Protein AF-A0A8J2SGW7-F1 (afdb_monomer_lite)

Sequence (665 aa):
MRGSCGLLLVAGLTIELFAAVHAIELHPLSPSFGLEVRGITRDDLRTEKAHKTLRDAFAASRGLLLLRGLRGLSCDELITLSSVFGDVEAAPADGSYETLVDDAGRVHEFATVPSSGVFQGRADDTNWQYDAETGKPSWHTDQSFRSPRPLASAMYCLETPGGGVGQTVFCSTVAACEDLPARIRSRLAKLRAAHSYEQLSASFRRFAGGTTKTLSATRKEALVEPALYHLVDDGALYLAPHAISYVVDETGKEIAGSELVDALAAWCTRPEYVHAHAWEPGDYVVWNNLRTMHAATGVPESASKRRMWRTTALPRGGGAEADVTVSVTASAARAVATAALERSGSSRPQASAAADAFVAAEVDGRAAHGLRRIAEVCDALGRGDIAATPDVRVLMDQKSVVVRVDGGGGLAFGPLRDAVDAAAAAAETHGAAVGIISNTRSVSGRLAPWVERLAERGLVAVLACNTPAYLAVEGSAEPCLGTNPIAWACPRRDAPPVVVDLALAASSRAAIEVAAAAGAKLPRGVAIDADGKPTRDAAAALDGGAQLPAGGIKGALLALLVEVLAGGLAGGDLAIDSDDYHTMDRSLFLLVVDPAMTTRGFDVERLLERFGVRAGAAARESREASRRADDDHDVRVSAALWFELQRRARGVGDVSDVEGVLPRD

Structure (mmCIF, N/CA/C/O backbone):
data_AF-A0A8J2SGW7-F1
#
_entry.id   AF-A0A8J2SGW7-F1
#
loop_
_atom_site.group_PDB
_atom_site.id
_atom_site.type_symbol
_atom_site.label_atom_id
_atom_site.label_alt_id
_atom_site.label_comp_id
_atom_site.label_asym_id
_atom_site.label_entity_id
_atom_site.label_seq_id
_atom_site.pdbx_PDB_ins_code
_atom_site.Cartn_x
_atom_site.Cartn_y
_atom_site.Cartn_z
_atom_site.occupancy
_atom_site.B_iso_or_equiv
_atom_site.auth_seq_id
_atom_site.auth_comp_id
_atom_site.auth_asym_id
_atom_site.auth_atom_id
_atom_site.pdbx_PDB_model_num
ATOM 1 N N . MET A 1 1 ? -31.511 -59.264 21.148 1.00 32.72 1 MET A N 1
ATOM 2 C CA . MET A 1 1 ? -31.907 -59.420 19.727 1.00 32.72 1 MET A CA 1
ATOM 3 C C . MET A 1 1 ? -32.301 -58.029 19.235 1.00 32.72 1 MET A C 1
ATOM 5 O O . MET A 1 1 ? -33.113 -57.420 19.910 1.00 32.72 1 MET A O 1
ATOM 9 N N . ARG A 1 2 ? -31.471 -57.364 18.406 1.00 29.11 2 ARG A N 1
ATOM 10 C CA . ARG A 1 2 ? -31.680 -57.101 16.949 1.00 29.11 2 ARG A CA 1
ATOM 11 C C . ARG A 1 2 ? -33.064 -56.494 16.658 1.00 29.11 2 ARG A C 1
ATOM 13 O O . ARG A 1 2 ? -34.036 -57.107 17.061 1.00 29.11 2 ARG A O 1
ATOM 20 N N . GLY A 1 3 ? -33.275 -55.381 15.958 1.00 28.22 3 GLY A N 1
ATOM 21 C CA . GLY A 1 3 ? -32.504 -54.415 15.152 1.00 28.22 3 GLY A CA 1
ATOM 22 C C . GLY A 1 3 ? -33.391 -53.144 15.061 1.00 28.22 3 GLY A C 1
ATOM 23 O O . GLY A 1 3 ? -34.506 -53.165 15.569 1.00 28.22 3 GLY A O 1
ATOM 24 N N . SER A 1 4 ? -33.038 -51.972 14.538 1.00 27.33 4 SER A N 1
ATOM 25 C CA . SER A 1 4 ? -32.281 -51.570 13.344 1.00 27.33 4 SER A CA 1
ATOM 26 C C . SER A 1 4 ? -33.057 -50.369 12.776 1.00 27.33 4 SER A C 1
ATOM 28 O O . SER A 1 4 ? -34.207 -50.555 12.393 1.00 27.33 4 SER A O 1
ATOM 30 N N . CYS A 1 5 ? -32.459 -49.173 12.722 1.00 25.73 5 CYS A N 1
ATOM 31 C CA . CYS A 1 5 ? -32.730 -48.183 11.669 1.00 25.73 5 CYS A CA 1
ATOM 32 C C . CYS A 1 5 ? -31.726 -47.014 11.724 1.00 25.73 5 CYS A C 1
ATOM 34 O O . CYS A 1 5 ? -31.789 -46.175 12.615 1.00 25.73 5 CYS A O 1
ATOM 36 N N . GLY A 1 6 ? -30.824 -46.968 10.735 1.00 24.44 6 GLY A N 1
ATOM 37 C CA . GLY A 1 6 ? -30.457 -45.717 10.064 1.00 24.44 6 GLY A CA 1
ATOM 38 C C . GLY A 1 6 ? -29.296 -44.869 10.594 1.00 24.44 6 GLY A C 1
ATOM 39 O O . GLY A 1 6 ? -29.462 -43.660 10.687 1.00 24.44 6 GLY A O 1
ATOM 40 N N . LEU A 1 7 ? -28.111 -45.440 10.849 1.00 25.30 7 LEU A N 1
ATOM 41 C CA . LEU A 1 7 ? -26.861 -44.667 10.753 1.00 25.30 7 LEU A CA 1
ATOM 42 C C . LEU A 1 7 ? -26.394 -44.699 9.288 1.00 25.30 7 LEU A C 1
ATOM 44 O O . LEU A 1 7 ? -25.897 -45.726 8.823 1.00 25.30 7 LEU A O 1
ATOM 48 N N . LEU A 1 8 ? -26.565 -43.598 8.554 1.00 23.27 8 LEU A N 1
ATOM 49 C CA . LEU A 1 8 ? -25.892 -43.410 7.268 1.00 23.27 8 LEU A CA 1
ATOM 50 C C . LEU A 1 8 ? -24.454 -42.951 7.553 1.00 23.27 8 LEU A C 1
ATOM 52 O O . LEU A 1 8 ? -24.173 -41.768 7.727 1.00 23.27 8 LEU A O 1
ATOM 56 N N . LEU A 1 9 ? -23.548 -43.921 7.642 1.00 25.08 9 LEU A N 1
ATOM 57 C CA . LEU A 1 9 ? -22.118 -43.706 7.466 1.00 25.08 9 LEU A CA 1
ATOM 58 C C . LEU A 1 9 ? -21.876 -43.467 5.971 1.00 25.08 9 LEU A C 1
ATOM 60 O O . LEU A 1 9 ? -21.922 -44.404 5.179 1.00 25.08 9 LEU A O 1
ATOM 64 N N . VAL A 1 10 ? -21.595 -42.222 5.591 1.00 24.95 10 VAL A N 1
ATOM 65 C CA . VAL A 1 10 ? -20.801 -41.942 4.390 1.00 24.95 10 VAL A CA 1
ATOM 66 C C . VAL A 1 10 ? -19.423 -41.526 4.883 1.00 24.95 10 VAL A C 1
ATOM 68 O O . VAL A 1 10 ? -19.134 -40.354 5.098 1.00 24.95 10 VAL A O 1
ATOM 71 N N . ALA A 1 11 ? -18.588 -42.534 5.131 1.00 29.08 11 ALA A N 1
ATOM 72 C CA . ALA A 1 11 ? -17.147 -42.373 5.097 1.00 29.08 11 ALA A CA 1
ATOM 73 C C . ALA A 1 11 ? -16.764 -42.223 3.618 1.00 29.08 11 ALA A C 1
ATOM 75 O O . ALA A 1 11 ? -16.798 -43.191 2.861 1.00 29.08 11 ALA A O 1
ATOM 76 N N . GLY A 1 12 ? -16.478 -40.993 3.203 1.00 23.80 12 GLY A N 1
ATOM 77 C CA . GLY A 1 12 ? -15.974 -40.661 1.877 1.00 23.80 12 GLY A CA 1
ATOM 78 C C . GLY A 1 12 ? -14.687 -39.871 2.035 1.00 23.80 12 GLY A C 1
ATOM 79 O O . GLY A 1 12 ? -14.707 -38.759 2.551 1.00 23.80 12 GLY A O 1
ATOM 80 N N . LEU A 1 13 ? -13.581 -40.496 1.643 1.00 25.33 13 LEU A N 1
ATOM 81 C CA . LEU A 1 13 ? -12.251 -39.912 1.548 1.00 25.33 13 LEU A CA 1
ATOM 82 C C . LEU A 1 13 ? -12.256 -38.534 0.865 1.00 25.33 13 LEU A C 1
ATOM 84 O O . LEU A 1 13 ? -12.595 -38.438 -0.308 1.00 25.33 13 LEU A O 1
ATOM 88 N N . THR A 1 14 ? -11.693 -37.538 1.538 1.00 24.75 14 THR A N 1
ATOM 89 C CA . THR A 1 14 ? -10.782 -36.575 0.908 1.00 24.75 14 THR A CA 1
ATOM 90 C C . THR A 1 14 ? -9.593 -36.395 1.842 1.00 24.75 14 THR A C 1
ATOM 92 O O . THR A 1 14 ? -9.517 -35.479 2.653 1.00 24.75 14 THR A O 1
ATOM 95 N N . ILE A 1 15 ? -8.639 -37.323 1.736 1.00 23.94 15 ILE A N 1
ATOM 96 C CA . ILE A 1 15 ? -7.240 -36.942 1.908 1.00 23.94 15 ILE A CA 1
ATOM 97 C C . ILE A 1 15 ? -6.985 -36.006 0.728 1.00 23.94 15 ILE A C 1
ATOM 99 O O . ILE A 1 15 ? -6.737 -36.465 -0.386 1.00 23.94 15 ILE A O 1
ATOM 103 N N . GLU A 1 16 ? -7.155 -34.702 0.937 1.00 26.75 16 GLU A N 1
ATOM 104 C CA . GLU A 1 16 ? -6.510 -33.731 0.069 1.00 26.75 16 GLU A CA 1
ATOM 105 C C . GLU A 1 16 ? -5.013 -33.974 0.251 1.00 26.75 16 GLU A C 1
ATOM 107 O O . GLU A 1 16 ? -4.408 -33.582 1.250 1.00 26.75 16 GLU A O 1
ATOM 112 N N . LEU A 1 17 ? -4.412 -34.702 -0.695 1.00 25.95 17 LEU A N 1
ATOM 113 C CA . LEU A 1 17 ? -3.012 -34.473 -0.996 1.00 25.95 17 LEU A CA 1
ATOM 114 C C . LEU A 1 17 ? -2.922 -32.973 -1.272 1.00 25.95 17 LEU A C 1
ATOM 116 O O . LEU A 1 17 ? -3.320 -32.518 -2.344 1.00 25.95 17 LEU A O 1
ATOM 120 N N . PHE A 1 18 ? -2.417 -32.212 -0.304 1.00 30.23 18 PHE A N 1
ATOM 121 C CA . PHE A 1 18 ? -1.792 -30.931 -0.573 1.00 30.23 18 PHE A CA 1
ATOM 122 C C . PHE A 1 18 ? -0.609 -31.228 -1.502 1.00 30.23 18 PHE A C 1
ATOM 124 O O . PHE A 1 18 ? 0.534 -31.360 -1.073 1.00 30.23 18 PHE A O 1
ATOM 131 N N . ALA A 1 19 ? -0.878 -31.376 -2.801 1.00 29.91 19 ALA A N 1
ATOM 132 C CA . ALA A 1 19 ? 0.079 -30.920 -3.782 1.00 29.91 19 ALA A CA 1
ATOM 133 C C . ALA A 1 19 ? 0.270 -29.449 -3.424 1.00 29.91 19 ALA A C 1
ATOM 135 O O . ALA A 1 19 ? -0.686 -28.677 -3.520 1.00 29.91 19 ALA A O 1
ATOM 136 N N . ALA A 1 20 ? 1.438 -29.100 -2.878 1.00 34.91 20 ALA A N 1
ATOM 137 C CA . ALA A 1 20 ? 1.795 -27.713 -2.637 1.00 34.91 20 ALA A CA 1
ATOM 138 C C . ALA A 1 20 ? 1.424 -26.954 -3.910 1.00 34.91 20 ALA A C 1
ATOM 140 O O . ALA A 1 20 ? 1.923 -27.282 -4.989 1.00 34.91 20 ALA A O 1
ATOM 141 N N . VAL A 1 21 ? 0.445 -26.052 -3.809 1.00 46.91 21 VAL A N 1
ATOM 142 C CA . VAL A 1 21 ? 0.004 -25.273 -4.958 1.00 46.91 21 VAL A CA 1
ATOM 143 C C . VAL A 1 21 ? 1.250 -24.547 -5.425 1.00 46.91 21 VAL A C 1
ATOM 145 O O . VAL A 1 21 ? 1.789 -23.728 -4.687 1.00 46.91 21 VAL A O 1
ATOM 148 N N . HIS A 1 22 ? 1.748 -24.910 -6.605 1.00 65.19 22 HIS A N 1
ATOM 149 C CA . HIS A 1 22 ? 2.835 -24.191 -7.237 1.00 65.19 22 HIS A CA 1
ATOM 150 C C . HIS A 1 22 ? 2.339 -22.758 -7.458 1.00 65.19 22 HIS A C 1
ATOM 152 O O . HIS A 1 22 ? 1.477 -22.508 -8.306 1.00 65.19 22 HIS A O 1
ATOM 158 N N . ALA A 1 23 ? 2.754 -21.855 -6.573 1.00 74.56 23 ALA A N 1
ATOM 159 C CA . ALA A 1 23 ? 2.271 -20.490 -6.511 1.00 74.56 23 ALA A CA 1
ATOM 160 C C . ALA A 1 23 ? 3.384 -19.569 -6.999 1.00 74.56 23 ALA A C 1
ATOM 162 O O . ALA A 1 23 ? 4.473 -19.541 -6.433 1.00 74.56 23 ALA A O 1
ATOM 163 N N . ILE A 1 24 ? 3.083 -18.826 -8.061 1.00 86.56 24 ILE A N 1
ATOM 164 C CA . ILE A 1 24 ? 3.925 -17.729 -8.522 1.00 86.56 24 ILE A CA 1
ATOM 165 C C . ILE A 1 24 ? 3.718 -16.573 -7.545 1.00 86.56 24 ILE A C 1
ATOM 167 O O . ILE A 1 24 ? 2.591 -16.101 -7.375 1.00 86.56 24 ILE A O 1
ATOM 171 N N . GLU A 1 25 ? 4.797 -16.130 -6.913 1.00 90.31 25 GLU A N 1
ATOM 172 C CA . GLU A 1 25 ? 4.793 -15.031 -5.952 1.00 90.31 25 GLU A CA 1
ATOM 173 C C . GLU A 1 25 ? 5.524 -13.818 -6.513 1.00 90.31 25 GLU A C 1
ATOM 175 O O . GLU A 1 25 ? 6.507 -13.948 -7.244 1.00 90.31 25 GLU A O 1
ATOM 180 N N . LEU A 1 26 ? 5.055 -12.630 -6.142 1.00 93.12 26 LEU A N 1
ATOM 181 C CA . LEU A 1 26 ? 5.627 -11.364 -6.574 1.00 93.12 26 LEU A CA 1
ATOM 182 C C . LEU A 1 26 ? 6.188 -10.631 -5.366 1.00 93.12 26 LEU A C 1
ATOM 184 O O . LEU A 1 26 ? 5.487 -10.420 -4.378 1.00 93.12 26 LEU A O 1
ATOM 188 N N . HIS A 1 27 ? 7.450 -10.236 -5.464 1.00 94.06 27 HIS A N 1
ATOM 189 C CA . HIS A 1 27 ? 8.190 -9.553 -4.409 1.00 94.06 27 HIS A CA 1
ATOM 190 C C . HIS A 1 27 ? 8.734 -8.228 -4.959 1.00 94.06 27 HIS A C 1
ATOM 192 O O . HIS A 1 27 ? 9.153 -8.191 -6.118 1.00 94.06 27 HIS A O 1
ATOM 198 N N . PRO A 1 28 ? 8.747 -7.122 -4.197 1.00 93.81 28 PRO A N 1
ATOM 199 C CA . PRO A 1 28 ? 9.375 -5.884 -4.653 1.00 93.81 28 PRO A CA 1
ATOM 200 C C . PRO A 1 28 ? 10.876 -6.089 -4.892 1.00 93.81 28 PRO A C 1
ATOM 202 O O . PRO A 1 28 ? 11.588 -6.565 -4.010 1.00 93.81 28 PRO A O 1
ATOM 205 N N . LEU A 1 29 ? 11.368 -5.716 -6.075 1.00 93.12 29 LEU A N 1
ATOM 206 C CA . LEU A 1 29 ? 12.783 -5.869 -6.437 1.00 93.12 29 LEU A CA 1
ATOM 207 C C . LEU A 1 29 ? 13.651 -4.734 -5.877 1.00 93.12 29 LEU A C 1
ATOM 209 O O . LEU A 1 29 ? 14.821 -4.932 -5.545 1.00 93.12 29 LEU A O 1
ATOM 213 N N . SER A 1 30 ? 13.088 -3.530 -5.786 1.00 90.06 30 SER A N 1
ATOM 214 C CA . SER A 1 30 ? 13.735 -2.367 -5.187 1.00 90.06 30 SER A CA 1
ATOM 215 C C . SER A 1 30 ? 12.718 -1.492 -4.442 1.00 90.06 30 SER A C 1
ATOM 217 O O . SER A 1 30 ? 11.510 -1.679 -4.606 1.00 90.06 30 SER A O 1
ATOM 219 N N . PRO A 1 31 ? 13.176 -0.508 -3.645 1.00 83.25 31 PRO A N 1
ATOM 220 C CA . PRO A 1 31 ? 12.277 0.392 -2.930 1.00 83.25 31 PRO A CA 1
ATOM 221 C C . PRO A 1 31 ? 11.455 1.352 -3.799 1.00 83.25 31 PRO A C 1
ATOM 223 O O . PRO A 1 31 ? 10.581 2.035 -3.276 1.00 83.25 31 PRO A O 1
ATOM 226 N N . SER A 1 32 ? 11.770 1.525 -5.079 1.00 86.06 32 SER A N 1
ATOM 227 C CA . SER A 1 32 ? 11.104 2.525 -5.931 1.00 86.06 32 SER A CA 1
ATOM 228 C C . SER A 1 32 ? 10.411 1.922 -7.145 1.00 86.06 32 SER A C 1
ATOM 230 O O . SER A 1 32 ? 9.484 2.533 -7.674 1.00 86.06 32 SER A O 1
ATOM 232 N N . PHE A 1 33 ? 10.832 0.734 -7.577 1.00 94.00 33 PHE A N 1
ATOM 233 C CA . PHE A 1 33 ? 10.271 0.050 -8.734 1.00 94.00 33 PHE A CA 1
ATOM 234 C C . PHE A 1 33 ? 10.732 -1.403 -8.834 1.00 94.00 33 PHE A C 1
ATOM 236 O O . PHE A 1 33 ? 11.678 -1.849 -8.182 1.00 94.00 33 PHE A O 1
ATOM 243 N N . GLY A 1 34 ? 10.104 -2.110 -9.755 1.00 95.31 34 GLY A N 1
ATOM 244 C CA . GLY A 1 34 ? 10.485 -3.433 -10.184 1.00 95.31 34 GLY A CA 1
ATOM 245 C C . GLY A 1 34 ? 9.900 -4.533 -9.314 1.00 95.31 34 GLY A C 1
ATOM 246 O O . GLY A 1 34 ? 9.748 -4.382 -8.101 1.00 95.31 34 GLY A O 1
ATOM 247 N N . LEU A 1 35 ? 9.588 -5.660 -9.945 1.00 96.75 35 LEU A N 1
ATOM 248 C CA . LEU A 1 35 ? 9.079 -6.853 -9.277 1.00 96.75 35 LEU A CA 1
ATOM 249 C C . LEU A 1 35 ? 9.966 -8.057 -9.593 1.00 96.75 35 LEU A C 1
ATOM 251 O O . LEU A 1 35 ? 10.429 -8.238 -10.717 1.00 96.75 35 LEU A O 1
ATOM 255 N N . GLU A 1 36 ? 10.187 -8.890 -8.589 1.00 96.00 36 GLU A N 1
ATOM 256 C CA . GLU A 1 36 ? 10.785 -10.210 -8.706 1.00 96.00 36 GLU A CA 1
ATOM 257 C C . GLU A 1 36 ? 9.674 -11.262 -8.693 1.00 96.00 36 GLU A C 1
ATOM 259 O O . GLU A 1 36 ? 8.850 -11.311 -7.778 1.00 96.00 36 GLU A O 1
ATOM 264 N N . VAL A 1 37 ? 9.671 -12.120 -9.708 1.00 94.75 37 VAL A N 1
ATOM 265 C CA . VAL A 1 37 ? 8.784 -13.273 -9.827 1.00 94.75 37 VAL A CA 1
ATOM 266 C C . VAL A 1 37 ? 9.500 -14.489 -9.254 1.00 94.75 37 VAL A C 1
ATOM 268 O O . VAL A 1 37 ? 10.518 -14.937 -9.790 1.00 94.75 37 VAL A O 1
ATOM 271 N N . ARG A 1 38 ? 8.957 -15.045 -8.172 1.00 91.44 38 ARG A N 1
ATOM 272 C CA . ARG A 1 38 ? 9.466 -16.254 -7.517 1.00 91.44 38 ARG A CA 1
ATOM 273 C C . ARG A 1 38 ? 8.533 -17.430 -7.753 1.00 91.44 38 ARG A C 1
ATOM 275 O O . ARG A 1 38 ? 7.330 -17.264 -7.940 1.00 91.44 38 ARG A O 1
ATOM 282 N N . GLY A 1 39 ? 9.110 -18.630 -7.735 1.00 86.69 39 GLY A N 1
ATOM 283 C CA . GLY A 1 39 ? 8.347 -19.865 -7.884 1.00 86.69 39 GLY A CA 1
ATOM 284 C C . GLY A 1 39 ? 7.795 -20.087 -9.291 1.00 86.69 39 GLY A C 1
ATOM 285 O O . GLY A 1 39 ? 6.818 -20.801 -9.412 1.00 86.69 39 GLY A O 1
ATOM 286 N N . ILE A 1 40 ? 8.385 -19.489 -10.332 1.00 88.50 40 ILE A N 1
ATOM 287 C CA . ILE A 1 40 ? 8.068 -19.801 -11.732 1.00 88.50 40 ILE A CA 1
ATOM 288 C C . ILE A 1 40 ? 9.018 -20.880 -12.266 1.00 88.50 40 ILE A C 1
ATOM 290 O O . ILE A 1 40 ? 10.225 -20.833 -12.022 1.00 88.50 40 ILE A O 1
ATOM 294 N N . THR A 1 41 ? 8.491 -21.851 -13.007 1.00 88.00 41 THR A N 1
ATOM 295 C CA . THR A 1 41 ? 9.262 -22.931 -13.637 1.00 88.00 41 THR A CA 1
ATOM 296 C C . THR A 1 41 ? 9.183 -22.872 -15.159 1.00 88.00 41 THR A C 1
ATOM 298 O O . THR A 1 41 ? 8.398 -22.130 -15.748 1.00 88.00 41 THR A O 1
ATOM 301 N N . ARG A 1 42 ? 10.004 -23.691 -15.829 1.00 87.69 42 ARG A N 1
ATOM 302 C CA . ARG A 1 42 ? 9.977 -23.827 -17.294 1.00 87.69 42 ARG A CA 1
ATOM 303 C C . ARG A 1 42 ? 8.648 -24.371 -17.820 1.00 87.69 42 ARG A C 1
ATOM 305 O O . ARG A 1 42 ? 8.262 -24.017 -18.931 1.00 87.69 42 ARG A O 1
ATOM 312 N N . ASP A 1 43 ? 7.950 -25.192 -17.038 1.00 86.44 43 ASP A N 1
ATOM 313 C CA . ASP A 1 43 ? 6.653 -25.744 -17.438 1.00 86.44 43 ASP A CA 1
ATOM 314 C C . ASP A 1 43 ? 5.559 -24.668 -17.421 1.00 86.44 43 ASP A C 1
ATOM 316 O O . ASP A 1 43 ? 4.701 -24.640 -18.308 1.00 86.44 43 ASP A O 1
ATOM 320 N N . ASP A 1 44 ? 5.644 -23.709 -16.493 1.00 86.81 44 ASP A N 1
ATOM 321 C CA . ASP A 1 44 ? 4.703 -22.589 -16.416 1.00 86.81 44 ASP A CA 1
ATOM 322 C C . ASP A 1 44 ? 4.775 -21.674 -17.637 1.00 86.81 44 ASP A C 1
ATOM 324 O O . ASP A 1 44 ? 3.755 -21.099 -18.018 1.00 86.81 44 ASP A O 1
ATOM 328 N N . LEU A 1 45 ? 5.940 -21.584 -18.296 1.00 86.44 45 LEU A N 1
ATOM 329 C CA . LEU A 1 45 ? 6.169 -20.740 -19.479 1.00 86.44 45 LEU A CA 1
ATOM 330 C C . LEU A 1 45 ? 5.263 -21.083 -20.667 1.00 86.44 45 LEU A C 1
ATOM 332 O O . LEU A 1 45 ? 5.225 -20.324 -21.631 1.00 86.44 45 LEU A O 1
ATOM 336 N N . ARG A 1 46 ? 4.544 -22.210 -20.632 1.00 85.06 46 ARG A N 1
ATOM 337 C CA . ARG A 1 46 ? 3.579 -22.612 -21.668 1.00 85.06 46 ARG A CA 1
ATOM 338 C C . ARG A 1 46 ? 2.120 -22.421 -21.246 1.00 85.06 46 ARG A C 1
ATOM 340 O O . ARG A 1 46 ? 1.219 -22.762 -22.007 1.00 85.06 46 ARG A O 1
ATOM 347 N N . THR A 1 47 ? 1.871 -21.917 -20.039 1.00 89.62 47 THR A N 1
ATOM 348 C CA . THR A 1 47 ? 0.522 -21.810 -19.476 1.00 89.62 47 THR A CA 1
ATOM 349 C C . THR A 1 47 ? -0.031 -20.394 -19.607 1.00 89.62 47 THR A C 1
ATOM 351 O O . THR A 1 47 ? 0.620 -19.416 -19.240 1.00 89.62 47 THR A O 1
ATOM 354 N N . GLU A 1 48 ? -1.290 -20.277 -20.041 1.00 89.12 48 GLU A N 1
ATOM 355 C CA . GLU A 1 48 ? -1.965 -18.972 -20.136 1.00 89.12 48 GLU A CA 1
ATOM 356 C C . GLU A 1 48 ? -2.091 -18.291 -18.764 1.00 89.12 48 GLU A C 1
ATOM 358 O O . GLU A 1 48 ? -2.024 -17.068 -18.653 1.00 89.12 48 GLU A O 1
ATOM 363 N N . LYS A 1 49 ? -2.219 -19.083 -17.689 1.00 87.44 49 LYS A N 1
ATOM 364 C CA . LYS A 1 49 ? -2.259 -18.569 -16.316 1.00 87.44 49 LYS A CA 1
ATOM 365 C C . LYS A 1 49 ? -0.967 -17.827 -15.967 1.00 87.44 49 LYS A C 1
ATOM 367 O O . LYS A 1 49 ? -1.043 -16.700 -15.487 1.00 87.44 49 LYS A O 1
ATOM 372 N N . ALA A 1 50 ? 0.198 -18.430 -16.215 1.00 89.81 50 ALA A N 1
ATOM 373 C CA . ALA A 1 50 ? 1.475 -17.776 -15.950 1.00 89.81 50 ALA A CA 1
ATOM 374 C C . ALA A 1 50 ? 1.689 -16.573 -16.872 1.00 89.81 50 ALA A C 1
ATOM 376 O O . ALA A 1 50 ? 2.117 -15.524 -16.404 1.00 89.81 50 ALA A O 1
ATOM 377 N N . HIS A 1 51 ? 1.328 -16.680 -18.156 1.00 91.94 51 HIS A N 1
ATOM 378 C CA . HIS A 1 51 ? 1.423 -15.561 -19.098 1.00 91.94 51 HIS A CA 1
ATOM 379 C C . HIS A 1 51 ? 0.606 -14.356 -18.645 1.00 91.94 51 HIS A C 1
ATOM 381 O O . HIS A 1 51 ? 1.115 -13.237 -18.657 1.00 91.94 51 HIS A O 1
ATOM 387 N N . LYS A 1 52 ? -0.635 -14.571 -18.194 1.00 89.06 52 LYS A N 1
ATOM 388 C CA . LYS A 1 52 ? -1.458 -13.503 -17.625 1.00 89.06 52 LYS A CA 1
ATOM 389 C C . LYS A 1 52 ? -0.789 -12.887 -16.394 1.00 89.06 52 LYS A C 1
ATOM 391 O O . LYS A 1 52 ? -0.638 -11.672 -16.358 1.00 89.06 52 LYS A O 1
ATOM 396 N N . THR A 1 53 ? -0.337 -13.703 -15.438 1.00 89.69 53 THR A N 1
ATOM 397 C CA . THR A 1 53 ? 0.359 -13.211 -14.236 1.00 89.69 53 THR A CA 1
ATOM 398 C C . THR A 1 53 ? 1.596 -12.382 -14.586 1.00 89.69 53 THR A C 1
ATOM 400 O O . THR A 1 53 ? 1.806 -11.329 -13.996 1.00 89.69 53 THR A O 1
ATOM 403 N N . LEU A 1 54 ? 2.399 -12.818 -15.560 1.00 92.94 54 LEU A N 1
ATOM 404 C CA . LEU A 1 54 ? 3.593 -12.101 -16.006 1.00 92.94 54 LEU A CA 1
ATOM 405 C C . LEU A 1 54 ? 3.253 -10.774 -16.698 1.00 92.94 54 LEU A C 1
ATOM 407 O O . LEU A 1 54 ? 3.922 -9.780 -16.430 1.00 92.94 54 LEU A O 1
ATOM 411 N N . ARG A 1 55 ? 2.213 -10.724 -17.546 1.00 91.75 55 ARG A N 1
ATOM 412 C CA . ARG A 1 55 ? 1.741 -9.464 -18.156 1.00 91.75 55 ARG A CA 1
ATOM 413 C C . ARG A 1 55 ? 1.272 -8.471 -17.102 1.00 91.75 55 ARG A C 1
ATOM 415 O O . ARG A 1 55 ? 1.696 -7.318 -17.127 1.00 91.75 55 ARG A O 1
ATOM 422 N N . ASP A 1 56 ? 0.444 -8.938 -16.173 1.00 90.38 56 ASP A N 1
ATOM 423 C CA . ASP A 1 56 ? -0.082 -8.119 -15.085 1.00 90.38 56 ASP A CA 1
ATOM 424 C C . ASP A 1 56 ? 1.078 -7.596 -14.216 1.00 90.38 56 ASP A C 1
ATOM 426 O O . ASP A 1 56 ? 1.170 -6.397 -13.949 1.00 90.38 56 ASP A O 1
ATOM 430 N N . ALA A 1 57 ? 2.024 -8.469 -13.844 1.00 92.38 57 ALA A N 1
ATOM 431 C CA . ALA A 1 57 ? 3.206 -8.094 -13.070 1.00 92.38 57 ALA A CA 1
ATOM 432 C C . ALA A 1 57 ? 4.103 -7.101 -13.819 1.00 92.38 57 ALA A C 1
ATOM 434 O O . ALA A 1 57 ? 4.588 -6.149 -13.217 1.00 92.38 57 ALA A O 1
ATOM 435 N N . PHE A 1 58 ? 4.306 -7.267 -15.127 1.00 92.75 58 PHE A N 1
ATOM 436 C CA . PHE A 1 58 ? 5.088 -6.324 -15.926 1.00 92.75 58 PHE A CA 1
ATOM 437 C C . PHE A 1 58 ? 4.451 -4.931 -15.952 1.00 92.75 58 PHE A C 1
ATOM 439 O O . PHE A 1 58 ? 5.167 -3.945 -15.769 1.00 92.75 58 PHE A O 1
ATOM 446 N N . ALA A 1 59 ? 3.123 -4.848 -16.087 1.00 89.00 59 ALA A N 1
ATOM 447 C CA . ALA A 1 59 ? 2.387 -3.586 -16.021 1.00 89.00 59 ALA A CA 1
ATOM 448 C C . ALA A 1 59 ? 2.508 -2.930 -14.635 1.00 89.00 59 ALA A C 1
ATOM 450 O O . ALA A 1 59 ? 2.828 -1.747 -14.537 1.00 89.00 59 ALA A O 1
ATOM 451 N N . ALA A 1 60 ? 2.357 -3.714 -13.564 1.00 89.50 60 ALA A N 1
ATOM 452 C CA . ALA A 1 60 ? 2.469 -3.237 -12.186 1.00 89.50 60 ALA A CA 1
ATOM 453 C C . ALA A 1 60 ? 3.915 -2.948 -11.737 1.00 89.50 60 ALA A C 1
ATOM 455 O O . ALA A 1 60 ? 4.134 -2.297 -10.716 1.00 89.50 60 ALA A O 1
ATOM 456 N N . SER A 1 61 ? 4.920 -3.421 -12.480 1.00 91.38 61 SER A N 1
ATOM 457 C CA . SER A 1 61 ? 6.321 -3.356 -12.055 1.00 91.38 61 SER A CA 1
ATOM 458 C C . SER A 1 61 ? 6.937 -1.960 -12.051 1.00 91.38 61 SER A C 1
ATOM 460 O O . SER A 1 61 ? 8.063 -1.796 -11.587 1.00 91.38 61 SER A O 1
ATOM 462 N N . ARG A 1 62 ? 6.258 -0.953 -12.615 1.00 90.69 62 ARG A N 1
ATOM 463 C CA . ARG A 1 62 ? 6.814 0.396 -12.835 1.00 90.69 62 ARG A CA 1
ATOM 464 C C . ARG A 1 62 ? 8.110 0.401 -13.666 1.00 90.69 62 ARG A C 1
ATOM 466 O O . ARG A 1 62 ? 8.862 1.375 -13.624 1.00 90.69 62 ARG A O 1
ATOM 473 N N . GLY A 1 63 ? 8.357 -0.667 -14.431 1.00 92.00 63 GLY A N 1
ATOM 474 C CA . GLY A 1 63 ? 9.359 -0.698 -15.494 1.00 92.00 63 GLY A CA 1
ATOM 475 C C . GLY A 1 63 ? 10.278 -1.920 -15.548 1.00 92.00 63 GLY A C 1
ATOM 476 O O . GLY A 1 63 ? 10.910 -2.104 -16.580 1.00 92.00 63 GLY A O 1
ATOM 477 N N . LEU A 1 64 ? 10.358 -2.766 -14.515 1.00 96.56 64 LEU A N 1
ATOM 478 C CA . LEU A 1 64 ? 11.363 -3.841 -14.444 1.00 96.56 64 LEU A CA 1
ATOM 479 C C . LEU A 1 64 ? 10.800 -5.135 -13.842 1.00 96.56 64 LEU A C 1
ATOM 481 O O . LEU A 1 64 ? 10.311 -5.138 -12.720 1.00 96.56 64 LEU A O 1
ATOM 485 N N . LEU A 1 65 ? 10.923 -6.260 -14.538 1.00 97.12 65 LEU A N 1
ATOM 486 C CA . LEU A 1 65 ? 10.502 -7.567 -14.037 1.00 97.12 65 LEU A CA 1
ATOM 487 C C . LEU A 1 65 ? 11.678 -8.549 -14.090 1.00 97.12 65 LEU A C 1
ATOM 489 O O . LEU A 1 65 ? 12.290 -8.735 -15.143 1.00 97.12 65 LEU A O 1
ATOM 493 N N . LEU A 1 66 ? 11.985 -9.176 -12.954 1.00 97.19 66 LEU A N 1
ATOM 494 C CA . LEU A 1 66 ? 13.030 -10.190 -12.804 1.00 97.19 66 LEU A CA 1
ATOM 495 C C . LEU A 1 66 ? 12.401 -11.568 -12.592 1.00 97.19 66 LEU A C 1
ATOM 497 O O . LEU A 1 66 ? 11.597 -11.747 -11.684 1.00 97.19 66 LEU A O 1
ATOM 501 N N . LEU A 1 67 ? 12.812 -12.553 -13.385 1.00 96.00 67 LEU A N 1
ATOM 502 C CA . LEU A 1 67 ? 12.536 -13.972 -13.175 1.00 96.00 67 LEU A CA 1
ATOM 503 C C . LEU A 1 67 ? 13.873 -14.663 -12.889 1.00 96.00 67 LEU A C 1
ATOM 505 O O . LEU A 1 67 ? 14.791 -14.582 -13.705 1.00 96.00 67 LEU A O 1
ATOM 509 N N . ARG A 1 68 ? 13.993 -15.349 -11.749 1.00 90.31 68 ARG A N 1
ATOM 510 C CA . ARG A 1 68 ? 15.226 -16.059 -11.369 1.00 90.31 68 ARG A CA 1
ATOM 511 C C . ARG A 1 68 ? 15.163 -17.551 -11.669 1.00 90.31 68 ARG A C 1
ATOM 513 O O . ARG A 1 68 ? 14.102 -18.168 -11.633 1.00 90.31 68 ARG A O 1
ATOM 520 N N . GLY A 1 69 ? 16.336 -18.152 -11.862 1.00 84.31 69 GLY A N 1
ATOM 521 C CA . GLY A 1 69 ? 16.506 -19.608 -11.800 1.00 84.31 69 GLY A CA 1
ATOM 522 C C . GLY A 1 69 ? 16.015 -20.391 -13.023 1.00 84.31 69 GLY A C 1
ATOM 523 O O . GLY A 1 69 ? 15.979 -21.622 -12.974 1.00 84.31 69 GLY A O 1
ATOM 524 N N . LEU A 1 70 ? 15.708 -19.727 -14.140 1.00 91.00 70 LEU A N 1
ATOM 525 C CA . LEU A 1 70 ? 15.275 -20.361 -15.390 1.00 91.00 70 LEU A CA 1
ATOM 526 C C . LEU A 1 70 ? 16.462 -20.946 -16.169 1.00 91.00 70 LEU A C 1
ATOM 528 O O . LEU A 1 70 ? 16.740 -20.565 -17.299 1.00 91.00 70 LEU A O 1
ATOM 532 N N . ARG A 1 71 ? 17.215 -21.874 -15.575 1.00 90.69 71 ARG A N 1
ATOM 533 C CA . ARG A 1 71 ? 18.428 -22.410 -16.211 1.00 90.69 71 ARG A CA 1
ATOM 534 C C . ARG A 1 71 ? 18.112 -23.272 -17.438 1.00 90.69 71 ARG A C 1
ATOM 536 O O . ARG A 1 71 ? 17.238 -24.141 -17.422 1.00 90.69 71 ARG A O 1
ATOM 543 N N . GLY A 1 72 ? 18.915 -23.078 -18.483 1.00 89.31 72 GLY A N 1
ATOM 544 C CA . GLY A 1 72 ? 18.916 -23.914 -19.684 1.00 89.31 72 GLY A CA 1
ATOM 545 C C . GLY A 1 72 ? 17.720 -23.707 -20.613 1.00 89.31 72 GLY A C 1
ATOM 546 O O . GLY A 1 72 ? 17.309 -24.674 -21.257 1.00 89.31 72 GLY A O 1
ATOM 547 N N . LEU A 1 73 ? 17.148 -22.496 -20.665 1.00 91.62 73 LEU A N 1
ATOM 548 C CA . LEU A 1 73 ? 16.155 -22.147 -21.686 1.00 91.62 73 LEU A CA 1
ATOM 549 C C . LEU A 1 73 ? 16.723 -22.348 -23.096 1.00 91.62 73 LEU A C 1
ATOM 551 O O . LEU A 1 73 ? 17.866 -21.988 -23.377 1.00 91.62 73 LEU A O 1
ATOM 555 N N . SER A 1 74 ? 15.899 -22.905 -23.976 1.00 91.81 74 SER A N 1
ATOM 556 C CA . SER A 1 74 ? 16.111 -22.879 -25.426 1.00 91.81 74 SER A CA 1
ATOM 557 C C . SER A 1 74 ? 15.736 -21.513 -26.015 1.00 91.81 74 SER A C 1
ATOM 559 O O . SER A 1 74 ? 14.998 -20.747 -25.391 1.00 91.81 74 SER A O 1
ATOM 561 N N . CYS A 1 75 ? 16.196 -21.214 -27.238 1.00 90.69 75 CYS A N 1
ATOM 562 C CA . CYS A 1 75 ? 15.791 -20.000 -27.956 1.00 90.69 75 CYS A CA 1
ATOM 563 C C . CYS A 1 75 ? 14.262 -19.909 -28.100 1.00 90.69 75 CYS A C 1
ATOM 565 O O . CYS A 1 75 ? 13.694 -18.851 -27.856 1.00 90.69 75 CYS A O 1
ATOM 567 N N . ASP A 1 76 ? 13.582 -21.019 -28.405 1.00 90.19 76 ASP A N 1
ATOM 568 C CA . ASP A 1 76 ? 12.119 -21.049 -28.544 1.00 90.19 76 ASP A CA 1
ATOM 569 C C . ASP A 1 76 ? 11.390 -20.752 -27.229 1.00 90.19 76 ASP A C 1
ATOM 571 O O . ASP A 1 76 ? 10.385 -20.037 -27.218 1.00 90.19 76 ASP A O 1
ATOM 575 N N . GLU A 1 77 ? 11.890 -21.265 -26.102 1.00 91.75 77 GLU A N 1
ATOM 576 C CA . GLU A 1 77 ? 11.329 -20.954 -24.783 1.00 91.75 77 GLU A CA 1
ATOM 577 C C . GLU A 1 77 ? 11.579 -19.493 -24.396 1.00 91.75 77 GLU A C 1
ATOM 579 O O . GLU A 1 77 ? 10.674 -18.855 -23.859 1.00 91.75 77 GLU A O 1
ATOM 584 N N . LEU A 1 78 ? 12.760 -18.943 -24.712 1.00 92.25 78 LEU A N 1
ATOM 585 C CA . LEU A 1 78 ? 13.058 -17.524 -24.511 1.00 92.25 78 LEU A CA 1
ATOM 586 C C . LEU A 1 78 ? 12.118 -16.646 -25.344 1.00 92.25 78 LEU A C 1
ATOM 588 O O . LEU A 1 78 ? 11.515 -15.722 -24.811 1.00 92.25 78 LEU A O 1
ATOM 592 N N . ILE A 1 79 ? 11.936 -16.963 -26.627 1.00 91.69 79 ILE A N 1
ATOM 593 C CA . ILE A 1 79 ? 11.011 -16.248 -27.514 1.00 91.69 79 ILE A CA 1
ATOM 594 C C . ILE A 1 79 ? 9.578 -16.351 -26.987 1.00 91.69 79 ILE A C 1
ATOM 596 O O . ILE A 1 79 ? 8.866 -15.351 -26.964 1.00 91.69 79 ILE A O 1
ATOM 600 N N . THR A 1 80 ? 9.152 -17.535 -26.539 1.00 91.19 80 THR A N 1
ATOM 601 C CA . THR A 1 80 ? 7.815 -17.746 -25.963 1.00 91.19 80 THR A CA 1
ATOM 602 C C . THR A 1 80 ? 7.608 -16.856 -24.740 1.00 91.19 80 THR A C 1
ATOM 604 O O . THR A 1 80 ? 6.605 -16.147 -24.669 1.00 91.19 80 THR A O 1
ATOM 607 N N . LEU A 1 81 ? 8.572 -16.827 -23.817 1.00 93.38 81 LEU A N 1
ATOM 608 C CA . LEU A 1 81 ? 8.538 -15.963 -22.640 1.00 93.38 81 LEU A CA 1
ATOM 609 C C . LEU A 1 81 ? 8.520 -14.476 -23.025 1.00 93.38 81 LEU A C 1
ATOM 611 O O . LEU A 1 81 ? 7.652 -13.740 -22.566 1.00 93.38 81 LEU A O 1
ATOM 615 N N . SER A 1 82 ? 9.408 -14.029 -23.910 1.00 93.19 82 SER A N 1
ATOM 616 C CA . SER A 1 82 ? 9.442 -12.634 -24.365 1.00 93.19 82 SER A CA 1
ATOM 617 C C . SER A 1 82 ? 8.162 -12.227 -25.099 1.00 93.19 82 SER A C 1
ATOM 619 O O . SER A 1 82 ? 7.723 -11.081 -24.989 1.00 93.19 82 SER A O 1
ATOM 621 N N . SER A 1 83 ? 7.508 -13.174 -25.782 1.00 91.56 83 SER A N 1
ATOM 622 C CA . SER A 1 83 ? 6.243 -12.938 -26.481 1.00 91.56 83 SER A CA 1
ATOM 623 C C . SER A 1 83 ? 5.066 -12.663 -25.546 1.00 91.56 83 SER A C 1
ATOM 625 O O . SER A 1 83 ? 4.031 -12.173 -25.991 1.00 91.56 83 SER A O 1
ATOM 627 N N . VAL A 1 84 ? 5.208 -12.933 -24.246 1.00 91.75 84 VAL A N 1
ATOM 628 C CA . VAL A 1 84 ? 4.210 -12.563 -23.239 1.00 91.75 84 VAL A CA 1
ATOM 629 C C . VAL A 1 84 ? 4.050 -11.042 -23.171 1.00 91.75 84 VAL A C 1
ATOM 631 O O . VAL A 1 84 ? 2.936 -10.557 -22.982 1.00 91.75 84 VAL A O 1
ATOM 634 N N . PHE A 1 85 ? 5.136 -10.291 -23.376 1.00 91.19 85 PHE A N 1
ATOM 635 C CA . PHE A 1 85 ? 5.187 -8.837 -23.189 1.00 91.19 85 PHE A CA 1
ATOM 636 C C . PHE A 1 85 ? 4.968 -8.037 -24.481 1.00 91.19 85 PHE A C 1
ATOM 638 O O . PHE A 1 85 ? 4.827 -6.819 -24.426 1.00 91.19 85 PHE A O 1
ATOM 645 N N . GLY A 1 86 ? 4.925 -8.695 -25.641 1.00 89.06 86 GLY A N 1
ATOM 646 C CA . GLY A 1 86 ? 4.728 -8.047 -26.936 1.00 89.06 86 GLY A CA 1
ATOM 647 C C . GLY A 1 86 ? 5.075 -8.959 -28.110 1.00 89.06 86 GLY A C 1
ATOM 648 O O . GLY A 1 86 ? 5.336 -10.147 -27.935 1.00 89.06 86 GLY A O 1
ATOM 649 N N . ASP A 1 87 ? 5.079 -8.412 -29.321 1.00 88.75 87 ASP A N 1
ATOM 650 C CA . ASP A 1 87 ? 5.535 -9.139 -30.507 1.00 88.75 87 ASP A CA 1
ATOM 651 C C . ASP A 1 87 ? 7.063 -9.129 -30.574 1.00 88.75 87 ASP A C 1
ATOM 653 O O . ASP A 1 87 ? 7.663 -8.071 -30.755 1.00 88.75 87 ASP A O 1
ATOM 657 N N . VAL A 1 88 ? 7.699 -10.295 -30.409 1.00 88.50 88 VAL A N 1
ATOM 658 C CA . VAL A 1 88 ? 9.165 -10.414 -30.456 1.00 88.50 88 VAL A CA 1
ATOM 659 C C . VAL A 1 88 ? 9.655 -10.116 -31.867 1.00 88.50 88 VAL A C 1
ATOM 661 O O . VAL A 1 88 ? 9.310 -10.818 -32.820 1.00 88.50 88 VAL A O 1
ATOM 664 N N . GLU A 1 89 ? 10.462 -9.070 -31.978 1.00 83.69 89 GLU A N 1
ATOM 665 C CA . GLU A 1 89 ? 11.029 -8.601 -33.232 1.00 83.69 89 GLU A CA 1
ATOM 666 C C . GLU A 1 89 ? 12.095 -9.571 -33.754 1.00 83.69 89 GLU A C 1
ATOM 668 O O . GLU A 1 89 ? 12.910 -10.091 -32.991 1.00 83.69 89 GLU A O 1
ATOM 673 N N . ALA A 1 90 ? 12.094 -9.789 -35.070 1.00 78.38 90 ALA A N 1
ATOM 674 C CA . ALA A 1 90 ? 13.210 -10.398 -35.781 1.00 78.38 90 ALA A CA 1
ATOM 675 C C . ALA A 1 90 ? 14.180 -9.304 -36.240 1.00 78.38 90 ALA A C 1
ATOM 677 O O . ALA A 1 90 ? 13.760 -8.239 -36.695 1.00 78.38 90 ALA A O 1
ATOM 678 N N . ALA A 1 91 ? 15.475 -9.582 -36.147 1.00 65.06 91 ALA A N 1
ATOM 679 C CA . ALA A 1 91 ? 16.526 -8.717 -36.645 1.00 65.06 91 ALA A CA 1
ATOM 680 C C . ALA A 1 91 ? 16.292 -8.356 -38.124 1.00 65.06 91 ALA A C 1
ATOM 682 O O . ALA A 1 91 ? 15.865 -9.212 -38.908 1.00 65.06 91 ALA A O 1
ATOM 683 N N . PRO A 1 92 ? 16.595 -7.116 -38.541 1.00 55.25 92 PRO A N 1
ATOM 684 C CA . PRO A 1 92 ? 16.509 -6.744 -39.944 1.00 55.25 92 PRO A CA 1
ATOM 685 C C . PRO A 1 92 ? 17.441 -7.621 -40.798 1.00 55.25 92 PRO A C 1
ATOM 687 O O . PRO A 1 92 ? 18.539 -8.001 -40.383 1.00 55.25 92 PRO A O 1
ATOM 690 N N . ALA A 1 93 ? 16.989 -7.945 -42.013 1.00 42.72 93 ALA A N 1
ATOM 691 C CA . ALA A 1 93 ? 17.651 -8.881 -42.930 1.00 42.72 93 ALA A CA 1
ATOM 692 C C . ALA A 1 93 ? 19.049 -8.428 -43.413 1.00 42.72 93 ALA A C 1
ATOM 694 O O . ALA A 1 93 ? 19.737 -9.185 -44.094 1.00 42.72 93 ALA A O 1
ATOM 695 N N . ASP A 1 94 ? 19.477 -7.208 -43.076 1.00 44.72 94 ASP A N 1
ATOM 696 C CA . ASP A 1 94 ? 20.754 -6.608 -43.468 1.00 44.72 94 ASP A CA 1
ATOM 697 C C . ASP A 1 94 ? 21.910 -6.881 -42.480 1.00 44.72 94 ASP A C 1
ATOM 699 O O . ASP A 1 94 ? 23.008 -6.348 -42.652 1.00 44.72 94 ASP A O 1
ATOM 703 N N . GLY A 1 95 ? 21.704 -7.757 -41.486 1.00 42.97 95 GLY A N 1
ATOM 704 C CA . GLY A 1 95 ? 22.791 -8.382 -40.721 1.00 42.97 95 GLY A CA 1
ATOM 705 C C . GLY A 1 95 ? 23.434 -7.495 -39.651 1.00 42.97 95 GLY A C 1
ATOM 706 O O . GLY A 1 95 ? 24.617 -7.642 -39.357 1.00 42.97 95 GLY A O 1
ATOM 707 N N . SER A 1 96 ? 22.686 -6.569 -39.043 1.00 44.47 96 SER A N 1
ATOM 708 C CA . SER A 1 96 ? 23.233 -5.604 -38.075 1.00 44.47 96 SER A CA 1
ATOM 709 C C . SER A 1 96 ? 23.668 -6.175 -36.719 1.00 44.47 96 SER A C 1
ATOM 711 O O . SER A 1 96 ? 24.230 -5.429 -35.917 1.00 44.47 96 SER A O 1
ATOM 713 N N . TYR A 1 97 ? 23.402 -7.452 -36.443 1.00 48.03 97 TYR A N 1
ATOM 714 C CA . TYR A 1 97 ? 23.774 -8.113 -35.195 1.00 48.03 97 TYR A CA 1
ATOM 715 C C . TYR A 1 97 ? 24.672 -9.303 -35.526 1.00 48.03 97 TYR A C 1
ATOM 717 O O . TYR A 1 97 ? 24.203 -10.296 -36.072 1.00 48.03 97 TYR A O 1
ATOM 725 N N . GLU A 1 98 ? 25.965 -9.200 -35.220 1.00 46.94 98 GLU A N 1
ATOM 726 C CA . GLU A 1 98 ? 26.996 -10.170 -35.633 1.00 46.94 98 GLU A CA 1
ATOM 727 C C . GLU A 1 98 ? 26.873 -11.563 -34.949 1.00 46.94 98 GLU A C 1
ATOM 729 O O . GLU A 1 98 ? 27.729 -12.420 -35.150 1.00 46.94 98 GLU A O 1
ATOM 734 N N . THR A 1 99 ? 25.805 -11.836 -34.185 1.00 62.62 99 THR A N 1
ATOM 735 C CA . THR A 1 99 ? 25.628 -13.047 -33.351 1.00 62.62 99 THR A CA 1
ATOM 736 C C . THR A 1 99 ? 24.146 -13.426 -33.135 1.00 62.62 99 THR A C 1
ATOM 738 O O . THR A 1 99 ? 23.657 -13.504 -32.005 1.00 62.62 99 THR A O 1
ATOM 741 N N . LEU A 1 100 ? 23.390 -13.641 -34.217 1.00 71.62 100 LEU A N 1
ATOM 742 C CA . LEU A 1 100 ? 22.062 -14.274 -34.130 1.00 71.62 100 LEU A CA 1
ATOM 743 C C . LEU A 1 100 ? 22.215 -15.770 -33.827 1.00 71.62 100 LEU A C 1
ATOM 745 O O . LEU A 1 100 ? 23.061 -16.433 -34.425 1.00 71.62 100 LEU A O 1
ATOM 749 N N . VAL A 1 101 ? 21.413 -16.291 -32.897 1.00 76.75 101 VAL A N 1
ATOM 750 C CA . VAL A 1 101 ? 21.531 -17.683 -32.404 1.00 76.75 101 VAL A CA 1
ATOM 751 C C . VAL A 1 101 ? 20.283 -18.536 -32.642 1.00 76.75 101 VAL A C 1
ATOM 753 O O . VAL A 1 101 ? 20.227 -19.686 -32.209 1.00 76.75 101 VAL A O 1
ATOM 756 N N . ASP A 1 102 ? 19.286 -17.993 -33.336 1.00 78.44 102 ASP A N 1
ATOM 757 C CA . ASP A 1 102 ? 18.093 -18.707 -33.781 1.00 78.44 102 ASP A CA 1
ATOM 758 C C . ASP A 1 102 ? 17.830 -18.484 -35.276 1.00 78.44 102 ASP A C 1
ATOM 760 O O . ASP A 1 102 ? 18.152 -17.435 -35.835 1.00 78.44 102 ASP A O 1
ATOM 764 N N . ASP A 1 103 ? 17.176 -19.459 -35.909 1.00 71.38 103 ASP A N 1
ATOM 765 C CA . ASP A 1 103 ? 16.873 -19.430 -37.347 1.00 71.38 103 ASP A CA 1
ATOM 766 C C . ASP A 1 103 ? 15.895 -18.308 -37.734 1.00 71.38 103 ASP A C 1
ATOM 768 O O . ASP A 1 103 ? 15.876 -17.861 -38.880 1.00 71.38 103 ASP A O 1
ATOM 772 N N . ALA A 1 104 ? 15.073 -17.842 -36.787 1.00 71.12 104 ALA A N 1
ATOM 773 C CA . ALA A 1 104 ? 14.118 -16.760 -37.005 1.00 71.12 104 ALA A CA 1
ATOM 774 C C . ALA A 1 104 ? 14.719 -15.365 -36.744 1.00 71.12 104 ALA A C 1
ATOM 776 O O . ALA A 1 104 ? 14.021 -14.367 -36.929 1.00 71.12 104 ALA A O 1
ATOM 777 N N . GLY A 1 105 ? 15.990 -15.285 -36.328 1.00 78.75 105 GLY A N 1
ATOM 778 C CA . GLY A 1 105 ? 16.714 -14.040 -36.081 1.00 78.75 105 GLY A CA 1
ATOM 779 C C . GLY A 1 105 ? 16.144 -13.187 -34.946 1.00 78.75 105 GLY A C 1
ATOM 780 O O . GLY A 1 105 ? 16.283 -11.970 -34.987 1.00 78.75 105 GLY A O 1
ATOM 781 N N . ARG A 1 106 ? 15.468 -13.783 -33.961 1.00 83.69 106 ARG A N 1
ATOM 782 C CA . ARG A 1 106 ? 14.800 -13.082 -32.848 1.00 83.69 106 ARG A CA 1
ATOM 783 C C . ARG A 1 106 ? 15.641 -12.994 -31.572 1.00 83.69 106 ARG A C 1
ATOM 785 O O . ARG A 1 106 ? 15.271 -12.270 -30.647 1.00 83.69 106 ARG A O 1
ATOM 792 N N . VAL A 1 107 ? 16.743 -13.736 -31.497 1.00 84.19 107 VAL A N 1
ATOM 793 C CA . VAL A 1 107 ? 17.612 -13.839 -30.323 1.00 84.19 107 VAL A CA 1
ATOM 794 C C . VAL A 1 107 ? 19.026 -13.394 -30.673 1.00 84.19 107 VAL A C 1
ATOM 796 O O . VAL A 1 107 ? 19.698 -13.966 -31.533 1.00 84.19 107 VAL A O 1
ATOM 799 N N . HIS A 1 108 ? 19.498 -12.387 -29.941 1.00 81.88 108 HIS A N 1
ATOM 800 C CA . HIS A 1 108 ? 20.842 -11.834 -30.081 1.00 81.88 108 HIS A CA 1
ATOM 801 C C . HIS A 1 108 ? 21.743 -12.315 -28.950 1.00 81.88 108 HIS A C 1
ATOM 803 O O . HIS A 1 108 ? 21.405 -12.121 -27.781 1.00 81.88 108 HIS A O 1
ATOM 809 N N . GLU A 1 109 ? 22.909 -12.876 -29.268 1.00 80.00 109 GLU A N 1
ATOM 810 C CA . GLU A 1 109 ? 23.899 -13.245 -28.258 1.00 80.00 109 GLU A CA 1
ATOM 811 C C . GLU A 1 109 ? 24.926 -12.131 -28.032 1.00 80.00 109 GLU A C 1
ATOM 813 O O . GLU A 1 109 ? 25.629 -11.701 -28.940 1.00 80.00 109 GLU A O 1
ATOM 818 N N . PHE A 1 110 ? 25.065 -11.697 -26.785 1.00 74.94 110 PHE A N 1
ATOM 819 C CA . PHE A 1 110 ? 26.141 -10.821 -26.340 1.00 74.94 110 PHE A CA 1
ATOM 820 C C . PHE A 1 110 ? 27.163 -11.666 -25.582 1.00 74.94 110 PHE A C 1
ATOM 822 O O . PHE A 1 110 ? 26.916 -12.061 -24.440 1.00 74.94 110 PHE A O 1
ATOM 829 N N . ALA A 1 111 ? 28.304 -11.942 -26.217 1.00 65.38 111 ALA A N 1
ATOM 830 C CA . ALA A 1 111 ? 29.400 -12.700 -25.626 1.00 65.38 111 ALA A CA 1
ATOM 831 C C . ALA A 1 111 ? 30.667 -11.839 -25.512 1.00 65.38 111 ALA A C 1
ATOM 833 O O . ALA A 1 111 ? 31.196 -11.367 -26.516 1.00 65.38 111 ALA A O 1
ATOM 834 N N . THR A 1 112 ? 31.196 -11.674 -24.298 1.00 61.12 112 THR A N 1
ATOM 835 C CA . THR A 1 112 ? 32.574 -11.202 -24.100 1.00 61.12 112 THR A CA 1
ATOM 836 C C . THR A 1 112 ? 33.464 -12.438 -24.029 1.00 61.12 112 THR A C 1
ATOM 838 O O . THR A 1 112 ? 33.548 -13.099 -22.992 1.00 61.12 112 THR A O 1
ATOM 841 N N . VAL A 1 113 ? 34.076 -12.803 -25.157 1.00 42.28 113 VAL A N 1
ATOM 842 C CA . VAL A 1 113 ? 35.052 -13.898 -25.229 1.00 42.28 113 VAL A CA 1
ATOM 843 C C . VAL A 1 113 ? 36.449 -13.276 -25.245 1.00 42.28 113 VAL A C 1
ATOM 845 O O . VAL A 1 113 ? 36.732 -12.512 -26.166 1.00 42.28 113 VAL A O 1
ATOM 848 N N . PRO A 1 114 ? 37.343 -13.574 -24.284 1.00 37.69 114 PRO A N 1
ATOM 849 C CA . PRO A 1 114 ? 38.715 -13.096 -24.371 1.00 37.69 114 PRO A CA 1
ATOM 850 C C . PRO A 1 114 ? 39.408 -13.807 -25.536 1.00 37.69 114 PRO A C 1
ATOM 852 O O . PRO A 1 114 ? 39.658 -15.013 -25.480 1.00 37.69 114 PRO A O 1
ATOM 855 N N . SER A 1 115 ? 39.722 -13.075 -26.599 1.00 33.56 115 SER A N 1
ATOM 856 C CA . SER A 1 115 ? 40.605 -13.536 -27.668 1.00 33.56 115 SER A CA 1
ATOM 857 C C . SER A 1 115 ? 41.942 -12.811 -27.531 1.00 33.56 115 SER A C 1
ATOM 859 O O . SER A 1 115 ? 42.088 -11.690 -28.001 1.00 33.56 115 SER A O 1
ATOM 861 N N . SER A 1 116 ? 42.902 -13.461 -26.867 1.00 33.06 116 SER A N 1
ATOM 862 C CA . SER A 1 116 ? 44.336 -13.122 -26.842 1.00 33.06 116 SER A CA 1
ATOM 863 C C . SER A 1 116 ? 44.750 -11.704 -26.393 1.00 33.06 116 SER A C 1
ATOM 865 O O . SER A 1 116 ? 44.820 -10.792 -27.203 1.00 33.06 116 SER A O 1
ATOM 867 N N . GLY A 1 117 ? 45.221 -11.605 -25.143 1.00 34.31 117 GLY A N 1
ATOM 868 C CA . GLY A 1 117 ? 46.420 -10.837 -24.777 1.00 34.31 117 GLY A CA 1
ATOM 869 C C . GLY A 1 117 ? 46.314 -9.312 -24.627 1.00 34.31 117 GLY A C 1
ATOM 870 O O . GLY A 1 117 ? 46.603 -8.588 -25.571 1.00 34.31 117 GLY A O 1
ATOM 871 N N . VAL A 1 118 ? 46.162 -8.890 -23.365 1.00 28.06 118 VAL A N 1
ATOM 872 C CA . VAL A 1 118 ? 46.449 -7.572 -22.756 1.00 28.06 118 VAL A CA 1
ATOM 873 C C . VAL A 1 118 ? 45.320 -6.539 -22.830 1.00 28.06 118 VAL A C 1
ATOM 875 O O . VAL A 1 118 ? 45.155 -5.836 -23.821 1.00 28.06 118 VAL A O 1
ATOM 878 N N . PHE A 1 119 ? 44.684 -6.325 -21.680 1.00 35.31 119 PHE A N 1
ATOM 879 C CA . PHE A 1 119 ? 43.869 -5.169 -21.334 1.00 35.31 119 PHE A CA 1
ATOM 880 C C . PHE A 1 119 ? 44.275 -4.697 -19.927 1.00 35.31 119 PHE A C 1
ATOM 882 O O . PHE A 1 119 ? 43.840 -5.180 -18.880 1.00 35.31 119 PHE A O 1
ATOM 889 N N . GLN A 1 120 ? 45.168 -3.712 -19.879 1.00 30.89 120 GLN A N 1
ATOM 890 C CA . GLN A 1 120 ? 45.415 -2.984 -18.640 1.00 30.89 120 GLN A CA 1
ATOM 891 C C . GLN A 1 120 ? 44.332 -1.923 -18.486 1.00 30.89 120 GLN A C 1
ATOM 893 O O . GLN A 1 120 ? 44.346 -0.908 -19.170 1.00 30.89 120 GLN A O 1
ATOM 898 N N . GLY A 1 121 ? 43.389 -2.149 -17.576 1.00 34.94 121 GLY A N 1
ATOM 899 C CA . GLY A 1 121 ? 42.421 -1.122 -17.218 1.00 34.94 121 GLY A CA 1
ATOM 900 C C . GLY A 1 121 ? 43.098 0.078 -16.548 1.00 34.94 121 GLY A C 1
ATOM 901 O O . GLY A 1 121 ? 43.578 -0.051 -15.420 1.00 34.94 121 GLY A O 1
ATOM 902 N N . ARG A 1 122 ? 43.076 1.244 -17.212 1.00 37.69 122 ARG A N 1
ATOM 903 C CA . ARG A 1 122 ? 42.783 2.562 -16.610 1.00 37.69 122 ARG A CA 1
ATOM 904 C C . ARG A 1 122 ? 42.601 3.672 -17.664 1.00 37.69 122 ARG A C 1
ATOM 906 O O . ARG A 1 122 ? 43.555 4.027 -18.326 1.00 37.69 122 ARG A O 1
ATOM 913 N N . ALA A 1 123 ? 41.432 4.324 -17.614 1.00 35.94 123 ALA A N 1
ATOM 914 C CA . ALA A 1 123 ? 41.068 5.640 -18.176 1.00 35.94 123 ALA A CA 1
ATOM 915 C C . ALA A 1 123 ? 40.829 5.794 -19.695 1.00 35.94 123 ALA A C 1
ATOM 917 O O . ALA A 1 123 ? 40.270 6.812 -20.085 1.00 35.94 123 ALA A O 1
ATOM 918 N N . ASP A 1 124 ? 41.140 4.813 -20.533 1.00 41.66 124 ASP A N 1
ATOM 919 C CA . ASP A 1 124 ? 41.040 4.932 -21.999 1.00 41.66 124 ASP A CA 1
ATOM 920 C C . ASP A 1 124 ? 40.339 3.736 -22.679 1.00 41.66 124 ASP A C 1
ATOM 922 O O . ASP A 1 124 ? 40.653 3.342 -23.802 1.00 41.66 124 ASP A O 1
ATOM 926 N N . ASP A 1 125 ? 39.330 3.174 -22.007 1.00 40.47 125 ASP A N 1
ATOM 927 C CA . ASP A 1 125 ? 38.537 2.053 -22.518 1.00 40.47 125 ASP A CA 1
ATOM 928 C C . ASP A 1 125 ? 37.485 2.516 -23.553 1.00 40.47 125 ASP A C 1
ATOM 930 O O . ASP A 1 125 ? 36.608 3.326 -23.256 1.00 40.47 125 ASP A O 1
ATOM 934 N N . THR A 1 126 ? 37.547 1.974 -24.774 1.00 40.59 126 THR A N 1
ATOM 935 C CA . THR A 1 126 ? 36.642 2.257 -25.914 1.00 40.59 126 THR A CA 1
ATOM 936 C C . THR A 1 126 ? 35.319 1.481 -25.837 1.00 40.59 126 THR A C 1
ATOM 938 O O . THR A 1 126 ? 34.681 1.172 -26.848 1.00 40.59 126 THR A O 1
ATOM 941 N N . ASN A 1 127 ? 34.867 1.169 -24.624 1.00 43.28 127 ASN A N 1
ATOM 942 C CA . ASN A 1 127 ? 33.564 0.576 -24.385 1.00 43.28 127 ASN A CA 1
ATOM 943 C C . ASN A 1 127 ? 32.498 1.686 -24.353 1.00 43.28 127 ASN A C 1
ATOM 945 O O . ASN A 1 127 ? 32.365 2.417 -23.374 1.00 43.28 127 ASN A O 1
ATOM 949 N N . TRP A 1 128 ? 31.694 1.781 -25.416 1.00 46.66 128 TRP A N 1
ATOM 950 C CA . TRP A 1 128 ? 30.578 2.732 -25.616 1.00 46.66 128 TRP A CA 1
ATOM 951 C C . TRP A 1 128 ? 29.525 2.765 -24.487 1.00 46.66 128 TRP A C 1
ATOM 953 O O . TRP A 1 128 ? 28.603 3.580 -24.512 1.00 46.66 128 TRP A O 1
ATOM 963 N N . GLN A 1 129 ? 29.641 1.864 -23.511 1.00 53.59 129 GLN A N 1
ATOM 964 C CA . GLN A 1 129 ? 28.826 1.779 -22.300 1.00 53.59 129 GLN A CA 1
ATOM 965 C C . GLN A 1 129 ? 29.161 2.869 -21.273 1.00 53.59 129 GLN A C 1
ATOM 967 O O . GLN A 1 129 ? 28.378 3.076 -20.346 1.00 53.59 129 GLN A O 1
ATOM 972 N N . TYR A 1 130 ? 30.275 3.583 -21.451 1.00 58.41 130 TYR A N 1
ATOM 973 C CA . TYR A 1 130 ? 30.668 4.725 -20.635 1.00 58.41 130 TYR A CA 1
ATOM 974 C C . TYR A 1 130 ? 30.977 5.936 -21.507 1.00 58.41 130 TYR A C 1
ATOM 976 O O . TYR A 1 130 ? 31.505 5.829 -22.613 1.00 58.41 130 TYR A O 1
ATOM 984 N N . ASP A 1 131 ? 30.640 7.109 -20.995 1.00 57.06 131 ASP A N 1
ATOM 985 C CA . ASP A 1 131 ? 31.074 8.366 -21.573 1.00 57.06 131 ASP A CA 1
ATOM 986 C C . ASP A 1 131 ? 32.560 8.581 -21.236 1.00 57.06 131 ASP A C 1
ATOM 988 O O . ASP A 1 131 ? 32.924 8.685 -20.064 1.00 57.06 131 ASP A O 1
ATOM 992 N N . ALA A 1 132 ? 33.416 8.627 -22.259 1.00 54.81 132 ALA A N 1
ATOM 993 C CA . ALA A 1 132 ? 34.866 8.749 -22.101 1.00 54.81 132 ALA A CA 1
ATOM 994 C C . ALA A 1 132 ? 35.321 10.091 -21.487 1.00 54.81 132 ALA A C 1
ATOM 996 O O . ALA A 1 132 ? 36.400 10.160 -20.906 1.00 54.81 132 ALA A O 1
ATOM 997 N N . GLU A 1 133 ? 34.513 11.152 -21.588 1.00 56.03 133 GLU A N 1
ATOM 998 C CA . GLU A 1 133 ? 34.823 12.473 -21.026 1.00 56.03 133 GLU A CA 1
ATOM 999 C C . GLU A 1 133 ? 34.415 12.561 -19.550 1.00 56.03 133 GLU A C 1
ATOM 1001 O O . GLU A 1 133 ? 35.120 13.159 -18.737 1.00 56.03 133 GLU A O 1
ATOM 1006 N N . THR A 1 134 ? 33.278 11.961 -19.188 1.00 60.03 134 THR A N 1
ATOM 1007 C CA . THR A 1 134 ? 32.706 12.074 -17.834 1.00 60.03 134 THR A CA 1
ATOM 1008 C C . THR A 1 134 ? 32.940 10.846 -16.953 1.00 60.03 134 THR A C 1
ATOM 1010 O O . THR A 1 134 ? 32.734 10.917 -15.740 1.00 60.03 134 THR A O 1
ATOM 1013 N N . GLY A 1 135 ? 33.343 9.712 -17.535 1.00 59.50 135 GLY A N 1
ATOM 1014 C CA . GLY A 1 135 ? 33.519 8.431 -16.847 1.00 59.50 135 GLY A CA 1
ATOM 1015 C C . GLY A 1 135 ? 32.217 7.811 -16.326 1.00 59.50 135 GLY A C 1
ATOM 1016 O O . GLY A 1 135 ? 32.260 6.889 -15.509 1.00 59.50 135 GLY A O 1
ATOM 1017 N N . LYS A 1 136 ? 31.052 8.321 -16.747 1.00 63.34 136 LYS A N 1
ATOM 1018 C CA . LYS A 1 136 ? 29.730 7.874 -16.281 1.00 63.34 136 LYS A CA 1
ATOM 1019 C C . LYS A 1 136 ? 29.125 6.820 -17.218 1.00 63.34 136 LYS A C 1
ATOM 1021 O O . LYS A 1 136 ? 29.398 6.864 -18.417 1.00 63.34 136 LYS A O 1
ATOM 1026 N N . PRO A 1 137 ? 28.280 5.900 -16.710 1.00 70.25 137 PRO A N 1
ATOM 1027 C CA . PRO A 1 137 ? 27.533 4.978 -17.561 1.00 70.25 137 PRO A CA 1
ATOM 1028 C C . PRO A 1 137 ? 26.656 5.726 -18.575 1.00 70.25 137 PRO A C 1
ATOM 1030 O O . PRO A 1 137 ? 26.032 6.735 -18.238 1.00 70.25 137 PRO A O 1
ATOM 1033 N N . SER A 1 138 ? 26.573 5.212 -19.801 1.00 77.75 138 SER A N 1
ATOM 1034 C CA . SER A 1 138 ? 25.712 5.754 -20.858 1.00 77.75 138 SER A CA 1
ATOM 1035 C C . SER A 1 138 ? 24.260 5.319 -20.631 1.00 77.75 138 SER A C 1
ATOM 1037 O O . SER A 1 138 ? 23.803 4.294 -21.141 1.00 77.75 138 SER A O 1
ATOM 1039 N N . TRP A 1 139 ? 23.543 6.077 -19.802 1.00 86.81 139 TRP A N 1
ATOM 1040 C CA . TRP A 1 139 ? 22.138 5.833 -19.473 1.00 86.81 139 TRP A CA 1
ATOM 1041 C C . TRP A 1 139 ? 21.223 6.060 -20.663 1.00 86.81 139 TRP A C 1
ATOM 1043 O O . TRP A 1 139 ? 21.318 7.088 -21.335 1.00 86.81 139 TRP A O 1
ATOM 1053 N N . HIS A 1 140 ? 20.322 5.111 -20.915 1.00 89.12 140 HIS A N 1
ATOM 1054 C CA . HIS A 1 140 ? 19.430 5.213 -22.058 1.00 89.12 140 HIS A CA 1
ATOM 1055 C C . HIS A 1 140 ? 18.198 4.324 -22.033 1.00 89.12 140 HIS A C 1
ATOM 1057 O O . HIS A 1 140 ? 18.132 3.306 -21.345 1.00 89.12 140 HIS A O 1
ATOM 1063 N N . THR A 1 141 ? 17.266 4.703 -22.900 1.00 91.31 141 THR A N 1
ATOM 1064 C CA . THR A 1 141 ? 16.166 3.872 -23.373 1.00 91.31 141 THR A CA 1
ATOM 1065 C C . THR A 1 141 ? 16.523 3.255 -24.723 1.00 91.31 141 THR A C 1
ATOM 1067 O O . THR A 1 141 ? 17.028 3.943 -25.616 1.00 91.31 141 THR A O 1
ATOM 1070 N N . ASP A 1 142 ? 16.226 1.969 -24.897 1.00 87.31 142 ASP A N 1
ATOM 1071 C CA . ASP A 1 142 ? 16.503 1.256 -26.140 1.00 87.31 142 ASP A CA 1
ATOM 1072 C C . ASP A 1 142 ? 15.723 1.806 -27.333 1.00 87.31 142 ASP A C 1
ATOM 1074 O O . ASP A 1 142 ? 14.509 1.990 -27.273 1.00 87.31 142 ASP A O 1
ATOM 1078 N N . GLN A 1 143 ? 16.424 1.975 -28.459 1.00 82.38 143 GLN A N 1
ATOM 1079 C CA . GLN A 1 143 ? 15.830 2.232 -29.778 1.00 82.38 143 GLN A CA 1
ATOM 1080 C C . GLN A 1 143 ? 14.801 3.378 -29.802 1.00 82.38 143 GLN A C 1
ATOM 1082 O O . GLN A 1 143 ? 13.834 3.357 -30.567 1.00 82.38 143 GLN A O 1
ATOM 1087 N N . SER A 1 144 ? 15.027 4.401 -28.975 1.00 85.00 144 SER A N 1
ATOM 1088 C CA . SER A 1 144 ? 14.065 5.481 -28.739 1.00 85.00 144 SER A CA 1
ATOM 1089 C C . SER A 1 144 ? 13.715 6.322 -29.975 1.00 85.00 144 SER A C 1
ATOM 1091 O O . SER A 1 144 ? 12.705 7.012 -29.964 1.00 85.00 144 SER A O 1
ATOM 1093 N N . PHE A 1 145 ? 14.513 6.234 -31.042 1.00 78.31 145 PHE A N 1
ATOM 1094 C CA . PHE A 1 145 ? 14.345 6.918 -32.330 1.00 78.31 145 PHE A CA 1
ATOM 1095 C C . PHE A 1 145 ? 13.354 6.231 -33.294 1.00 78.31 145 PHE A C 1
ATOM 1097 O O . PHE A 1 145 ? 13.146 6.719 -34.401 1.00 78.31 145 PHE A O 1
ATOM 1104 N N . ARG A 1 146 ? 12.762 5.085 -32.928 1.00 77.81 146 ARG A N 1
ATOM 1105 C CA . ARG A 1 146 ? 11.823 4.336 -33.788 1.00 77.81 146 ARG A CA 1
ATOM 1106 C C . ARG A 1 146 ? 10.368 4.714 -33.541 1.00 77.81 146 ARG A C 1
ATOM 1108 O O . ARG A 1 146 ? 10.015 5.071 -32.423 1.00 77.81 146 ARG A O 1
ATOM 1115 N N . SER A 1 147 ? 9.524 4.536 -34.562 1.00 69.31 147 SER A N 1
ATOM 1116 C CA . SER A 1 147 ? 8.058 4.587 -34.483 1.00 69.31 147 SER A CA 1
ATOM 1117 C C . SER A 1 147 ? 7.451 3.390 -35.247 1.00 69.31 147 SER A C 1
ATOM 1119 O O . SER A 1 147 ? 7.728 3.261 -36.441 1.00 69.31 147 SER A O 1
ATOM 1121 N N . PRO A 1 148 ? 6.666 2.496 -34.607 1.00 73.94 148 PRO A N 1
ATOM 1122 C CA . PRO A 1 148 ? 6.334 2.484 -33.182 1.00 73.94 148 PRO A CA 1
ATOM 1123 C C . PRO A 1 148 ? 7.560 2.209 -32.296 1.00 73.94 148 PRO A C 1
ATOM 1125 O O . PRO A 1 148 ? 8.517 1.552 -32.708 1.00 73.94 148 PRO A O 1
ATOM 1128 N N . ARG A 1 149 ? 7.519 2.724 -31.063 1.00 85.50 149 ARG A N 1
ATOM 1129 C CA . ARG A 1 149 ? 8.557 2.499 -30.048 1.00 85.50 149 ARG A CA 1
ATOM 1130 C C . ARG A 1 149 ? 8.539 1.033 -29.604 1.00 85.50 149 ARG A C 1
ATOM 1132 O O . ARG A 1 149 ? 7.449 0.528 -29.321 1.00 85.50 149 ARG A O 1
ATOM 1139 N N . PRO A 1 150 ? 9.691 0.352 -29.488 1.00 86.81 150 PRO A N 1
ATOM 1140 C CA . PRO A 1 150 ? 9.739 -0.950 -28.834 1.00 86.81 150 PRO A CA 1
ATOM 1141 C C . PRO A 1 150 ? 9.260 -0.846 -27.388 1.00 86.81 150 PRO A C 1
ATOM 1143 O O . PRO A 1 150 ? 9.701 0.034 -26.653 1.00 86.81 150 PRO A O 1
ATOM 1146 N N . LEU A 1 151 ? 8.358 -1.737 -26.979 1.00 89.38 151 LEU A N 1
ATOM 1147 C CA . LEU A 1 151 ? 7.749 -1.693 -25.651 1.00 89.38 151 LEU A CA 1
ATOM 1148 C C . LEU A 1 151 ? 8.693 -2.265 -24.597 1.00 89.38 151 LEU A C 1
ATOM 1150 O O . LEU A 1 151 ? 8.875 -1.666 -23.540 1.00 89.38 151 LEU A O 1
ATOM 1154 N N . ALA A 1 152 ? 9.293 -3.418 -24.888 1.00 93.00 152 ALA A N 1
ATOM 1155 C CA . ALA A 1 152 ? 10.106 -4.136 -23.921 1.00 93.00 152 ALA A CA 1
ATOM 1156 C C . ALA A 1 152 ? 11.408 -4.647 -24.529 1.00 93.00 152 ALA A C 1
ATOM 1158 O O . ALA A 1 152 ? 11.462 -5.067 -25.686 1.00 93.00 152 ALA A O 1
ATOM 1159 N N . SER A 1 153 ? 12.449 -4.657 -23.712 1.00 94.19 153 SER A N 1
ATOM 1160 C CA . SER A 1 153 ? 13.691 -5.369 -23.979 1.00 94.19 153 SER A CA 1
ATOM 1161 C C . SER A 1 153 ? 13.906 -6.372 -22.857 1.00 94.19 153 SER A C 1
ATOM 1163 O O . SER A 1 153 ? 13.568 -6.099 -21.707 1.00 94.19 153 SER A O 1
ATOM 1165 N N . ALA A 1 154 ? 14.452 -7.536 -23.189 1.00 95.19 154 ALA A N 1
ATOM 1166 C CA . ALA A 1 154 ? 14.772 -8.553 -22.203 1.00 95.19 154 ALA A CA 1
ATOM 1167 C C . ALA A 1 154 ? 16.171 -9.108 -22.407 1.00 95.19 154 ALA A C 1
ATOM 1169 O O . ALA A 1 154 ? 16.639 -9.212 -23.543 1.00 95.19 154 ALA A O 1
ATOM 1170 N N . MET A 1 155 ? 16.811 -9.490 -21.305 1.00 93.75 155 MET A N 1
ATOM 1171 C CA . MET A 1 155 ? 18.117 -10.127 -21.290 1.00 93.75 155 MET A CA 1
ATOM 1172 C C . MET A 1 155 ? 18.100 -11.357 -20.377 1.00 93.75 155 MET A C 1
ATOM 1174 O O . MET A 1 155 ? 17.649 -11.294 -19.236 1.00 93.75 155 MET A O 1
ATOM 1178 N N . TYR A 1 156 ? 18.587 -12.474 -20.910 1.00 94.94 156 TYR A N 1
ATOM 1179 C CA . TYR A 1 156 ? 18.696 -13.768 -20.251 1.00 94.94 156 TYR A CA 1
ATOM 1180 C C . TYR A 1 156 ? 20.166 -14.137 -20.052 1.00 94.94 156 TYR A C 1
ATOM 1182 O O . TYR A 1 156 ? 20.947 -14.121 -21.007 1.00 94.94 156 TYR A O 1
ATOM 1190 N N . CYS A 1 157 ? 20.548 -14.479 -18.823 1.00 92.56 157 CYS A N 1
ATOM 1191 C CA . CYS A 1 157 ? 21.927 -14.786 -18.465 1.00 92.56 157 CYS A CA 1
ATOM 1192 C C . CYS A 1 157 ? 22.249 -16.274 -18.623 1.00 92.56 157 CYS A C 1
ATOM 1194 O O . CYS A 1 157 ? 21.729 -17.119 -17.893 1.00 92.56 157 CYS A O 1
ATOM 1196 N N . LEU A 1 158 ? 23.182 -16.590 -19.526 1.00 89.75 158 LEU A N 1
ATOM 1197 C CA . LEU A 1 158 ? 23.714 -17.942 -19.708 1.00 89.75 158 LEU A CA 1
ATOM 1198 C C . LEU A 1 158 ? 24.952 -18.160 -18.845 1.00 89.75 158 LEU A C 1
ATOM 1200 O O . LEU A 1 158 ? 25.044 -19.141 -18.112 1.00 89.75 158 LEU A O 1
ATOM 1204 N N . GLU A 1 159 ? 25.903 -17.235 -18.943 1.00 86.69 159 GLU A N 1
ATOM 1205 C CA . GLU A 1 159 ? 27.178 -17.277 -18.234 1.00 86.69 159 GLU A CA 1
ATOM 1206 C C . GLU A 1 159 ? 27.536 -15.868 -17.764 1.00 86.69 159 GLU A C 1
ATOM 1208 O O . GLU A 1 159 ? 27.346 -14.883 -18.482 1.00 86.69 159 GLU A O 1
ATOM 1213 N N . THR A 1 160 ? 28.073 -15.774 -16.554 1.00 83.69 160 THR A N 1
ATOM 1214 C CA . THR A 1 160 ? 28.518 -14.520 -15.951 1.00 83.69 160 THR A CA 1
ATOM 1215 C C . THR A 1 160 ? 29.810 -14.766 -15.176 1.00 83.69 160 THR A C 1
ATOM 1217 O O . THR A 1 160 ? 29.960 -15.844 -14.587 1.00 83.69 160 THR A O 1
ATOM 1220 N N . PRO A 1 161 ? 30.729 -13.788 -15.130 1.00 69.81 161 PRO A N 1
ATOM 1221 C CA . PRO A 1 161 ? 31.961 -13.911 -14.365 1.00 69.81 161 PRO A CA 1
ATOM 1222 C C . PRO A 1 161 ? 31.783 -14.162 -12.858 1.00 69.81 161 PRO A C 1
ATOM 1224 O O . PRO A 1 161 ? 32.712 -14.624 -12.198 1.00 69.81 161 PRO A O 1
ATOM 1227 N N . GLY A 1 162 ? 30.599 -13.870 -12.307 1.00 68.50 162 GLY A N 1
ATOM 1228 C CA . GLY A 1 162 ? 30.343 -13.888 -10.866 1.00 68.50 162 GLY A CA 1
ATOM 1229 C C . GLY A 1 162 ? 30.950 -12.675 -10.145 1.00 68.50 162 GLY A C 1
ATOM 1230 O O . GLY A 1 162 ? 31.562 -11.803 -10.756 1.00 68.50 162 GLY A O 1
ATOM 1231 N N . GLY A 1 163 ? 30.745 -12.579 -8.827 1.00 66.19 163 GLY A N 1
ATOM 1232 C CA . GLY A 1 163 ? 31.406 -11.562 -7.992 1.00 66.19 163 GLY A CA 1
ATOM 1233 C C . GLY A 1 163 ? 30.923 -10.112 -8.165 1.00 66.19 163 GLY A C 1
ATOM 1234 O O . GLY A 1 163 ? 31.648 -9.198 -7.788 1.00 66.19 163 GLY A O 1
ATOM 1235 N N . GLY A 1 164 ? 29.724 -9.881 -8.717 1.00 65.12 164 GLY A N 1
ATOM 1236 C CA . GLY A 1 164 ? 29.130 -8.535 -8.827 1.00 65.12 164 GLY A CA 1
ATOM 1237 C C . GLY A 1 164 ? 29.711 -7.660 -9.945 1.00 65.12 164 GLY A C 1
ATOM 1238 O O . GLY A 1 164 ? 29.525 -6.448 -9.947 1.00 65.12 164 GLY A O 1
ATOM 1239 N N . VAL A 1 165 ? 30.410 -8.270 -10.897 1.00 69.19 165 VAL A N 1
ATOM 1240 C CA . VAL A 1 165 ? 31.026 -7.622 -12.058 1.00 69.19 165 VAL A CA 1
ATOM 1241 C C . VAL A 1 165 ? 30.076 -7.644 -13.264 1.00 69.19 165 VAL A C 1
ATOM 1243 O O . VAL A 1 165 ? 29.363 -8.627 -13.459 1.00 69.19 165 VAL A O 1
ATOM 1246 N N . GLY A 1 166 ? 30.082 -6.606 -14.114 1.00 72.06 166 GLY A N 1
ATOM 1247 C CA . GLY A 1 166 ? 29.279 -6.601 -15.349 1.00 72.06 166 GLY A CA 1
ATOM 1248 C C . GLY A 1 166 ? 27.772 -6.538 -15.124 1.00 72.06 166 GLY A C 1
ATOM 1249 O O . GLY A 1 166 ? 27.003 -7.181 -15.849 1.00 72.06 166 GLY A O 1
ATOM 1250 N N . GLN A 1 167 ? 27.370 -5.818 -14.080 1.00 80.56 167 GLN A N 1
ATOM 1251 C CA . GLN A 1 167 ? 25.981 -5.585 -13.710 1.00 80.56 167 GLN A CA 1
ATOM 1252 C C . GLN A 1 167 ? 25.254 -4.800 -14.801 1.00 80.56 167 GLN A C 1
ATOM 1254 O O . GLN A 1 167 ? 25.854 -4.129 -15.642 1.00 80.56 167 GLN A O 1
ATOM 1259 N N . THR A 1 168 ? 23.930 -4.842 -14.757 1.00 86.88 168 THR A N 1
ATOM 1260 C CA . THR A 1 168 ? 23.111 -3.868 -15.479 1.00 86.88 168 THR A CA 1
ATOM 1261 C C . THR A 1 168 ? 22.417 -3.000 -14.452 1.00 86.88 168 THR A C 1
ATOM 1263 O O . THR A 1 168 ? 21.784 -3.509 -13.529 1.00 86.88 168 THR A O 1
ATOM 1266 N N . VAL A 1 169 ? 22.590 -1.690 -14.577 1.00 89.06 169 VAL A N 1
ATOM 1267 C CA . VAL A 1 169 ? 21.892 -0.712 -13.752 1.00 89.06 169 VAL A CA 1
ATOM 1268 C C . VAL A 1 169 ? 20.657 -0.242 -14.501 1.00 89.06 169 VAL A C 1
ATOM 1270 O O . VAL A 1 169 ? 20.721 0.074 -15.685 1.00 89.06 169 VAL A O 1
ATOM 1273 N N . PHE A 1 170 ? 19.531 -0.219 -13.805 1.00 94.44 170 PHE A N 1
ATOM 1274 C CA . PHE A 1 170 ? 18.241 0.241 -14.301 1.00 94.44 170 PHE A CA 1
ATOM 1275 C C . PHE A 1 170 ? 17.791 1.401 -13.432 1.00 94.44 170 PHE A C 1
ATOM 1277 O O . PHE A 1 170 ? 18.023 1.361 -12.226 1.00 94.44 170 PHE A O 1
ATOM 1284 N N . CYS A 1 171 ? 17.123 2.397 -14.000 1.00 94.50 171 CYS A N 1
ATOM 1285 C CA . CYS A 1 171 ? 16.433 3.404 -13.213 1.00 94.50 171 CYS A CA 1
ATOM 1286 C C . CYS A 1 171 ? 14.980 3.593 -13.641 1.00 94.50 171 CYS A C 1
ATOM 1288 O O . CYS A 1 171 ? 14.657 3.561 -14.832 1.00 94.50 171 CYS A O 1
ATOM 1290 N N . SER A 1 172 ? 14.096 3.785 -12.658 1.00 95.44 172 SER A N 1
ATOM 1291 C CA . SER A 1 172 ? 12.681 4.050 -12.917 1.00 95.44 172 SER A CA 1
ATOM 1292 C C . SER A 1 172 ? 12.457 5.510 -13.238 1.00 95.44 172 SER A C 1
ATOM 1294 O O . SER A 1 172 ? 12.539 6.380 -12.368 1.00 95.44 172 SER A O 1
ATOM 1296 N N . THR A 1 173 ? 12.076 5.771 -14.481 1.00 96.12 173 THR A N 1
ATOM 1297 C CA . THR A 1 173 ? 11.674 7.115 -14.885 1.00 96.12 173 THR A CA 1
ATOM 1298 C C . THR A 1 173 ? 10.249 7.452 -14.444 1.00 96.12 173 THR A C 1
ATOM 1300 O O . THR A 1 173 ? 9.872 8.621 -14.466 1.00 96.12 173 THR A O 1
ATOM 1303 N N . VAL A 1 174 ? 9.474 6.457 -13.988 1.00 94.88 174 VAL A N 1
ATOM 1304 C CA . VAL A 1 174 ? 8.163 6.642 -13.341 1.00 94.88 174 VAL A CA 1
ATOM 1305 C C . VAL A 1 174 ? 8.348 7.168 -11.921 1.00 94.88 174 VAL A C 1
ATOM 1307 O O . VAL A 1 174 ? 7.804 8.216 -11.584 1.00 94.88 174 VAL A O 1
ATOM 1310 N N . ALA A 1 175 ? 9.156 6.486 -11.100 1.00 93.06 175 ALA A N 1
ATOM 1311 C CA . ALA A 1 175 ? 9.409 6.916 -9.724 1.00 93.06 175 ALA A CA 1
ATOM 1312 C C . ALA A 1 175 ? 10.071 8.300 -9.686 1.00 93.06 175 ALA A C 1
ATOM 1314 O O . ALA A 1 175 ? 9.626 9.177 -8.950 1.00 93.06 175 ALA A O 1
ATOM 1315 N N . ALA A 1 176 ? 11.060 8.525 -10.558 1.00 93.81 176 ALA A N 1
ATOM 1316 C CA . ALA A 1 176 ? 11.690 9.830 -10.706 1.00 93.81 176 ALA A CA 1
ATOM 1317 C C . ALA A 1 176 ? 10.690 10.917 -11.141 1.00 93.81 176 ALA A C 1
ATOM 1319 O O . ALA A 1 176 ? 10.773 12.048 -10.667 1.00 93.81 176 ALA A O 1
ATOM 1320 N N . CYS A 1 177 ? 9.739 10.600 -12.025 1.00 94.44 177 CYS A N 1
ATOM 1321 C CA . CYS A 1 177 ? 8.713 11.551 -12.445 1.00 94.44 177 CYS A CA 1
ATOM 1322 C C . CYS A 1 177 ? 7.741 11.883 -11.306 1.00 94.44 177 CYS A C 1
ATOM 1324 O O . CYS A 1 177 ? 7.457 13.054 -11.085 1.00 94.44 177 CYS A O 1
ATOM 1326 N N . GLU A 1 178 ? 7.248 10.895 -10.556 1.00 91.38 178 GLU A N 1
ATOM 1327 C CA . GLU A 1 178 ? 6.302 11.115 -9.450 1.00 91.38 178 GLU A CA 1
ATOM 1328 C C . GLU A 1 178 ? 6.858 12.018 -8.346 1.00 91.38 178 GLU A C 1
ATOM 1330 O O . GLU A 1 178 ? 6.113 12.838 -7.800 1.00 91.38 178 GLU A O 1
ATOM 1335 N N . ASP A 1 179 ? 8.157 11.902 -8.063 1.00 91.81 179 ASP A N 1
ATOM 1336 C CA . ASP A 1 179 ? 8.848 12.701 -7.049 1.00 91.81 179 ASP A CA 1
ATOM 1337 C C . ASP A 1 179 ? 9.164 14.135 -7.506 1.00 91.81 179 ASP A C 1
ATOM 1339 O O . ASP A 1 179 ? 9.538 14.978 -6.687 1.00 91.81 179 ASP A O 1
ATOM 1343 N N . LEU A 1 180 ? 8.937 14.475 -8.782 1.00 91.75 180 LEU A N 1
ATOM 1344 C CA . LEU A 1 180 ? 8.945 15.870 -9.219 1.00 91.75 180 LEU A CA 1
ATOM 1345 C C . LEU A 1 180 ? 7.695 16.617 -8.708 1.00 91.75 180 LEU A C 1
ATOM 1347 O O . LEU A 1 180 ? 6.570 16.108 -8.812 1.00 91.75 180 LEU A O 1
ATOM 1351 N N . PRO A 1 181 ? 7.840 17.880 -8.258 1.00 90.38 181 PRO A N 1
ATOM 1352 C CA . PRO A 1 181 ? 6.714 18.746 -7.936 1.00 90.38 181 PRO A CA 1
ATOM 1353 C C . PRO A 1 181 ? 5.714 18.844 -9.088 1.00 90.38 181 PRO A C 1
ATOM 1355 O O . PRO A 1 181 ? 6.106 19.003 -10.246 1.00 90.38 181 PRO A O 1
ATOM 1358 N N . ALA A 1 182 ? 4.417 18.857 -8.764 1.00 89.50 182 ALA A N 1
ATOM 1359 C CA . ALA A 1 182 ? 3.341 18.907 -9.758 1.00 89.50 182 ALA A CA 1
ATOM 1360 C C . ALA A 1 182 ? 3.527 20.043 -10.782 1.00 89.50 182 ALA A C 1
ATOM 1362 O O . ALA A 1 182 ? 3.353 19.827 -11.977 1.00 89.50 182 ALA A O 1
ATOM 1363 N N . ARG A 1 183 ? 3.983 21.225 -10.338 1.00 91.06 183 ARG A N 1
ATOM 1364 C CA . ARG A 1 183 ? 4.287 22.364 -11.224 1.00 91.06 183 ARG A CA 1
ATOM 1365 C C . ARG A 1 183 ? 5.379 22.066 -12.262 1.00 91.06 183 ARG A C 1
ATOM 1367 O O . ARG A 1 183 ? 5.274 22.525 -13.393 1.00 91.06 183 ARG A O 1
ATOM 1374 N N . ILE A 1 184 ? 6.418 21.311 -11.889 1.00 91.94 184 ILE A N 1
ATOM 1375 C CA . ILE A 1 184 ? 7.525 20.946 -12.784 1.00 91.94 184 ILE A CA 1
ATOM 1376 C C . ILE A 1 184 ? 7.043 19.888 -13.774 1.00 91.94 184 ILE A C 1
ATOM 1378 O O . ILE A 1 184 ? 7.227 20.060 -14.977 1.00 91.94 184 ILE A O 1
ATOM 1382 N N . ARG A 1 185 ? 6.345 18.851 -13.294 1.00 92.62 185 ARG A N 1
ATOM 1383 C CA . ARG A 1 185 ? 5.770 17.808 -14.160 1.00 92.62 185 ARG A CA 1
ATOM 1384 C C . ARG A 1 185 ? 4.837 18.389 -15.217 1.00 92.62 185 ARG A C 1
ATOM 1386 O O . ARG A 1 185 ? 4.963 18.044 -16.386 1.00 92.62 185 ARG A O 1
ATOM 1393 N N . SER A 1 186 ? 3.953 19.311 -14.831 1.00 91.44 186 SER A N 1
ATOM 1394 C CA . SER A 1 186 ? 3.019 19.958 -15.762 1.00 91.44 186 SER A CA 1
ATOM 1395 C C . SER A 1 186 ? 3.721 20.785 -16.840 1.00 91.44 186 SER A C 1
ATOM 1397 O O . SER A 1 186 ? 3.222 20.860 -17.959 1.00 91.44 186 SER A O 1
ATOM 1399 N N . ARG A 1 187 ? 4.873 21.398 -16.534 1.00 91.69 187 ARG A N 1
ATOM 1400 C CA . ARG A 1 187 ? 5.687 22.114 -17.531 1.00 91.69 187 ARG A CA 1
ATOM 1401 C C . ARG A 1 187 ? 6.388 21.134 -18.469 1.00 91.69 187 ARG A C 1
ATOM 1403 O O . ARG A 1 187 ? 6.289 21.287 -19.680 1.00 91.69 187 ARG A O 1
ATOM 1410 N N . LEU A 1 188 ? 7.015 20.092 -17.923 1.00 93.50 188 LEU A N 1
ATOM 1411 C CA . LEU A 1 188 ? 7.686 19.051 -18.709 1.00 93.50 188 LEU A CA 1
ATOM 1412 C C . LEU A 1 188 ? 6.728 18.298 -19.646 1.00 93.50 188 LEU A C 1
ATOM 1414 O O . LEU A 1 188 ? 7.111 17.974 -20.765 1.00 93.50 188 LEU A O 1
ATOM 1418 N N . ALA A 1 189 ? 5.476 18.073 -19.239 1.00 93.19 189 ALA A N 1
ATOM 1419 C CA . ALA A 1 189 ? 4.464 17.404 -20.062 1.00 93.19 189 ALA A CA 1
ATOM 1420 C C . ALA A 1 189 ? 4.139 18.141 -21.374 1.00 93.19 189 ALA A C 1
ATOM 1422 O O . ALA A 1 189 ? 3.726 17.517 -22.354 1.00 93.19 189 ALA A O 1
ATOM 1423 N N . LYS A 1 190 ? 4.363 19.460 -21.419 1.00 92.44 190 LYS A N 1
ATOM 1424 C CA . LYS A 1 190 ? 4.173 20.279 -22.625 1.00 92.44 190 LYS A CA 1
ATOM 1425 C C . LYS A 1 190 ? 5.347 20.207 -23.602 1.00 92.44 190 LYS A C 1
ATOM 1427 O O . LYS A 1 190 ? 5.215 20.657 -24.735 1.00 92.44 190 LYS A O 1
ATOM 1432 N N . LEU A 1 191 ? 6.490 19.676 -23.172 1.00 93.75 191 LEU A N 1
ATOM 1433 C CA . LEU A 1 191 ? 7.714 19.628 -23.965 1.00 93.75 191 LEU A CA 1
ATOM 1434 C C . LEU A 1 191 ? 7.843 18.292 -24.696 1.00 93.75 191 LEU A C 1
ATOM 1436 O O . LEU A 1 191 ? 7.441 17.243 -24.184 1.00 93.75 191 LEU A O 1
ATOM 1440 N N . ARG A 1 192 ? 8.453 18.326 -25.884 1.00 93.25 192 ARG A N 1
ATOM 1441 C CA . ARG A 1 192 ? 8.719 17.133 -26.696 1.00 93.25 192 ARG A CA 1
ATOM 1442 C C . ARG A 1 192 ? 10.192 17.043 -27.089 1.00 93.25 192 ARG A C 1
ATOM 1444 O O . ARG A 1 192 ? 10.768 18.033 -27.518 1.00 93.25 192 ARG A O 1
ATOM 1451 N N . ALA A 1 193 ? 10.794 15.865 -26.972 1.00 91.81 193 ALA A N 1
ATOM 1452 C CA . ALA A 1 193 ? 12.174 15.586 -27.358 1.00 91.81 193 ALA A CA 1
ATOM 1453 C C . ALA A 1 193 ? 12.241 14.871 -28.711 1.00 91.81 193 ALA A C 1
ATOM 1455 O O . ALA A 1 193 ? 11.474 13.942 -28.974 1.00 91.81 193 ALA A O 1
ATOM 1456 N N . ALA A 1 194 ? 13.152 15.318 -29.575 1.00 89.44 194 ALA A N 1
ATOM 1457 C CA . ALA A 1 194 ? 13.415 14.723 -30.879 1.00 89.44 194 ALA A CA 1
ATOM 1458 C C . ALA A 1 194 ? 14.490 13.637 -30.750 1.00 89.44 194 ALA A C 1
ATOM 1460 O O . ALA A 1 194 ? 15.638 13.940 -30.435 1.00 89.44 194 ALA A O 1
ATOM 1461 N N . HIS A 1 195 ? 14.130 12.377 -30.993 1.00 88.38 195 HIS A N 1
ATOM 1462 C CA . HIS A 1 195 ? 15.030 11.227 -30.929 1.00 88.38 195 HIS A CA 1
ATOM 1463 C C . HIS A 1 195 ? 15.486 10.836 -32.336 1.00 88.38 195 HIS A C 1
ATOM 1465 O O . HIS A 1 195 ? 14.656 10.483 -33.175 1.00 88.38 195 HIS A O 1
ATOM 1471 N N . SER A 1 196 ? 16.793 10.853 -32.607 1.00 81.56 196 SER A N 1
ATOM 1472 C CA . SER A 1 196 ? 17.328 10.548 -33.937 1.00 81.56 196 SER A CA 1
ATOM 1473 C C . SER A 1 196 ? 18.470 9.532 -33.906 1.00 81.56 196 SER A C 1
ATOM 1475 O O . SER A 1 196 ? 19.315 9.503 -33.008 1.00 81.56 196 SER A O 1
ATOM 1477 N N . TYR A 1 197 ? 18.512 8.682 -34.935 1.00 73.69 197 TYR A N 1
ATOM 1478 C CA . TYR A 1 197 ? 19.617 7.742 -35.132 1.00 73.69 197 TYR A CA 1
ATOM 1479 C C . TYR A 1 197 ? 20.930 8.465 -35.473 1.00 73.69 197 TYR A C 1
ATOM 1481 O O . TYR A 1 197 ? 22.014 7.996 -35.129 1.00 73.69 197 TYR A O 1
ATOM 1489 N N . GLU A 1 198 ? 20.844 9.621 -36.133 1.00 73.56 198 GLU A N 1
ATOM 1490 C CA . GLU A 1 198 ? 22.007 10.457 -36.429 1.00 73.56 198 GLU A CA 1
ATOM 1491 C C . GLU A 1 198 ? 22.700 10.920 -35.145 1.00 73.56 198 GLU A C 1
ATOM 1493 O O . GLU A 1 198 ? 23.916 10.743 -35.016 1.00 73.56 198 GLU A O 1
ATOM 1498 N N . GLN A 1 199 ? 21.925 11.421 -34.176 1.00 81.12 199 GLN A N 1
ATOM 1499 C CA . GLN A 1 199 ? 22.441 11.829 -32.873 1.00 81.12 199 GLN A CA 1
ATOM 1500 C C . GLN A 1 199 ? 23.029 10.640 -32.112 1.00 81.12 199 GLN A C 1
ATOM 1502 O O . GLN A 1 199 ? 24.165 10.721 -31.654 1.00 81.12 199 GLN A O 1
ATOM 1507 N N . LEU A 1 200 ? 22.325 9.503 -32.080 1.00 76.50 200 LEU A N 1
ATOM 1508 C CA . LEU A 1 200 ? 22.844 8.256 -31.506 1.00 76.50 200 LEU A CA 1
ATOM 1509 C C . LEU A 1 200 ? 24.214 7.885 -32.088 1.00 76.50 200 LEU A C 1
ATOM 1511 O O . LEU A 1 200 ? 25.164 7.589 -31.364 1.00 76.50 200 LEU A O 1
ATOM 1515 N N . SER A 1 201 ? 24.327 7.912 -33.416 1.00 70.25 201 SER A N 1
ATOM 1516 C CA . SER A 1 201 ? 25.563 7.598 -34.125 1.00 70.25 201 SER A CA 1
ATOM 1517 C C . SER A 1 201 ? 26.675 8.605 -33.805 1.00 70.25 201 SER A C 1
ATOM 1519 O O . SER A 1 201 ? 27.836 8.214 -33.673 1.00 70.25 201 SER A O 1
ATOM 1521 N N . ALA A 1 202 ? 26.339 9.890 -33.659 1.00 72.31 202 ALA A N 1
ATOM 1522 C CA . ALA A 1 202 ? 27.276 10.933 -33.251 1.00 72.31 202 ALA A CA 1
ATOM 1523 C C . ALA A 1 202 ? 27.778 10.729 -31.814 1.00 72.31 202 ALA A C 1
ATOM 1525 O O . ALA A 1 202 ? 28.990 10.741 -31.592 1.00 72.31 202 ALA A O 1
ATOM 1526 N N . SER A 1 203 ? 26.882 10.450 -30.867 1.00 71.00 203 SER A N 1
ATOM 1527 C CA . SER A 1 203 ? 27.237 10.130 -29.483 1.00 71.00 203 SER A CA 1
ATOM 1528 C C . SER A 1 203 ? 28.099 8.869 -29.393 1.00 71.00 203 SER A C 1
ATOM 1530 O O . SER A 1 203 ? 29.111 8.878 -28.700 1.00 71.00 203 SER A O 1
ATOM 1532 N N . PHE A 1 204 ? 27.801 7.817 -30.164 1.00 65.81 204 PHE A N 1
ATOM 1533 C CA . PHE A 1 204 ? 28.655 6.625 -30.214 1.00 65.81 204 PHE A CA 1
ATOM 1534 C C . PHE A 1 204 ? 30.049 6.898 -30.780 1.00 65.81 204 PHE A C 1
ATOM 1536 O O . PHE A 1 204 ? 31.024 6.362 -30.259 1.00 65.81 204 PHE A O 1
ATOM 1543 N N . ARG A 1 205 ? 30.181 7.760 -31.799 1.00 65.75 205 ARG A N 1
ATOM 1544 C CA . ARG A 1 205 ? 31.504 8.202 -32.274 1.00 65.75 205 ARG A CA 1
ATOM 1545 C C . ARG A 1 205 ? 32.285 8.927 -31.179 1.00 65.75 205 ARG A C 1
ATOM 1547 O O . ARG A 1 205 ? 33.492 8.713 -31.086 1.00 65.75 205 ARG A O 1
ATOM 1554 N N . ARG A 1 206 ? 31.610 9.743 -30.359 1.00 64.00 206 ARG A N 1
ATOM 1555 C CA . ARG A 1 206 ? 32.219 10.413 -29.200 1.00 64.00 206 ARG A CA 1
ATOM 1556 C C . ARG A 1 206 ? 32.690 9.397 -28.160 1.00 64.00 206 ARG A C 1
ATOM 1558 O O . ARG A 1 206 ? 33.848 9.437 -27.766 1.00 64.00 206 ARG A O 1
ATOM 1565 N N . PHE A 1 207 ? 31.826 8.463 -27.763 1.00 60.97 207 PHE A N 1
ATOM 1566 C CA . PHE A 1 207 ? 32.148 7.469 -26.732 1.00 60.97 207 PHE A CA 1
ATOM 1567 C C . PHE A 1 207 ? 33.254 6.494 -27.163 1.00 60.97 207 PHE A C 1
ATOM 1569 O O . PHE A 1 207 ? 34.065 6.093 -26.340 1.00 60.97 207 PHE A O 1
ATOM 1576 N N . ALA A 1 208 ? 33.334 6.151 -28.452 1.00 54.62 208 ALA A N 1
ATOM 1577 C CA . ALA A 1 208 ? 34.356 5.255 -28.999 1.00 54.62 208 ALA A CA 1
ATOM 1578 C C . ALA A 1 208 ? 35.685 5.955 -29.366 1.00 54.62 208 ALA A C 1
ATOM 1580 O O . ALA A 1 208 ? 36.509 5.362 -30.059 1.00 54.62 208 ALA A O 1
ATOM 1581 N N . GLY A 1 209 ? 35.899 7.222 -28.988 1.00 52.44 209 GLY A N 1
ATOM 1582 C CA . GLY A 1 209 ? 37.142 7.941 -29.306 1.00 52.44 209 GLY A CA 1
ATOM 1583 C C . GLY A 1 209 ? 37.389 8.152 -30.810 1.00 52.44 209 GLY A C 1
ATOM 1584 O O . GLY A 1 209 ? 38.533 8.286 -31.239 1.00 52.44 209 GLY A O 1
ATOM 1585 N N . GLY A 1 210 ? 36.331 8.172 -31.631 1.00 46.84 210 GLY A N 1
ATOM 1586 C CA . GLY A 1 210 ? 36.406 8.465 -33.067 1.00 46.84 210 GLY A CA 1
ATOM 1587 C C . GLY A 1 210 ? 36.592 7.266 -34.009 1.00 46.84 210 GLY A C 1
ATOM 1588 O O . GLY A 1 210 ? 36.562 7.460 -35.225 1.00 46.84 210 GLY A O 1
ATOM 1589 N N . THR A 1 211 ? 36.719 6.030 -33.519 1.00 42.28 211 THR A N 1
ATOM 1590 C CA . THR A 1 211 ? 36.889 4.829 -34.360 1.00 42.28 211 THR A CA 1
ATOM 1591 C C . THR A 1 211 ? 35.610 3.989 -34.420 1.00 42.28 211 THR A C 1
ATOM 1593 O O . THR A 1 211 ? 35.355 3.122 -33.595 1.00 42.28 211 THR A O 1
ATOM 1596 N N . THR A 1 212 ? 34.787 4.189 -35.452 1.00 41.25 212 THR A N 1
ATOM 1597 C CA . THR A 1 212 ? 33.726 3.226 -35.811 1.00 41.25 212 THR A CA 1
ATOM 1598 C C . THR A 1 212 ? 33.836 2.832 -37.282 1.00 41.25 212 THR A C 1
ATOM 1600 O O . THR A 1 212 ? 34.167 3.659 -38.134 1.00 41.25 212 THR A O 1
ATOM 1603 N N . LYS A 1 213 ? 33.581 1.547 -37.583 1.00 42.28 213 LYS A N 1
ATOM 1604 C CA . LYS A 1 213 ? 33.467 1.031 -38.958 1.00 42.28 213 LYS A CA 1
ATOM 1605 C C . LYS A 1 213 ? 32.450 1.877 -39.733 1.00 42.28 213 LYS A C 1
ATOM 1607 O O . LYS A 1 213 ? 31.354 2.146 -39.245 1.00 42.28 213 LYS A O 1
ATOM 1612 N N . THR A 1 214 ? 32.819 2.278 -40.947 1.00 37.09 214 THR A N 1
ATOM 1613 C CA . THR A 1 214 ? 31.978 3.042 -41.874 1.00 37.09 214 THR A CA 1
ATOM 1614 C C . THR A 1 214 ? 30.622 2.354 -42.069 1.00 37.09 214 THR A C 1
ATOM 1616 O O . THR A 1 214 ? 30.571 1.168 -42.390 1.00 37.09 214 THR A O 1
ATOM 1619 N N . LEU A 1 215 ? 29.528 3.097 -41.871 1.00 43.06 215 LEU A N 1
ATOM 1620 C CA . LEU A 1 215 ? 28.161 2.631 -42.133 1.00 43.06 215 LEU A CA 1
ATOM 1621 C C . LEU A 1 215 ? 28.035 2.149 -43.590 1.00 43.06 215 LEU A C 1
ATOM 1623 O O . LEU A 1 215 ? 28.546 2.806 -44.500 1.00 43.06 215 LEU A O 1
ATOM 1627 N N . SER A 1 216 ? 27.345 1.027 -43.819 1.00 43.03 216 SER A N 1
ATOM 1628 C CA . SER A 1 216 ? 27.034 0.552 -45.173 1.00 43.03 216 SER A CA 1
ATOM 1629 C C . SER A 1 216 ? 26.172 1.576 -45.928 1.00 43.03 216 SER A C 1
ATOM 1631 O O . SER A 1 216 ? 25.421 2.345 -45.325 1.00 43.03 216 SER A O 1
ATOM 1633 N N . ALA A 1 217 ? 26.276 1.602 -47.261 1.00 37.34 217 ALA A N 1
ATOM 1634 C CA . ALA A 1 217 ? 25.581 2.575 -48.111 1.00 37.34 217 ALA A CA 1
ATOM 1635 C C . ALA A 1 217 ? 24.046 2.555 -47.943 1.00 37.34 217 ALA A C 1
ATOM 1637 O O . ALA A 1 217 ? 23.424 3.611 -47.966 1.00 37.34 217 ALA A O 1
ATOM 1638 N N . THR A 1 218 ? 23.457 1.392 -47.654 1.00 41.84 218 THR A N 1
ATOM 1639 C CA . THR A 1 218 ? 22.026 1.212 -47.352 1.00 41.84 218 THR A CA 1
ATOM 1640 C C . THR A 1 218 ? 21.578 1.870 -46.039 1.00 41.84 218 THR A C 1
ATOM 1642 O O . THR A 1 218 ? 20.435 2.304 -45.942 1.00 41.84 218 THR A O 1
ATOM 1645 N N . ARG A 1 219 ? 22.462 2.037 -45.039 1.00 44.94 219 ARG A N 1
ATOM 1646 C CA . ARG A 1 219 ? 22.134 2.744 -43.779 1.00 44.94 219 ARG A CA 1
ATOM 1647 C C . ARG A 1 219 ? 22.028 4.261 -43.931 1.00 44.94 219 ARG A C 1
ATOM 1649 O O . ARG A 1 219 ? 21.395 4.899 -43.098 1.00 44.94 219 ARG A O 1
ATOM 1656 N N . LYS A 1 220 ? 22.642 4.848 -44.965 1.00 42.44 220 LYS A N 1
ATOM 1657 C CA . LYS A 1 220 ? 22.522 6.290 -45.247 1.00 42.44 220 LYS A CA 1
ATOM 1658 C C . LYS A 1 220 ? 21.156 6.663 -45.823 1.00 42.44 220 LYS A C 1
ATOM 1660 O O . LYS A 1 220 ? 20.722 7.791 -45.636 1.00 42.44 220 LYS A O 1
ATOM 1665 N N . GLU A 1 221 ? 20.489 5.731 -46.499 1.00 38.03 221 GLU A N 1
ATOM 1666 C CA . GLU A 1 221 ? 19.186 5.967 -47.136 1.00 38.03 221 GLU A CA 1
ATOM 1667 C C . GLU A 1 221 ? 18.012 5.903 -46.141 1.00 38.03 221 GLU A C 1
ATOM 1669 O O . GLU A 1 221 ? 16.936 6.410 -46.435 1.00 38.03 221 GLU A O 1
ATOM 1674 N N . ALA A 1 222 ? 18.230 5.368 -44.933 1.00 43.81 222 ALA A N 1
ATOM 1675 C CA . ALA A 1 222 ? 17.244 5.292 -43.851 1.00 43.81 222 ALA A CA 1
ATOM 1676 C C . ALA A 1 222 ? 17.448 6.374 -42.767 1.00 43.81 222 ALA A C 1
ATOM 1678 O O . ALA A 1 222 ? 17.263 6.108 -41.579 1.00 43.81 222 ALA A O 1
ATOM 1679 N N . LEU A 1 223 ? 17.847 7.593 -43.154 1.00 49.41 223 LEU A N 1
ATOM 1680 C CA . LEU A 1 223 ? 17.746 8.783 -42.295 1.00 49.41 223 LEU A CA 1
ATOM 1681 C C . LEU A 1 223 ? 16.257 9.087 -42.064 1.00 49.41 223 LEU A C 1
ATOM 1683 O O . LEU A 1 223 ? 15.645 9.879 -42.775 1.00 49.41 223 LEU A O 1
ATOM 1687 N N . VAL A 1 224 ? 15.656 8.377 -41.110 1.00 55.31 224 VAL A N 1
ATOM 1688 C CA . VAL A 1 224 ? 14.287 8.620 -40.651 1.00 55.31 224 VAL A CA 1
ATOM 1689 C C . VAL A 1 224 ? 14.264 9.982 -39.958 1.00 55.31 224 VAL A C 1
ATOM 1691 O O . VAL A 1 224 ? 15.166 10.285 -39.172 1.00 55.31 224 VAL A O 1
ATOM 1694 N N . GLU A 1 225 ? 13.252 10.802 -40.254 1.00 63.38 225 GLU A N 1
ATOM 1695 C CA . GLU A 1 225 ? 13.006 12.043 -39.515 1.00 63.38 225 GLU A CA 1
ATOM 1696 C C . GLU A 1 225 ? 13.019 11.771 -37.996 1.00 63.38 225 GLU A C 1
ATOM 1698 O O . GLU A 1 225 ? 12.545 10.712 -37.567 1.00 63.38 225 GLU A O 1
ATOM 1703 N N . PRO A 1 226 ? 13.560 12.685 -37.166 1.00 78.12 226 PRO A N 1
ATOM 1704 C CA . PRO A 1 226 ? 13.596 12.492 -35.722 1.00 78.12 226 PRO A CA 1
ATOM 1705 C C . PRO A 1 226 ? 12.209 12.165 -35.163 1.00 78.12 226 PRO A C 1
ATOM 1707 O O . PRO A 1 226 ? 11.234 12.877 -35.409 1.00 78.12 226 PRO A O 1
ATOM 1710 N N . ALA A 1 227 ? 12.119 11.100 -34.372 1.00 83.44 227 ALA A N 1
ATOM 1711 C CA . ALA A 1 227 ? 10.878 10.728 -33.718 1.00 83.44 227 ALA A CA 1
ATOM 1712 C C . ALA A 1 227 ? 10.634 11.661 -32.524 1.00 83.44 227 ALA A C 1
ATOM 1714 O O . ALA A 1 227 ? 11.457 11.745 -31.612 1.00 83.44 227 ALA A O 1
ATOM 1715 N N . LEU A 1 228 ? 9.516 12.388 -32.539 1.00 87.75 228 LEU A N 1
ATOM 1716 C CA . LEU A 1 228 ? 9.249 13.463 -31.585 1.00 87.75 228 LEU A CA 1
ATOM 1717 C C . LEU A 1 228 ? 8.241 13.025 -30.508 1.00 87.75 228 LEU A C 1
ATOM 1719 O O . LEU A 1 228 ? 7.036 12.974 -30.775 1.00 87.75 228 LEU A O 1
ATOM 1723 N N . TYR A 1 229 ? 8.726 12.779 -29.288 1.00 91.56 229 TYR A N 1
ATOM 1724 C CA . TYR A 1 229 ? 7.959 12.244 -28.151 1.00 91.56 229 TYR A CA 1
ATOM 1725 C C . TYR A 1 229 ? 7.834 13.243 -27.004 1.00 91.56 229 TYR A C 1
ATOM 1727 O O . TYR A 1 229 ? 8.717 14.069 -26.822 1.00 91.56 229 TYR A O 1
ATOM 1735 N N . HIS A 1 230 ? 6.757 13.176 -26.217 1.00 93.25 230 HIS A N 1
ATOM 1736 C CA . HIS A 1 230 ? 6.632 13.993 -25.003 1.00 93.25 230 HIS A CA 1
ATOM 1737 C C . HIS A 1 230 ? 7.694 13.603 -23.968 1.00 93.25 230 HIS A C 1
ATOM 1739 O O . HIS A 1 230 ? 7.979 12.420 -23.797 1.00 93.25 230 HIS A O 1
ATOM 1745 N N . LEU A 1 231 ? 8.262 14.595 -23.268 1.00 93.38 231 LEU A N 1
ATOM 1746 C CA . LEU A 1 231 ? 9.220 14.343 -22.184 1.00 93.38 231 LEU A CA 1
ATOM 1747 C C . LEU A 1 231 ? 8.566 13.632 -20.998 1.00 93.38 231 LEU A C 1
ATOM 1749 O O . LEU A 1 231 ? 9.221 12.822 -20.349 1.00 93.38 231 LEU A O 1
ATOM 1753 N N . VAL A 1 232 ? 7.290 13.923 -20.729 1.00 94.50 232 VAL A N 1
ATOM 1754 C CA . VAL A 1 232 ? 6.455 13.156 -19.798 1.00 94.50 232 VAL A CA 1
ATOM 1755 C C . VAL A 1 232 ? 5.394 12.431 -20.611 1.00 94.50 232 VAL A C 1
ATOM 1757 O O . VAL A 1 232 ? 4.523 13.074 -21.194 1.00 94.50 232 VAL A O 1
ATOM 1760 N N . ASP A 1 233 ? 5.468 11.106 -20.640 1.00 87.62 233 ASP A N 1
ATOM 1761 C CA . ASP A 1 233 ? 4.517 10.237 -21.330 1.00 87.62 233 ASP A CA 1
ATOM 1762 C C . ASP A 1 233 ? 3.998 9.189 -20.344 1.00 87.62 233 ASP A C 1
ATOM 1764 O O . ASP A 1 233 ? 4.785 8.513 -19.681 1.00 87.62 233 ASP A O 1
ATOM 1768 N N . ASP A 1 234 ? 2.675 9.104 -20.195 1.00 87.75 234 ASP A N 1
ATOM 1769 C CA . ASP A 1 234 ? 1.996 8.149 -19.305 1.00 87.75 234 ASP A CA 1
ATOM 1770 C C . ASP A 1 234 ? 2.601 8.066 -17.878 1.00 87.75 234 ASP A C 1
ATOM 1772 O O . ASP A 1 234 ? 2.864 6.996 -17.314 1.00 87.75 234 ASP A O 1
ATOM 1776 N N . GLY A 1 235 ? 2.900 9.243 -17.312 1.00 89.44 235 GLY A N 1
ATOM 1777 C CA . GLY A 1 235 ? 3.461 9.393 -15.965 1.00 89.44 235 GLY A CA 1
ATOM 1778 C C . GLY A 1 235 ? 4.957 9.080 -15.830 1.00 89.44 235 GLY A C 1
ATOM 1779 O O . GLY A 1 235 ? 5.466 9.110 -14.712 1.00 89.44 235 GLY A O 1
ATOM 1780 N N . ALA A 1 236 ? 5.673 8.814 -16.925 1.00 94.88 236 ALA A N 1
ATOM 1781 C CA . ALA A 1 236 ? 7.108 8.532 -16.935 1.00 94.88 236 ALA A CA 1
ATOM 1782 C C . ALA A 1 236 ? 7.905 9.618 -17.669 1.00 94.88 236 ALA A C 1
ATOM 1784 O O . ALA A 1 236 ? 7.430 10.188 -18.650 1.00 94.88 236 ALA A O 1
ATOM 1785 N N . LEU A 1 237 ? 9.148 9.860 -17.239 1.00 95.38 237 LEU A N 1
ATOM 1786 C CA . LEU A 1 237 ? 10.101 10.629 -18.042 1.00 95.38 237 LEU A CA 1
ATOM 1787 C C . LEU A 1 237 ? 10.642 9.751 -19.183 1.00 95.38 237 LEU A C 1
ATOM 1789 O O . LEU A 1 237 ? 11.304 8.742 -18.932 1.00 95.38 237 LEU A O 1
ATOM 1793 N N . TYR A 1 238 ? 10.379 10.114 -20.437 1.00 94.38 238 TYR A N 1
ATOM 1794 C CA . TYR A 1 238 ? 10.867 9.356 -21.592 1.00 94.38 238 TYR A CA 1
ATOM 1795 C C . TYR A 1 238 ? 12.185 9.946 -22.096 1.00 94.38 238 TYR A C 1
ATOM 1797 O O . TYR A 1 238 ? 12.211 10.966 -22.783 1.00 94.38 238 TYR A O 1
ATOM 1805 N N . LEU A 1 239 ? 13.299 9.317 -21.710 1.00 92.44 239 LEU A N 1
ATOM 1806 C CA . LEU A 1 239 ? 14.640 9.861 -21.911 1.00 92.44 239 LEU A CA 1
ATOM 1807 C C . LEU A 1 239 ? 15.576 8.846 -22.571 1.00 92.44 239 LEU A C 1
ATOM 1809 O O . LEU A 1 239 ? 15.668 7.682 -22.180 1.00 92.44 239 LEU A O 1
ATOM 1813 N N . ALA A 1 240 ? 16.324 9.325 -23.560 1.00 90.44 240 ALA A N 1
ATOM 1814 C CA . ALA A 1 240 ? 17.494 8.653 -24.112 1.00 90.44 240 ALA A CA 1
ATOM 1815 C C . ALA A 1 240 ? 18.540 9.725 -24.445 1.00 90.44 240 ALA A C 1
ATOM 1817 O O . ALA A 1 240 ? 18.612 10.153 -25.597 1.00 90.44 240 ALA A O 1
ATOM 1818 N N . PRO A 1 241 ? 19.315 10.199 -23.452 1.00 89.44 241 PRO A N 1
ATOM 1819 C CA . PRO A 1 241 ? 20.211 11.347 -23.609 1.00 89.44 241 PRO A CA 1
ATOM 1820 C C . PRO A 1 241 ? 21.116 11.274 -24.842 1.00 89.44 241 PRO A C 1
ATOM 1822 O O . PRO A 1 241 ? 21.265 12.253 -25.562 1.00 89.44 241 PRO A O 1
ATOM 1825 N N . HIS A 1 242 ? 21.638 10.087 -25.163 1.00 81.19 242 HIS A N 1
ATOM 1826 C CA . HIS A 1 242 ? 22.499 9.893 -26.332 1.00 81.19 242 HIS A CA 1
ATOM 1827 C C . HIS A 1 242 ? 21.776 9.954 -27.691 1.00 81.19 242 HIS A C 1
ATOM 1829 O O . HIS A 1 242 ? 22.432 9.955 -28.723 1.00 81.19 242 HIS A O 1
ATOM 1835 N N . ALA A 1 243 ? 20.442 9.918 -27.723 1.00 85.06 243 ALA A N 1
ATOM 1836 C CA . ALA A 1 243 ? 19.642 9.910 -28.950 1.00 85.06 243 ALA A CA 1
ATOM 1837 C C . ALA A 1 243 ? 18.813 11.189 -29.118 1.00 85.06 243 ALA A C 1
ATOM 1839 O O . ALA A 1 243 ? 18.277 11.410 -30.202 1.00 85.06 243 ALA A O 1
ATOM 1840 N N . ILE A 1 244 ? 18.687 12.017 -28.076 1.00 88.88 244 ILE A N 1
ATOM 1841 C CA . ILE A 1 244 ? 17.918 13.262 -28.135 1.00 88.88 244 ILE A CA 1
ATOM 1842 C C . ILE A 1 244 ? 18.763 14.349 -28.800 1.00 88.88 244 ILE A C 1
ATOM 1844 O O . ILE A 1 244 ? 19.830 14.701 -28.302 1.00 88.88 244 ILE A O 1
ATOM 1848 N N . SER A 1 245 ? 18.288 14.880 -29.928 1.00 84.88 245 SER A N 1
ATOM 1849 C CA . SER A 1 245 ? 18.963 15.950 -30.671 1.00 84.88 245 SER A CA 1
ATOM 1850 C C . SER A 1 245 ? 18.596 17.343 -30.163 1.00 84.88 245 SER A C 1
ATOM 1852 O O . SER A 1 245 ? 19.467 18.192 -30.018 1.00 84.88 245 SER A O 1
ATOM 1854 N N . TYR A 1 246 ? 17.311 17.580 -29.896 1.00 87.25 246 TYR A N 1
ATOM 1855 C CA . TYR A 1 246 ? 16.785 18.852 -29.400 1.00 87.25 246 TYR A CA 1
ATOM 1856 C C . TYR A 1 246 ? 15.425 18.648 -28.721 1.00 87.25 246 TYR A C 1
ATOM 1858 O O . TYR A 1 246 ? 14.813 17.580 -28.829 1.00 87.25 246 TYR A O 1
ATOM 1866 N N . VAL A 1 247 ? 14.947 19.677 -28.020 1.00 90.75 247 VAL A N 1
ATOM 1867 C CA . VAL A 1 247 ? 13.629 19.701 -27.372 1.00 90.75 247 VAL A CA 1
ATOM 1868 C C . VAL A 1 247 ? 12.821 20.852 -27.964 1.00 90.75 247 VAL A C 1
ATOM 1870 O O . VAL A 1 247 ? 13.377 21.903 -28.268 1.00 90.75 247 VAL A O 1
ATOM 1873 N N . VAL A 1 248 ? 11.518 20.658 -28.139 1.00 89.75 248 VAL A N 1
ATOM 1874 C CA . VAL A 1 248 ? 10.586 21.682 -28.622 1.00 89.75 248 VAL A CA 1
ATOM 1875 C C . VAL A 1 248 ? 9.470 21.933 -27.616 1.00 89.75 248 VAL A C 1
ATOM 1877 O O . VAL A 1 248 ? 9.091 21.041 -26.848 1.00 89.75 248 VAL A O 1
ATOM 1880 N N . ASP A 1 249 ? 8.938 23.150 -27.638 1.00 89.75 249 ASP A N 1
ATOM 1881 C CA . ASP A 1 249 ? 7.729 23.520 -26.904 1.00 89.75 249 ASP A CA 1
ATOM 1882 C C . ASP A 1 249 ? 6.435 23.134 -27.653 1.00 89.75 249 ASP A C 1
ATOM 1884 O O . ASP A 1 249 ? 6.454 22.508 -28.718 1.00 89.75 249 ASP A O 1
ATOM 1888 N N . GLU A 1 250 ? 5.285 23.524 -27.097 1.00 86.94 250 GLU A N 1
ATOM 1889 C CA . GLU A 1 250 ? 3.957 23.260 -27.667 1.00 86.94 250 GLU A CA 1
ATOM 1890 C C . GLU A 1 250 ? 3.713 23.939 -29.027 1.00 86.94 250 GLU A C 1
ATOM 1892 O O . GLU A 1 250 ? 2.844 23.509 -29.786 1.00 86.94 250 GLU A O 1
ATOM 1897 N N . THR A 1 251 ? 4.500 24.966 -29.364 1.00 86.44 251 THR A N 1
ATOM 1898 C CA . THR A 1 251 ? 4.451 25.665 -30.656 1.00 86.44 251 THR A CA 1
ATOM 1899 C C . THR A 1 251 ? 5.367 25.031 -31.705 1.00 86.44 251 THR A C 1
ATOM 1901 O O . THR A 1 251 ? 5.330 25.421 -32.872 1.00 86.44 251 THR A O 1
ATOM 1904 N N . GLY A 1 252 ? 6.177 24.041 -31.311 1.00 80.75 252 GLY A N 1
ATOM 1905 C CA . GLY A 1 252 ? 7.196 23.419 -32.156 1.00 80.75 252 GLY A CA 1
ATOM 1906 C C . GLY A 1 252 ? 8.494 24.223 -32.239 1.00 80.75 252 GLY A C 1
ATOM 1907 O O . GLY A 1 252 ? 9.355 23.904 -33.058 1.00 80.75 252 GLY A O 1
ATOM 1908 N N . LYS A 1 253 ? 8.655 25.257 -31.406 1.00 85.44 253 LYS A N 1
ATOM 1909 C CA . LYS A 1 253 ? 9.886 26.040 -31.340 1.00 85.44 253 LYS A CA 1
ATOM 1910 C C . LYS A 1 253 ? 10.942 25.260 -30.566 1.00 85.44 253 LYS A C 1
ATOM 1912 O O . LYS A 1 253 ? 10.699 24.814 -29.446 1.00 85.44 253 LYS A O 1
ATOM 1917 N N . GLU A 1 254 ? 12.124 25.136 -31.161 1.00 85.56 254 GLU A N 1
ATOM 1918 C CA . GLU A 1 254 ? 13.284 24.543 -30.505 1.00 85.56 254 GLU A CA 1
ATOM 1919 C C . GLU A 1 254 ? 13.717 25.379 -29.295 1.00 85.56 254 GLU A C 1
ATOM 1921 O O . GLU A 1 254 ? 13.871 26.603 -29.366 1.00 85.56 254 GLU A O 1
ATOM 1926 N N . ILE A 1 255 ? 13.925 24.691 -28.181 1.00 82.00 255 ILE A N 1
ATOM 1927 C CA . ILE A 1 255 ? 14.515 25.217 -26.959 1.00 82.00 255 ILE A CA 1
ATOM 1928 C C . ILE A 1 255 ? 15.850 24.503 -26.735 1.00 82.00 255 ILE A C 1
ATOM 1930 O O . ILE A 1 255 ? 15.984 23.320 -27.052 1.00 82.00 255 ILE A O 1
ATOM 1934 N N . ALA A 1 256 ? 16.849 25.216 -26.206 1.00 63.94 256 ALA A N 1
ATOM 1935 C CA . ALA A 1 256 ? 18.164 24.645 -25.914 1.00 63.94 256 ALA A CA 1
ATOM 1936 C C . ALA A 1 256 ? 18.019 23.501 -24.890 1.00 63.94 256 ALA A C 1
ATOM 1938 O O . ALA A 1 256 ? 17.890 23.732 -23.691 1.00 63.94 256 ALA A O 1
ATOM 1939 N N . GLY A 1 257 ? 17.941 22.266 -25.394 1.00 69.88 257 GLY A N 1
ATOM 1940 C CA . GLY A 1 257 ? 17.416 21.119 -24.654 1.00 69.88 257 GLY A CA 1
ATOM 1941 C C . GLY A 1 257 ? 18.466 20.221 -24.008 1.00 69.88 257 GLY A C 1
ATOM 1942 O O . GLY A 1 257 ? 18.095 19.392 -23.185 1.00 69.88 257 GLY A O 1
ATOM 1943 N N . SER A 1 258 ? 19.754 20.365 -24.342 1.00 78.94 258 SER A N 1
ATOM 1944 C CA . SER A 1 258 ? 20.809 19.480 -23.825 1.00 78.94 258 SER A CA 1
ATOM 1945 C C . SER A 1 258 ? 20.983 19.605 -22.311 1.00 78.94 258 SER A C 1
ATOM 1947 O O . SER A 1 258 ? 21.001 18.592 -21.624 1.00 78.94 258 SER A O 1
ATOM 1949 N N . GLU A 1 259 ? 21.005 20.830 -21.774 1.00 85.62 259 GLU A N 1
ATOM 1950 C CA . GLU A 1 259 ? 21.114 21.066 -20.324 1.00 85.62 259 GLU A CA 1
ATOM 1951 C C . GLU A 1 259 ? 19.910 20.495 -19.563 1.00 85.62 259 GLU A C 1
ATOM 1953 O O . GLU A 1 259 ? 20.068 19.884 -18.508 1.00 85.62 259 GLU A O 1
ATOM 1958 N N . LEU A 1 260 ? 18.705 20.634 -20.128 1.00 88.94 260 LEU A N 1
ATOM 1959 C CA . LEU A 1 260 ? 17.489 20.061 -19.556 1.00 88.94 260 LEU A CA 1
ATOM 1960 C C . LEU A 1 260 ? 17.525 18.527 -19.576 1.00 88.94 260 LEU A C 1
ATOM 1962 O O . LEU A 1 260 ? 17.191 17.893 -18.579 1.00 88.94 260 LEU A O 1
ATOM 1966 N N . VAL A 1 261 ? 17.932 17.925 -20.695 1.00 90.44 261 VAL A N 1
ATOM 1967 C CA . VAL A 1 261 ? 18.047 16.466 -20.835 1.00 90.44 261 VAL A CA 1
ATOM 1968 C C . VAL A 1 261 ? 19.088 15.909 -19.866 1.00 90.44 261 VAL A C 1
ATOM 1970 O O . VAL A 1 261 ? 18.809 14.911 -19.203 1.00 90.44 261 VAL A O 1
ATOM 1973 N N . ASP A 1 262 ? 20.236 16.569 -19.720 1.00 88.12 262 ASP A N 1
ATOM 1974 C CA . ASP A 1 262 ? 21.287 16.169 -18.783 1.00 88.12 262 ASP A CA 1
ATOM 1975 C C . ASP A 1 262 ? 20.827 16.299 -17.325 1.00 88.12 262 ASP A C 1
ATOM 1977 O O . ASP A 1 262 ? 21.039 15.380 -16.531 1.00 88.12 262 ASP A O 1
ATOM 1981 N N . ALA A 1 263 ? 20.136 17.388 -16.970 1.00 90.69 263 ALA A N 1
ATOM 1982 C CA . ALA A 1 263 ? 19.574 17.571 -15.632 1.00 90.69 263 ALA A CA 1
ATOM 1983 C C . ALA A 1 263 ? 18.507 16.512 -15.308 1.00 90.69 263 ALA A C 1
ATOM 1985 O O . ALA A 1 263 ? 18.509 15.937 -14.218 1.00 90.69 263 ALA A O 1
ATOM 1986 N N . LEU A 1 264 ? 17.624 16.196 -16.260 1.00 93.56 264 LEU A N 1
ATOM 1987 C CA . LEU A 1 264 ? 16.617 15.145 -16.099 1.00 93.56 264 LEU A CA 1
ATOM 1988 C C . LEU A 1 264 ? 17.249 13.750 -16.032 1.00 93.56 264 LEU A C 1
ATOM 1990 O O . LEU A 1 264 ? 16.805 12.915 -15.242 1.00 93.56 264 LEU A O 1
ATOM 1994 N N . ALA A 1 265 ? 18.301 13.490 -16.810 1.00 91.62 265 ALA A N 1
ATOM 1995 C CA . ALA A 1 265 ? 19.045 12.238 -16.739 1.00 91.62 265 ALA A CA 1
ATOM 1996 C C . ALA A 1 265 ? 19.761 12.093 -15.390 1.00 91.62 265 ALA A C 1
ATOM 1998 O O . ALA A 1 265 ? 19.685 11.033 -14.768 1.00 91.62 265 ALA A O 1
ATOM 1999 N N . ALA A 1 266 ? 20.391 13.159 -14.890 1.00 89.19 266 ALA A N 1
ATOM 2000 C CA . ALA A 1 266 ? 21.013 13.195 -13.568 1.00 89.19 266 ALA A CA 1
ATOM 2001 C C . ALA A 1 266 ? 19.983 12.994 -12.446 1.00 89.19 266 ALA A C 1
ATOM 2003 O O . ALA A 1 266 ? 20.252 12.272 -11.488 1.00 89.19 266 ALA A O 1
ATOM 2004 N N . TRP A 1 267 ? 18.786 13.569 -12.586 1.00 92.38 267 TRP A N 1
ATOM 2005 C CA . TRP A 1 267 ? 17.669 13.360 -11.666 1.00 92.38 267 TRP A CA 1
ATOM 2006 C C . TRP A 1 267 ? 17.205 11.899 -11.649 1.00 92.38 267 TRP A C 1
ATOM 2008 O O . TRP A 1 267 ? 17.126 11.286 -10.587 1.00 92.38 267 TRP A O 1
ATOM 2018 N N . CYS A 1 268 ? 16.959 11.308 -12.822 1.00 92.62 268 CYS A N 1
ATOM 2019 C CA . CYS A 1 268 ? 16.480 9.928 -12.932 1.00 92.62 268 CYS A CA 1
ATOM 2020 C C . CYS A 1 268 ? 17.511 8.888 -12.481 1.00 92.62 268 CYS A C 1
ATOM 2022 O O . CYS A 1 268 ? 17.142 7.753 -12.202 1.00 92.62 268 CYS A O 1
ATOM 2024 N N . THR A 1 269 ? 18.797 9.235 -12.446 1.00 90.56 269 THR A N 1
ATOM 2025 C CA . THR A 1 269 ? 19.893 8.298 -12.140 1.00 90.56 269 THR A CA 1
ATOM 2026 C C . THR A 1 269 ? 20.404 8.417 -10.706 1.00 90.56 269 THR A C 1
ATOM 2028 O O . THR A 1 269 ? 21.437 7.840 -10.359 1.00 90.56 269 THR A O 1
ATOM 2031 N N . ARG A 1 270 ? 19.663 9.126 -9.845 1.00 86.06 270 ARG A N 1
ATOM 2032 C CA . ARG A 1 270 ? 19.925 9.158 -8.404 1.00 86.06 270 ARG A CA 1
ATOM 2033 C C . ARG A 1 270 ? 19.716 7.772 -7.769 1.00 86.06 270 ARG A C 1
ATOM 2035 O O . ARG A 1 270 ? 18.833 7.034 -8.213 1.00 86.06 270 ARG A O 1
ATOM 2042 N N . PRO A 1 271 ? 20.502 7.400 -6.738 1.00 88.00 271 PRO A N 1
ATOM 2043 C CA . PRO A 1 271 ? 20.505 6.045 -6.178 1.00 88.00 271 PRO A CA 1
ATOM 2044 C C . PRO A 1 271 ? 19.129 5.515 -5.757 1.00 88.00 271 PRO A C 1
ATOM 2046 O O . PRO A 1 271 ? 18.866 4.325 -5.893 1.00 88.00 271 PRO A O 1
ATOM 2049 N N . GLU A 1 272 ? 18.233 6.380 -5.283 1.00 86.38 272 GLU A N 1
ATOM 2050 C CA . GLU A 1 272 ? 16.875 6.028 -4.863 1.00 86.38 272 GLU A CA 1
ATOM 2051 C C . GLU A 1 272 ? 15.980 5.507 -5.998 1.00 86.38 272 GLU A C 1
ATOM 2053 O O . GLU A 1 272 ? 15.022 4.778 -5.730 1.00 86.38 272 GLU A O 1
ATOM 2058 N N . TYR A 1 273 ? 16.291 5.834 -7.253 1.00 91.38 273 TYR A N 1
ATOM 2059 C CA . TYR A 1 273 ? 15.560 5.369 -8.434 1.00 91.38 273 TYR A CA 1
ATOM 2060 C C . TYR A 1 273 ? 16.279 4.240 -9.165 1.00 91.38 273 TYR A C 1
ATOM 2062 O O . TYR A 1 273 ? 15.764 3.772 -10.177 1.00 91.38 273 TYR A O 1
ATOM 2070 N N . VAL A 1 274 ? 17.458 3.820 -8.691 1.00 91.88 274 VAL A N 1
ATOM 2071 C CA . VAL A 1 274 ? 18.347 2.893 -9.395 1.00 91.88 274 VAL A CA 1
ATOM 2072 C C . VAL A 1 274 ? 18.334 1.510 -8.746 1.00 91.88 274 VAL A C 1
ATOM 2074 O O . VAL A 1 274 ? 18.540 1.357 -7.545 1.00 91.88 274 VAL A O 1
ATOM 2077 N N . HIS A 1 275 ? 18.178 0.477 -9.570 1.00 92.19 275 HIS A N 1
ATOM 2078 C CA . HIS A 1 275 ? 18.439 -0.912 -9.213 1.00 92.19 275 HIS A CA 1
ATOM 2079 C C . HIS A 1 275 ? 19.664 -1.419 -9.983 1.00 92.19 275 HIS A C 1
ATOM 2081 O O . HIS A 1 275 ? 19.673 -1.428 -11.214 1.00 92.19 275 HIS A O 1
ATOM 2087 N N . ALA A 1 276 ? 20.693 -1.865 -9.261 1.00 89.88 276 ALA A N 1
ATOM 2088 C CA . ALA A 1 276 ? 21.854 -2.532 -9.842 1.00 89.88 276 ALA A CA 1
ATOM 2089 C C . ALA A 1 276 ? 21.652 -4.051 -9.806 1.00 89.88 276 ALA A C 1
ATOM 2091 O O . ALA A 1 276 ? 21.724 -4.670 -8.744 1.00 89.88 276 ALA A O 1
ATOM 2092 N N . HIS A 1 277 ? 21.418 -4.656 -10.967 1.00 90.62 277 HIS A N 1
ATOM 2093 C CA . HIS A 1 277 ? 21.200 -6.089 -11.070 1.00 90.62 277 HIS A CA 1
ATOM 2094 C C . HIS A 1 277 ? 22.533 -6.832 -11.221 1.00 90.62 277 HIS A C 1
ATOM 2096 O O . HIS A 1 277 ? 23.230 -6.717 -12.236 1.00 90.62 277 HIS A O 1
ATOM 2102 N N . ALA A 1 278 ? 22.891 -7.596 -10.187 1.00 88.06 278 ALA A N 1
ATOM 2103 C CA . ALA A 1 278 ? 23.970 -8.571 -10.243 1.00 88.06 278 ALA A CA 1
ATOM 2104 C C . ALA A 1 278 ? 23.451 -9.868 -10.872 1.00 88.06 278 ALA A C 1
ATOM 2106 O O . ALA A 1 278 ? 22.649 -10.566 -10.262 1.00 88.06 278 ALA A O 1
ATOM 2107 N N . TRP A 1 279 ? 23.926 -10.159 -12.080 1.00 88.75 279 TRP A N 1
ATOM 2108 C CA . TRP A 1 279 ? 23.486 -11.302 -12.872 1.00 88.75 279 TRP A CA 1
ATOM 2109 C C . TRP A 1 279 ? 23.893 -12.641 -12.260 1.00 88.75 279 TRP A C 1
ATOM 2111 O O . TRP A 1 279 ? 25.070 -12.847 -11.946 1.00 88.75 279 TRP A O 1
ATOM 2121 N N . GLU A 1 280 ? 22.957 -13.586 -12.230 1.00 91.31 280 GLU A N 1
ATOM 2122 C CA . GLU A 1 280 ? 23.201 -15.011 -12.023 1.00 91.31 280 GLU A CA 1
ATOM 2123 C C . GLU A 1 280 ? 22.752 -15.831 -13.249 1.00 91.31 280 GLU A C 1
ATOM 2125 O O . GLU A 1 280 ? 21.792 -15.472 -13.935 1.00 91.31 280 GLU A O 1
ATOM 2130 N N . PRO A 1 281 ? 23.409 -16.966 -13.566 1.00 91.56 281 PRO A N 1
ATOM 2131 C CA . PRO A 1 281 ? 22.951 -17.824 -14.654 1.00 91.56 281 PRO A CA 1
ATOM 2132 C C . PRO A 1 281 ? 21.518 -18.320 -14.429 1.00 91.56 281 PRO A C 1
ATOM 2134 O O . PRO A 1 281 ? 21.218 -18.932 -13.398 1.00 91.56 281 PRO A O 1
ATOM 2137 N N . GLY A 1 282 ? 20.663 -18.123 -15.430 1.00 92.81 282 GLY A N 1
ATOM 2138 C CA . GLY A 1 282 ? 19.229 -18.397 -15.361 1.00 92.81 282 GLY A CA 1
ATOM 2139 C C . GLY A 1 282 ? 18.364 -17.175 -15.044 1.00 92.81 282 GLY A C 1
ATOM 2140 O O . GLY A 1 282 ? 17.142 -17.310 -15.077 1.00 92.81 282 GLY A O 1
ATOM 2141 N N . ASP A 1 283 ? 18.953 -16.013 -14.754 1.00 94.62 283 ASP A N 1
ATOM 2142 C CA . ASP A 1 283 ? 18.192 -14.773 -14.612 1.00 94.62 283 ASP A CA 1
ATOM 2143 C C . ASP A 1 283 ? 17.660 -14.314 -15.970 1.00 94.62 283 ASP A C 1
ATOM 2145 O O . ASP A 1 283 ? 18.395 -14.248 -16.959 1.00 94.62 283 ASP A O 1
ATOM 2149 N N . TYR A 1 284 ? 16.375 -13.979 -16.006 1.00 96.62 284 TYR A N 1
ATOM 2150 C CA . TYR A 1 284 ? 15.713 -13.296 -17.106 1.00 96.62 284 TYR A CA 1
ATOM 2151 C C . TYR A 1 284 ? 15.184 -11.964 -16.581 1.00 96.62 284 TYR A C 1
ATOM 2153 O O . TYR A 1 284 ? 14.320 -11.928 -15.704 1.00 96.62 284 TYR A O 1
ATOM 2161 N N . VAL A 1 285 ? 15.697 -10.864 -17.122 1.00 96.94 285 VAL A N 1
ATOM 2162 C CA . VAL A 1 285 ? 15.249 -9.511 -16.786 1.00 96.94 285 VAL A CA 1
ATOM 2163 C C . VAL A 1 285 ? 14.587 -8.912 -18.009 1.00 96.94 285 VAL A C 1
ATOM 2165 O O . VAL A 1 285 ? 15.211 -8.841 -19.065 1.00 96.94 285 VAL A O 1
ATOM 2168 N N . VAL A 1 286 ? 13.350 -8.450 -17.862 1.00 97.19 286 VAL A N 1
ATOM 2169 C CA . VAL A 1 286 ? 12.631 -7.684 -18.884 1.00 97.19 286 VAL A CA 1
ATOM 2170 C C . VAL A 1 286 ? 12.303 -6.303 -18.341 1.00 97.19 286 VAL A C 1
ATOM 2172 O O . VAL A 1 286 ? 11.835 -6.166 -17.212 1.00 97.19 286 VAL A O 1
ATOM 2175 N N . TRP A 1 287 ? 12.551 -5.268 -19.135 1.00 96.69 287 TRP A N 1
ATOM 2176 C CA . TRP A 1 287 ? 12.234 -3.892 -18.775 1.00 96.69 287 TRP A CA 1
ATOM 2177 C C . TRP A 1 287 ? 11.360 -3.225 -19.829 1.00 96.69 287 TRP A C 1
ATOM 2179 O O . TRP A 1 287 ? 11.409 -3.556 -21.015 1.00 96.69 287 TRP A O 1
ATOM 2189 N N . ASN A 1 288 ? 10.535 -2.288 -19.370 1.00 94.69 288 ASN A N 1
ATOM 2190 C CA . ASN A 1 288 ? 9.678 -1.466 -20.205 1.00 94.69 288 ASN A CA 1
ATOM 2191 C C . ASN A 1 288 ? 10.465 -0.238 -20.662 1.00 94.69 288 ASN A C 1
ATOM 2193 O O . ASN A 1 288 ? 10.760 0.657 -19.868 1.00 94.69 288 ASN A O 1
ATOM 2197 N N . ASN A 1 289 ? 10.772 -0.179 -21.954 1.00 93.50 289 ASN A N 1
ATOM 2198 C CA . ASN A 1 289 ? 11.546 0.906 -22.549 1.00 93.50 289 ASN A CA 1
ATOM 2199 C C . ASN A 1 289 ? 10.836 2.263 -22.423 1.00 93.50 289 ASN A C 1
ATOM 2201 O O . ASN A 1 289 ? 11.483 3.297 -22.422 1.00 93.50 289 ASN A O 1
ATOM 2205 N N . LEU A 1 290 ? 9.515 2.304 -22.247 1.00 92.44 290 LEU A N 1
ATOM 2206 C CA . LEU A 1 290 ? 8.798 3.569 -22.055 1.00 92.44 290 LEU A CA 1
ATOM 2207 C C . LEU A 1 290 ? 8.934 4.128 -20.628 1.00 92.44 290 LEU A C 1
ATOM 2209 O O . LEU A 1 290 ? 8.544 5.263 -20.377 1.00 92.44 290 LEU A O 1
ATOM 2213 N N . ARG A 1 291 ? 9.453 3.332 -19.684 1.00 94.12 291 ARG A N 1
ATOM 2214 C CA . ARG A 1 291 ? 9.404 3.608 -18.236 1.00 94.12 291 ARG A CA 1
ATOM 2215 C C . ARG A 1 291 ? 10.745 3.401 -17.521 1.00 94.12 291 ARG A C 1
ATOM 2217 O O . ARG A 1 291 ? 10.815 3.470 -16.291 1.00 94.12 291 ARG A O 1
ATOM 2224 N N . THR A 1 292 ? 11.809 3.075 -18.251 1.00 95.50 292 THR A N 1
ATOM 2225 C CA . THR A 1 292 ? 13.104 2.701 -17.670 1.00 95.50 292 THR A CA 1
ATOM 2226 C C . THR A 1 292 ? 14.249 3.168 -18.552 1.00 95.50 292 THR A C 1
ATOM 2228 O O . THR A 1 292 ? 14.269 2.875 -19.745 1.00 95.50 292 THR A O 1
ATOM 2231 N N . MET A 1 293 ? 15.238 3.824 -17.942 1.00 94.69 293 MET A N 1
ATOM 2232 C CA . MET A 1 293 ? 16.572 3.911 -18.532 1.00 94.69 293 MET A CA 1
ATOM 2233 C C . MET A 1 293 ? 17.470 2.843 -17.924 1.00 94.69 293 MET A C 1
ATOM 2235 O O . MET A 1 293 ? 17.274 2.406 -16.791 1.00 94.69 293 MET A O 1
ATOM 2239 N N . HIS A 1 294 ? 18.492 2.441 -18.662 1.00 92.56 294 HIS A N 1
ATOM 2240 C CA . HIS A 1 294 ? 19.464 1.473 -18.193 1.00 92.56 294 HIS A CA 1
ATOM 2241 C C . HIS A 1 294 ? 20.862 1.782 -18.720 1.00 92.56 294 HIS A C 1
ATOM 2243 O O . HIS A 1 294 ? 21.037 2.555 -19.665 1.00 92.56 294 HIS A O 1
ATOM 2249 N N . ALA A 1 295 ? 21.860 1.182 -18.083 1.00 84.94 295 ALA A N 1
ATOM 2250 C CA . ALA A 1 295 ? 23.237 1.158 -18.543 1.00 84.94 295 ALA A CA 1
ATOM 2251 C C . ALA A 1 295 ? 23.916 -0.138 -18.080 1.00 84.94 295 ALA A C 1
ATOM 2253 O O . ALA A 1 295 ? 23.523 -0.758 -17.090 1.00 84.94 295 ALA A O 1
ATOM 2254 N N . ALA A 1 296 ? 24.951 -0.565 -18.794 1.00 77.44 296 ALA A N 1
ATOM 2255 C CA . ALA A 1 296 ? 25.794 -1.674 -18.363 1.00 77.44 296 ALA A CA 1
ATOM 2256 C C . ALA A 1 296 ? 26.965 -1.146 -17.526 1.00 77.44 296 ALA A C 1
ATOM 2258 O O . ALA A 1 296 ? 27.510 -0.084 -17.827 1.00 77.44 296 ALA A O 1
ATOM 2259 N N . THR A 1 297 ? 27.349 -1.885 -16.484 1.00 72.12 297 THR A N 1
ATOM 2260 C CA . THR A 1 297 ? 28.584 -1.604 -15.753 1.00 72.12 297 THR A CA 1
ATOM 2261 C C . THR A 1 297 ? 29.767 -2.333 -16.384 1.00 72.12 297 THR A C 1
ATOM 2263 O O . THR A 1 297 ? 29.608 -3.366 -17.038 1.00 72.12 297 THR A O 1
ATOM 2266 N N . GLY A 1 298 ? 30.967 -1.780 -16.212 1.00 62.16 298 GLY A N 1
ATOM 2267 C CA . GLY A 1 298 ? 32.186 -2.322 -16.804 1.00 62.16 298 GLY A CA 1
ATOM 2268 C C . GLY A 1 298 ? 32.498 -3.746 -16.330 1.00 62.16 298 GLY A C 1
ATOM 2269 O O . GLY A 1 298 ? 32.220 -4.126 -15.188 1.00 62.16 298 GLY A O 1
ATOM 2270 N N . VAL A 1 299 ? 33.113 -4.531 -17.215 1.00 58.25 299 VAL A N 1
ATOM 2271 C CA . VAL A 1 299 ? 33.621 -5.880 -16.932 1.00 58.25 299 VAL A CA 1
ATOM 2272 C C . VAL A 1 299 ? 35.152 -5.829 -17.012 1.00 58.25 299 VAL A C 1
ATOM 2274 O O . VAL A 1 299 ? 35.669 -5.517 -18.081 1.00 58.25 299 VAL A O 1
ATOM 2277 N N . PRO A 1 300 ? 35.902 -6.113 -15.929 1.00 54.66 300 PRO A N 1
ATOM 2278 C CA . PRO A 1 300 ? 37.344 -6.298 -15.983 1.00 54.66 300 PRO A CA 1
ATOM 2279 C C . PRO A 1 300 ? 37.716 -7.425 -16.944 1.00 54.66 300 PRO A C 1
ATOM 2281 O O . PRO A 1 300 ? 37.054 -8.459 -16.983 1.00 54.66 300 PRO A O 1
ATOM 2284 N N . GLU A 1 301 ? 38.835 -7.276 -17.643 1.00 49.91 301 GLU A N 1
ATOM 2285 C CA . GLU A 1 301 ? 39.356 -8.292 -18.569 1.00 49.91 301 GLU A CA 1
ATOM 2286 C C . GLU A 1 301 ? 39.622 -9.651 -17.898 1.00 49.91 301 GLU A C 1
ATOM 2288 O O . GLU A 1 301 ? 39.508 -10.701 -18.525 1.00 49.91 301 GLU A O 1
ATOM 2293 N N . SER A 1 302 ? 39.942 -9.649 -16.600 1.00 49.56 302 SER A N 1
ATOM 2294 C CA . SER A 1 302 ? 40.190 -10.862 -15.812 1.00 49.56 302 SER A CA 1
ATOM 2295 C C . SER A 1 302 ? 38.929 -11.676 -15.504 1.00 49.56 302 SER A C 1
ATOM 2297 O O . SER A 1 302 ? 39.031 -12.792 -14.990 1.00 49.56 302 SER A O 1
ATOM 2299 N N . ALA A 1 303 ? 37.748 -11.123 -15.773 1.00 53.66 303 ALA A N 1
ATOM 2300 C CA . ALA A 1 303 ? 36.474 -11.735 -15.457 1.00 53.66 303 ALA A CA 1
ATOM 2301 C C . ALA A 1 303 ? 36.153 -12.839 -16.487 1.00 53.66 303 ALA A C 1
ATOM 2303 O O . ALA A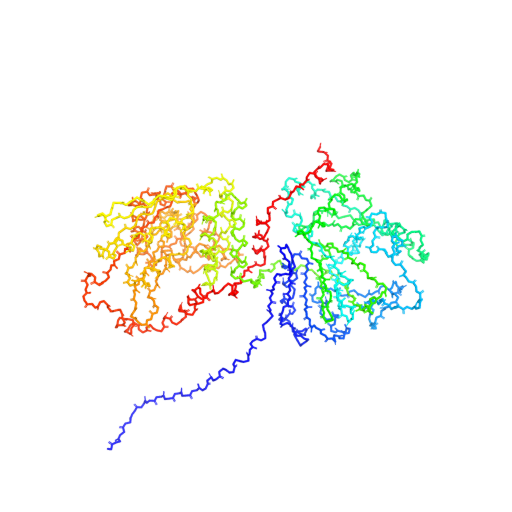 1 303 ? 36.224 -12.629 -17.699 1.00 53.66 303 ALA A O 1
ATOM 2304 N N . SER A 1 304 ? 35.816 -14.041 -16.008 1.00 54.97 304 SER A N 1
ATOM 2305 C CA . SER A 1 304 ? 35.380 -15.159 -16.851 1.00 54.97 304 SER A CA 1
ATOM 2306 C C . SER A 1 304 ? 34.186 -14.785 -17.745 1.00 54.97 304 SER A C 1
ATOM 2308 O O . SER A 1 304 ? 33.417 -13.879 -17.448 1.00 54.97 304 SER A O 1
ATOM 2310 N N . LYS A 1 305 ? 34.061 -15.498 -18.871 1.00 68.69 305 LYS A N 1
ATOM 2311 C CA . LYS A 1 305 ? 33.070 -15.324 -19.951 1.00 68.69 305 LYS A CA 1
ATOM 2312 C C . LYS A 1 305 ? 31.708 -14.775 -19.481 1.00 68.69 305 LYS A C 1
ATOM 2314 O O . LYS A 1 305 ? 31.054 -15.367 -18.626 1.00 68.69 305 LYS A O 1
ATOM 2319 N N . ARG A 1 306 ? 31.249 -13.690 -20.118 1.00 75.56 306 ARG A N 1
ATOM 2320 C CA . ARG A 1 306 ? 29.869 -13.179 -20.019 1.00 75.56 306 ARG A CA 1
ATOM 2321 C C . ARG A 1 306 ? 29.126 -13.548 -21.298 1.00 75.56 306 ARG A C 1
ATOM 2323 O O . ARG A 1 306 ? 29.568 -13.139 -22.369 1.00 75.56 306 ARG A O 1
ATOM 2330 N N . ARG A 1 307 ? 28.033 -14.307 -21.197 1.00 83.06 307 ARG A N 1
ATOM 2331 C CA . ARG A 1 307 ? 27.163 -14.689 -22.322 1.00 83.06 307 ARG A CA 1
ATOM 2332 C C . ARG A 1 307 ? 25.709 -14.425 -21.964 1.00 83.06 307 ARG A C 1
ATOM 2334 O O . ARG A 1 307 ? 25.192 -14.992 -21.002 1.00 83.06 307 ARG A O 1
ATOM 2341 N N . MET A 1 308 ? 25.070 -13.567 -22.747 1.00 86.38 308 MET A N 1
ATOM 2342 C CA . MET A 1 308 ? 23.697 -13.116 -22.540 1.00 86.38 308 MET A CA 1
ATOM 2343 C C . MET A 1 308 ? 22.906 -13.263 -23.836 1.00 86.38 308 MET A C 1
ATOM 2345 O O . MET A 1 308 ? 23.442 -12.990 -24.908 1.00 86.38 308 MET A O 1
ATOM 2349 N N . TRP A 1 309 ? 21.633 -13.624 -23.746 1.00 91.06 309 TRP A N 1
ATOM 2350 C CA . TRP A 1 309 ? 20.704 -13.563 -24.874 1.00 91.06 309 TRP A CA 1
ATOM 2351 C C . TRP A 1 309 ? 19.739 -12.406 -24.700 1.00 91.06 309 TRP A C 1
ATOM 2353 O O . TRP A 1 309 ? 19.222 -12.197 -23.607 1.00 91.06 309 TRP A O 1
ATOM 2363 N N . ARG A 1 310 ? 19.486 -11.660 -25.772 1.00 90.31 310 ARG A N 1
ATOM 2364 C CA . ARG A 1 310 ? 18.574 -10.518 -25.779 1.00 90.31 310 ARG A CA 1
ATOM 2365 C C . ARG A 1 310 ? 17.454 -10.724 -26.783 1.00 90.31 310 ARG A C 1
ATOM 2367 O O . ARG A 1 310 ? 17.694 -11.169 -27.903 1.00 90.31 310 ARG A O 1
ATOM 2374 N N . THR A 1 311 ? 16.264 -10.290 -26.393 1.00 91.50 311 THR A N 1
ATOM 2375 C CA . THR A 1 311 ? 15.097 -10.141 -27.270 1.00 91.50 311 THR A CA 1
ATOM 2376 C C . THR A 1 311 ? 14.505 -8.745 -27.106 1.00 91.50 311 THR A C 1
ATOM 2378 O O . THR A 1 311 ? 14.578 -8.169 -26.018 1.00 91.50 311 THR A O 1
ATOM 2381 N N . THR A 1 312 ? 13.857 -8.230 -28.145 1.00 89.81 312 THR A N 1
ATOM 2382 C CA . THR A 1 312 ? 13.093 -6.977 -28.092 1.00 89.81 312 THR A CA 1
ATOM 2383 C C . THR A 1 312 ? 11.664 -7.243 -28.553 1.00 89.81 312 THR A C 1
ATOM 2385 O O . THR A 1 312 ? 11.449 -8.000 -29.496 1.00 89.81 312 THR A O 1
ATOM 2388 N N . ALA A 1 313 ? 10.685 -6.661 -27.861 1.00 89.44 313 ALA A N 1
ATOM 2389 C CA . ALA A 1 313 ? 9.267 -6.849 -28.127 1.00 89.44 313 ALA A CA 1
ATOM 2390 C C . ALA A 1 313 ? 8.580 -5.519 -28.472 1.00 89.44 313 ALA A C 1
ATOM 2392 O O . ALA A 1 313 ? 8.727 -4.512 -27.771 1.00 89.44 313 ALA A O 1
ATOM 2393 N N . LEU A 1 314 ? 7.808 -5.529 -29.557 1.00 86.12 314 LEU A N 1
ATOM 2394 C CA . LEU A 1 314 ? 6.968 -4.424 -30.007 1.00 86.12 314 LEU A CA 1
ATOM 2395 C C . LEU A 1 314 ? 5.608 -4.441 -29.282 1.00 86.12 314 LEU A C 1
ATOM 2397 O O . LEU A 1 314 ? 5.129 -5.511 -28.892 1.00 86.12 314 LEU A O 1
ATOM 2401 N N . PRO A 1 315 ? 4.972 -3.274 -29.085 1.00 78.81 315 PRO A N 1
ATOM 2402 C CA . PRO A 1 315 ? 3.699 -3.184 -28.379 1.00 78.81 315 PRO A CA 1
ATOM 2403 C C . PRO A 1 315 ? 2.579 -3.934 -29.111 1.00 78.81 315 PRO A C 1
ATOM 2405 O O . PRO A 1 315 ? 2.344 -3.719 -30.299 1.00 78.81 315 PRO A O 1
ATOM 2408 N N . ARG A 1 316 ? 1.828 -4.746 -28.359 1.00 70.62 316 ARG A N 1
ATOM 2409 C CA . ARG A 1 316 ? 0.484 -5.213 -28.729 1.00 70.62 316 ARG A CA 1
ATOM 2410 C C . ARG A 1 316 ? -0.540 -4.268 -28.098 1.00 70.62 316 ARG A C 1
ATOM 2412 O O . ARG A 1 316 ? -0.291 -3.741 -27.017 1.00 70.62 316 ARG A O 1
ATOM 2419 N N . GLY A 1 317 ? -1.663 -4.011 -28.767 1.00 46.88 317 GLY A N 1
ATOM 2420 C CA . GLY A 1 317 ? -2.658 -3.042 -28.293 1.00 46.88 317 GLY A CA 1
ATOM 2421 C C . GLY A 1 317 ? -3.093 -3.257 -26.832 1.00 46.88 317 GLY A C 1
ATOM 2422 O O . GLY A 1 317 ? -3.482 -4.362 -26.470 1.00 46.88 317 GLY A O 1
ATOM 2423 N N . GLY A 1 318 ? -3.031 -2.175 -26.041 1.00 40.31 318 GLY A N 1
ATOM 2424 C CA . GLY A 1 318 ? -3.778 -1.896 -24.804 1.00 40.31 318 GLY A CA 1
ATOM 2425 C C . GLY A 1 318 ? -3.856 -2.988 -23.731 1.00 40.31 318 GLY A C 1
ATOM 2426 O O . GLY A 1 318 ? -4.832 -3.731 -23.685 1.00 40.31 318 GLY A O 1
ATOM 2427 N N . GLY A 1 319 ? -2.904 -3.001 -22.794 1.00 39.31 319 GLY A N 1
ATOM 2428 C CA . GLY A 1 319 ? -3.086 -3.624 -21.478 1.00 39.31 319 GLY A CA 1
ATOM 2429 C C . GLY A 1 319 ? -3.465 -2.561 -20.444 1.00 39.31 319 GLY A C 1
ATOM 2430 O O . GLY A 1 319 ? -2.765 -1.560 -20.329 1.00 39.31 319 GLY A O 1
ATOM 2431 N N . ALA A 1 320 ? -4.570 -2.754 -19.725 1.00 40.62 320 ALA A N 1
ATOM 2432 C CA . ALA A 1 320 ? -4.920 -1.922 -18.573 1.00 40.62 320 ALA A CA 1
ATOM 2433 C C . ALA A 1 320 ? -3.979 -2.218 -17.389 1.00 40.62 320 ALA A C 1
ATOM 2435 O O . ALA A 1 320 ? -3.502 -3.348 -17.261 1.00 40.62 320 ALA A O 1
ATOM 2436 N N . GLU A 1 321 ? -3.738 -1.233 -16.516 1.00 49.16 321 GLU A N 1
ATOM 2437 C CA . GLU A 1 321 ? -3.084 -1.466 -15.222 1.00 49.16 321 GLU A CA 1
ATOM 2438 C C . GLU A 1 321 ? -3.868 -2.528 -14.441 1.00 49.16 321 GLU A C 1
ATOM 2440 O O . GLU A 1 321 ? -5.051 -2.362 -14.137 1.00 49.16 321 GLU A O 1
ATOM 2445 N N . ALA A 1 322 ? -3.216 -3.654 -14.158 1.00 53.38 322 ALA A N 1
ATOM 2446 C CA . ALA A 1 322 ? -3.781 -4.712 -13.339 1.00 53.38 322 ALA A CA 1
ATOM 2447 C C . ALA A 1 322 ? -3.475 -4.435 -11.861 1.00 53.38 322 ALA A C 1
ATOM 2449 O O . ALA A 1 322 ? -2.342 -4.104 -11.507 1.00 53.38 322 ALA A O 1
ATOM 2450 N N . ASP A 1 323 ? -4.471 -4.618 -10.992 1.00 63.62 323 ASP A N 1
ATOM 2451 C CA . ASP A 1 323 ? -4.286 -4.558 -9.540 1.00 63.62 323 ASP A CA 1
ATOM 2452 C C . ASP A 1 323 ? -3.559 -5.827 -9.066 1.00 63.62 323 ASP A C 1
ATOM 2454 O O . ASP A 1 323 ? -4.153 -6.877 -8.808 1.00 63.62 323 ASP A O 1
ATOM 2458 N N . VAL A 1 324 ? -2.230 -5.754 -9.073 1.00 80.69 324 VAL A N 1
ATOM 2459 C CA . VAL A 1 324 ? -1.330 -6.849 -8.708 1.00 80.69 324 VAL A CA 1
ATOM 2460 C C . VAL A 1 324 ? -0.896 -6.696 -7.261 1.00 80.69 324 VAL A C 1
ATOM 2462 O O . VAL A 1 324 ? -0.544 -5.602 -6.826 1.00 80.69 324 VAL A O 1
ATOM 2465 N N . THR A 1 325 ? -0.859 -7.807 -6.523 1.00 85.94 325 THR A N 1
ATOM 2466 C CA . THR A 1 325 ? -0.383 -7.832 -5.134 1.00 85.94 325 THR A CA 1
ATOM 2467 C C . THR A 1 325 ? 1.058 -8.322 -5.031 1.00 85.94 325 THR A C 1
ATOM 2469 O O . THR A 1 325 ? 1.480 -9.206 -5.776 1.00 85.94 325 THR A O 1
ATOM 2472 N N . VAL A 1 326 ? 1.804 -7.740 -4.097 1.00 88.00 326 VAL A N 1
ATOM 2473 C CA . VAL A 1 326 ? 3.172 -8.100 -3.718 1.00 88.00 326 VAL A CA 1
ATOM 2474 C C . VAL A 1 326 ? 3.197 -8.636 -2.291 1.00 88.00 326 VAL A C 1
ATOM 2476 O O . VAL A 1 326 ? 2.398 -8.205 -1.459 1.00 88.00 326 VAL A O 1
ATOM 2479 N N . SER A 1 327 ? 4.110 -9.566 -2.015 1.00 89.81 327 SER A N 1
ATOM 2480 C CA . SER A 1 327 ? 4.397 -10.060 -0.665 1.00 89.81 327 SER A CA 1
ATOM 2481 C C . SER A 1 327 ? 5.475 -9.196 -0.018 1.00 89.81 327 SER A C 1
ATOM 2483 O O . SER A 1 327 ? 6.520 -8.957 -0.627 1.00 89.81 327 SER A O 1
ATOM 2485 N N . VAL A 1 328 ? 5.224 -8.709 1.196 1.00 89.44 328 VAL A N 1
ATOM 2486 C CA . VAL A 1 328 ? 6.200 -7.959 2.003 1.00 89.44 328 VAL A CA 1
ATOM 2487 C C . VAL A 1 328 ? 6.108 -8.383 3.461 1.00 89.44 328 VAL A C 1
ATOM 2489 O O . VAL A 1 328 ? 5.012 -8.633 3.955 1.00 89.44 328 VAL A O 1
ATOM 2492 N N . THR A 1 329 ? 7.228 -8.409 4.181 1.00 90.19 329 THR A N 1
ATOM 2493 C CA . THR A 1 329 ? 7.198 -8.743 5.609 1.00 90.19 329 THR A CA 1
ATOM 2494 C C . THR A 1 329 ? 6.467 -7.662 6.410 1.00 90.19 329 THR A C 1
ATOM 2496 O O . THR A 1 329 ? 6.541 -6.463 6.108 1.00 90.19 329 THR A O 1
ATOM 2499 N N . ALA A 1 330 ? 5.784 -8.062 7.480 1.00 88.62 330 ALA A N 1
ATOM 2500 C CA . ALA A 1 330 ? 5.088 -7.152 8.382 1.00 88.62 330 ALA A CA 1
ATOM 2501 C C . ALA A 1 330 ? 6.049 -6.122 9.002 1.00 88.62 330 ALA A C 1
ATOM 2503 O O . ALA A 1 330 ? 5.687 -4.955 9.158 1.00 88.62 330 ALA A O 1
ATOM 2504 N N . SER A 1 331 ? 7.290 -6.518 9.298 1.00 89.19 331 SER A N 1
ATOM 2505 C CA . SER A 1 331 ? 8.341 -5.612 9.780 1.00 89.19 331 SER A CA 1
ATOM 2506 C C . SER A 1 331 ? 8.717 -4.539 8.756 1.00 89.19 331 SER A C 1
ATOM 2508 O O . SER A 1 331 ? 8.767 -3.354 9.099 1.00 89.19 331 SER A O 1
ATOM 2510 N N . ALA A 1 332 ? 8.914 -4.917 7.488 1.00 89.81 332 ALA A N 1
ATOM 2511 C CA . ALA A 1 332 ? 9.195 -3.968 6.416 1.00 89.81 332 ALA A CA 1
ATOM 2512 C C . ALA A 1 332 ? 8.014 -3.010 6.207 1.00 89.81 332 ALA A C 1
ATOM 2514 O O . ALA A 1 332 ? 8.213 -1.798 6.090 1.00 89.81 332 ALA A O 1
ATOM 2515 N N . ALA A 1 333 ? 6.784 -3.529 6.234 1.00 91.75 333 ALA A N 1
ATOM 2516 C CA . ALA A 1 333 ? 5.579 -2.715 6.142 1.00 91.75 333 ALA A CA 1
ATOM 2517 C C . ALA A 1 333 ? 5.462 -1.708 7.298 1.00 91.75 333 ALA A C 1
ATOM 2519 O O . ALA A 1 333 ? 5.204 -0.528 7.049 1.00 91.75 333 ALA A O 1
ATOM 2520 N N . ARG A 1 334 ? 5.723 -2.128 8.546 1.00 94.44 334 ARG A N 1
ATOM 2521 C CA . ARG A 1 334 ? 5.734 -1.244 9.728 1.00 94.44 334 ARG A CA 1
ATOM 2522 C C . ARG A 1 334 ? 6.780 -0.142 9.596 1.00 94.44 334 ARG A C 1
ATOM 2524 O O . ARG A 1 334 ? 6.480 1.023 9.862 1.00 94.44 334 ARG A O 1
ATOM 2531 N N . ALA A 1 335 ? 7.992 -0.491 9.163 1.00 93.69 335 ALA A N 1
ATOM 2532 C CA . ALA A 1 335 ? 9.083 0.464 8.997 1.00 93.69 335 ALA A CA 1
ATOM 2533 C C . ALA A 1 335 ? 8.751 1.535 7.946 1.00 93.69 335 ALA A C 1
ATOM 2535 O O . ALA A 1 335 ? 8.897 2.728 8.221 1.00 93.69 335 ALA A O 1
ATOM 2536 N N . VAL A 1 336 ? 8.247 1.124 6.775 1.00 93.88 336 VAL A N 1
ATOM 2537 C CA . VAL A 1 336 ? 7.850 2.043 5.695 1.00 93.88 336 VAL A CA 1
ATOM 2538 C C . VAL A 1 336 ? 6.675 2.924 6.122 1.00 93.88 336 VAL A C 1
ATOM 2540 O O . VAL A 1 336 ? 6.736 4.140 5.949 1.00 93.88 336 VAL A O 1
ATOM 2543 N N . ALA A 1 337 ? 5.636 2.344 6.729 1.00 94.94 337 ALA A N 1
ATOM 2544 C CA . ALA A 1 337 ? 4.476 3.093 7.210 1.00 94.94 337 ALA A CA 1
ATOM 2545 C C . ALA A 1 337 ? 4.861 4.132 8.276 1.00 94.94 337 ALA A C 1
ATOM 2547 O O . ALA A 1 337 ? 4.428 5.281 8.204 1.00 94.94 337 ALA A O 1
ATOM 2548 N N . THR A 1 338 ? 5.725 3.756 9.226 1.00 96.75 338 THR A N 1
ATOM 2549 C CA . THR A 1 338 ? 6.225 4.676 10.259 1.00 96.75 338 THR A CA 1
ATOM 2550 C C . THR A 1 338 ? 6.996 5.830 9.625 1.00 96.75 338 THR A C 1
ATOM 2552 O O . THR A 1 338 ? 6.697 6.989 9.903 1.00 96.75 338 THR A O 1
ATOM 2555 N N . ALA A 1 339 ? 7.936 5.532 8.722 1.00 95.50 339 ALA A N 1
ATOM 2556 C CA . ALA A 1 339 ? 8.729 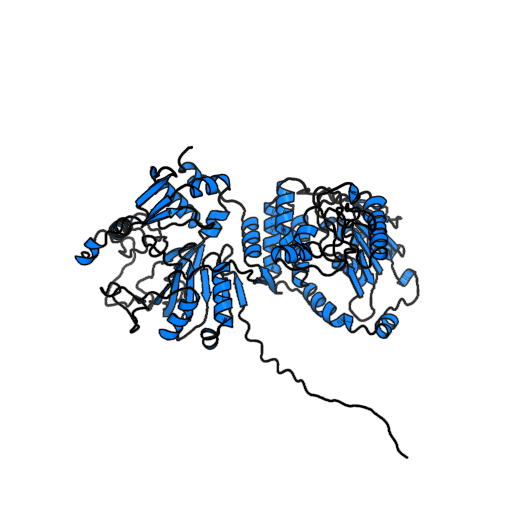6.553 8.046 1.00 95.50 339 ALA A CA 1
ATOM 2557 C C . ALA A 1 339 ? 7.859 7.515 7.218 1.00 95.50 339 ALA A C 1
ATOM 2559 O O . ALA A 1 339 ? 8.075 8.723 7.269 1.00 95.50 339 ALA A O 1
ATOM 2560 N N . ALA A 1 340 ? 6.846 7.015 6.503 1.00 93.38 340 ALA A N 1
ATOM 2561 C CA . ALA A 1 340 ? 5.913 7.851 5.743 1.00 93.38 340 ALA A CA 1
ATOM 2562 C C . ALA A 1 340 ? 5.144 8.841 6.641 1.00 93.38 340 ALA A C 1
ATOM 2564 O O . ALA A 1 340 ? 5.011 10.021 6.302 1.00 93.38 340 ALA A O 1
ATOM 2565 N N . LEU A 1 341 ? 4.683 8.387 7.810 1.00 95.50 341 LEU A N 1
ATOM 2566 C CA . LEU A 1 341 ? 3.997 9.234 8.789 1.00 95.50 341 LEU A CA 1
ATOM 2567 C C . LEU A 1 341 ? 4.940 10.269 9.424 1.00 95.50 341 LEU A C 1
ATOM 2569 O O . LEU A 1 341 ? 4.565 11.435 9.551 1.00 95.50 341 LEU A O 1
ATOM 2573 N N . GLU A 1 342 ? 6.171 9.881 9.772 1.00 96.25 342 GLU A N 1
ATOM 2574 C CA . GLU A 1 342 ? 7.186 10.799 10.316 1.00 96.25 342 GLU A CA 1
ATOM 2575 C C . GLU A 1 342 ? 7.585 11.877 9.302 1.00 96.25 342 GLU A C 1
ATOM 2577 O O . GLU A 1 342 ? 7.652 13.059 9.639 1.00 96.25 342 GLU A O 1
ATOM 2582 N N . ARG A 1 343 ? 7.776 11.500 8.031 1.00 93.44 343 ARG A N 1
ATOM 2583 C CA . ARG A 1 343 ? 8.040 12.447 6.933 1.00 93.44 343 ARG A CA 1
ATOM 2584 C C . ARG A 1 343 ? 6.899 13.426 6.697 1.00 93.44 343 ARG A C 1
ATOM 2586 O O . ARG A 1 343 ? 7.143 14.524 6.210 1.00 93.44 343 ARG A O 1
ATOM 2593 N N . SER A 1 344 ? 5.684 13.038 7.068 1.00 92.12 344 SER A N 1
ATOM 2594 C CA . SER A 1 344 ? 4.501 13.899 7.011 1.00 92.12 344 SER A CA 1
ATOM 2595 C C . SER A 1 344 ? 4.339 14.766 8.268 1.00 92.12 344 SER A C 1
ATOM 2597 O O . SER A 1 344 ? 3.355 15.483 8.388 1.00 92.12 344 SER A O 1
ATOM 2599 N N . GLY A 1 345 ? 5.296 14.718 9.203 1.00 94.00 345 GLY A N 1
ATOM 2600 C CA . GLY A 1 345 ? 5.354 15.565 10.395 1.00 94.00 345 GLY A CA 1
ATOM 2601 C C . GLY A 1 345 ? 4.967 14.872 11.702 1.00 94.00 345 GLY A C 1
ATOM 2602 O O . GLY A 1 345 ? 5.107 15.480 12.758 1.00 94.00 345 GLY A O 1
ATOM 2603 N N . SER A 1 346 ? 4.506 13.618 11.683 1.00 96.12 346 SER A N 1
ATOM 2604 C CA . SER A 1 346 ? 4.094 12.922 12.909 1.00 96.12 346 SER A CA 1
ATOM 2605 C C . SER A 1 346 ? 5.272 12.620 13.843 1.00 96.12 346 SER A C 1
ATOM 2607 O O . SER A 1 346 ? 6.359 12.256 13.401 1.00 96.12 346 SER A O 1
ATOM 2609 N N . SER A 1 347 ? 5.047 12.695 15.155 1.00 97.00 347 SER A N 1
ATOM 2610 C CA . SER A 1 347 ? 6.011 12.230 16.156 1.00 97.00 347 SER A CA 1
ATOM 2611 C C . SER A 1 347 ? 6.200 10.708 16.104 1.00 97.00 347 SER A C 1
ATOM 2613 O O . SER A 1 347 ? 5.243 9.965 15.875 1.00 97.00 347 SER A O 1
ATOM 2615 N N . ARG A 1 348 ? 7.414 10.222 16.401 1.00 96.00 348 ARG A N 1
ATOM 2616 C CA . ARG A 1 348 ? 7.735 8.782 16.403 1.00 96.00 348 ARG A CA 1
ATOM 2617 C C . ARG A 1 348 ? 6.742 7.921 17.204 1.00 96.00 348 ARG A C 1
ATOM 2619 O O . ARG A 1 348 ? 6.317 6.896 16.668 1.00 96.00 348 ARG A O 1
ATOM 2626 N N . PRO A 1 349 ? 6.338 8.283 18.444 1.00 95.12 349 PRO A N 1
ATOM 2627 C CA . PRO A 1 349 ? 5.399 7.465 19.216 1.00 95.12 349 PRO A CA 1
ATOM 2628 C C . PRO A 1 349 ? 4.030 7.332 18.541 1.00 95.12 349 PRO A C 1
ATOM 2630 O O . PRO A 1 349 ? 3.455 6.245 18.519 1.00 95.12 349 PRO A O 1
ATOM 2633 N N . GLN A 1 350 ? 3.528 8.425 17.963 1.00 94.69 350 GLN A N 1
ATOM 2634 C CA . GLN A 1 350 ? 2.258 8.445 17.244 1.00 94.69 350 GLN A CA 1
ATOM 2635 C C . GLN A 1 350 ? 2.343 7.657 15.928 1.00 94.69 350 GLN A C 1
ATOM 2637 O O . GLN A 1 350 ? 1.471 6.834 15.649 1.00 94.69 350 GLN A O 1
ATOM 2642 N N . ALA A 1 351 ? 3.408 7.872 15.150 1.00 95.81 351 ALA A N 1
ATOM 2643 C CA . ALA A 1 351 ? 3.646 7.189 13.883 1.00 95.81 351 ALA A CA 1
ATOM 2644 C C . ALA A 1 351 ? 3.759 5.668 14.058 1.00 95.81 351 ALA A C 1
ATOM 2646 O O . ALA A 1 351 ? 3.100 4.919 13.341 1.00 95.81 351 ALA A O 1
ATOM 2647 N N . SER A 1 352 ? 4.538 5.213 15.047 1.00 94.44 352 SER A N 1
ATOM 2648 C CA . SER A 1 352 ? 4.719 3.783 15.328 1.00 94.44 352 SER A CA 1
ATOM 2649 C C . SER A 1 352 ? 3.408 3.122 15.751 1.00 94.44 352 SER A C 1
ATOM 2651 O O . SER A 1 352 ? 3.047 2.087 15.203 1.00 94.44 352 SER A O 1
ATOM 2653 N N . ALA A 1 353 ? 2.649 3.741 16.666 1.00 92.19 353 ALA A N 1
ATOM 2654 C CA . ALA A 1 353 ? 1.381 3.179 17.136 1.00 92.19 353 ALA A CA 1
ATOM 2655 C C . ALA A 1 353 ? 0.349 3.030 16.003 1.00 92.19 353 ALA A C 1
ATOM 2657 O O . ALA A 1 353 ? -0.398 2.051 15.962 1.00 92.19 353 ALA A O 1
ATOM 2658 N N . ALA A 1 354 ? 0.320 3.986 15.071 1.00 93.56 354 ALA A N 1
ATOM 2659 C CA . ALA A 1 354 ? -0.529 3.913 13.891 1.00 93.56 354 ALA A CA 1
ATOM 2660 C C . ALA A 1 354 ? -0.060 2.829 12.910 1.00 93.56 354 ALA A C 1
ATOM 2662 O O . ALA A 1 354 ? -0.869 2.012 12.472 1.00 93.56 354 ALA A O 1
ATOM 2663 N N . ALA A 1 355 ? 1.239 2.787 12.597 1.00 93.81 355 ALA A N 1
ATOM 2664 C CA . ALA A 1 355 ? 1.819 1.781 11.712 1.00 93.81 355 ALA A CA 1
ATOM 2665 C C . ALA A 1 355 ? 1.557 0.353 12.218 1.00 93.81 355 ALA A C 1
ATOM 2667 O O . ALA A 1 355 ? 1.138 -0.501 11.437 1.00 93.81 355 ALA A O 1
ATOM 2668 N N . ASP A 1 356 ? 1.714 0.114 13.522 1.00 90.88 356 ASP A N 1
ATOM 2669 C CA . ASP A 1 356 ? 1.435 -1.182 14.147 1.00 90.88 356 ASP A CA 1
ATOM 2670 C C . ASP A 1 356 ? -0.028 -1.597 13.962 1.00 90.88 356 ASP A C 1
ATOM 2672 O O . ASP A 1 356 ? -0.314 -2.728 13.563 1.00 90.88 356 ASP A O 1
ATOM 2676 N N . ALA A 1 357 ? -0.968 -0.677 14.197 1.00 89.81 357 ALA A N 1
ATOM 2677 C CA . ALA A 1 357 ? -2.394 -0.953 14.060 1.00 89.81 357 ALA A CA 1
ATOM 2678 C C . ALA A 1 357 ? -2.810 -1.221 12.603 1.00 89.81 357 ALA A C 1
ATOM 2680 O O . ALA A 1 357 ? -3.609 -2.128 12.347 1.00 89.81 357 ALA A O 1
ATOM 2681 N N . PHE A 1 358 ? -2.263 -0.463 11.648 1.00 91.69 358 PHE A N 1
ATOM 2682 C CA . PHE A 1 358 ? -2.555 -0.640 10.226 1.00 91.69 358 PHE A CA 1
ATOM 2683 C C . PHE A 1 358 ? -1.953 -1.933 9.669 1.00 91.69 358 PHE A C 1
ATOM 2685 O O . PHE A 1 358 ? -2.645 -2.669 8.968 1.00 91.69 358 PHE A O 1
ATOM 2692 N N . VAL A 1 359 ? -0.712 -2.274 10.027 1.00 90.94 359 VAL A N 1
ATOM 2693 C CA . VAL A 1 359 ? -0.103 -3.546 9.605 1.00 90.94 359 VAL A CA 1
ATOM 2694 C C . VAL A 1 359 ? -0.819 -4.731 10.242 1.00 90.94 359 VAL A C 1
ATOM 2696 O O . VAL A 1 359 ? -1.116 -5.699 9.550 1.00 90.94 359 VAL A O 1
ATOM 2699 N N . ALA A 1 360 ? -1.197 -4.647 11.520 1.00 85.38 360 ALA A N 1
ATOM 2700 C CA . ALA A 1 360 ? -1.998 -5.694 12.149 1.00 85.38 360 ALA A CA 1
ATOM 2701 C C . ALA A 1 360 ? -3.345 -5.904 11.433 1.00 85.38 360 ALA A C 1
ATOM 2703 O O . ALA A 1 360 ? -3.868 -7.014 11.405 1.00 85.38 360 ALA A O 1
ATOM 2704 N N . ALA A 1 361 ? -3.945 -4.854 10.860 1.00 85.44 361 ALA A N 1
ATOM 2705 C CA . ALA A 1 361 ? -5.151 -4.999 10.049 1.00 85.44 361 ALA A CA 1
ATOM 2706 C C . ALA A 1 361 ? -4.893 -5.700 8.705 1.00 85.44 361 ALA A C 1
ATOM 2708 O O . ALA A 1 361 ? -5.760 -6.460 8.277 1.00 85.44 361 ALA A O 1
ATOM 2709 N N . GLU A 1 362 ? -3.730 -5.509 8.077 1.00 85.69 362 GLU A N 1
ATOM 2710 C CA . GLU A 1 362 ? -3.341 -6.282 6.887 1.00 85.69 362 GLU A CA 1
ATOM 2711 C C . GLU A 1 362 ? -3.163 -7.768 7.205 1.00 85.69 362 GLU A C 1
ATOM 2713 O O . GLU A 1 362 ? -3.720 -8.608 6.499 1.00 85.69 362 GLU A O 1
ATOM 2718 N N . VAL A 1 363 ? -2.466 -8.093 8.301 1.00 82.38 363 VAL A N 1
ATOM 2719 C CA . VAL A 1 363 ? -2.244 -9.488 8.725 1.00 82.38 363 VAL A CA 1
ATOM 2720 C C . VAL A 1 363 ? -3.572 -10.216 8.971 1.00 82.38 363 VAL A C 1
ATOM 2722 O O . VAL A 1 363 ? -3.739 -11.368 8.581 1.00 82.38 363 VAL A O 1
ATOM 2725 N N . ASP A 1 364 ? -4.570 -9.522 9.523 1.00 76.38 364 ASP A N 1
ATOM 2726 C CA . ASP A 1 364 ? -5.911 -10.080 9.733 1.00 76.38 364 ASP A CA 1
ATOM 2727 C C . ASP A 1 364 ? -6.809 -10.096 8.480 1.00 76.38 364 ASP A C 1
ATOM 2729 O O . ASP A 1 364 ? -8.017 -10.348 8.576 1.00 76.38 364 ASP A O 1
ATOM 2733 N N . GLY A 1 365 ? -6.266 -9.783 7.299 1.00 77.50 365 GLY A N 1
ATOM 2734 C CA . GLY A 1 365 ? -7.022 -9.741 6.046 1.00 77.50 365 GLY A CA 1
ATOM 2735 C C . GLY A 1 365 ? -8.080 -8.632 6.018 1.00 77.50 365 GLY A C 1
ATOM 2736 O O . GLY A 1 365 ? -9.110 -8.748 5.349 1.00 77.50 365 GLY A O 1
ATOM 2737 N N . ARG A 1 366 ? -7.868 -7.553 6.779 1.00 80.75 366 ARG A N 1
ATOM 2738 C CA . ARG A 1 366 ? -8.761 -6.389 6.901 1.00 80.75 366 ARG A CA 1
ATOM 2739 C C . ARG A 1 366 ? -8.137 -5.141 6.274 1.00 80.75 366 ARG A C 1
ATOM 2741 O O . ARG A 1 366 ? -8.219 -4.061 6.856 1.00 80.75 366 ARG A O 1
ATOM 2748 N N . ALA A 1 367 ? -7.610 -5.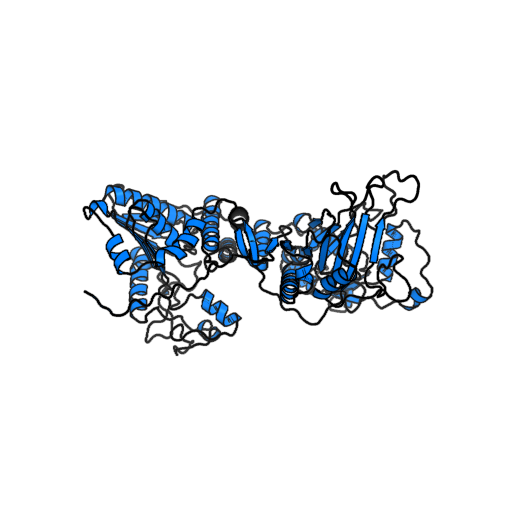275 5.057 1.00 76.94 367 ALA A N 1
ATOM 2749 C CA . ALA A 1 367 ? -6.941 -4.218 4.283 1.00 76.94 367 ALA A CA 1
ATOM 2750 C C . ALA A 1 367 ? -7.722 -2.889 4.195 1.00 76.94 367 ALA A C 1
ATOM 2752 O O . ALA A 1 367 ? -7.138 -1.808 4.134 1.00 76.94 367 ALA A O 1
ATOM 2753 N N . ALA A 1 368 ? -9.061 -2.925 4.275 1.00 76.56 368 ALA A N 1
ATOM 2754 C CA . ALA A 1 368 ? -9.891 -1.717 4.336 1.00 76.56 368 ALA A CA 1
ATOM 2755 C C . ALA A 1 368 ? -9.542 -0.783 5.520 1.00 76.56 368 ALA A C 1
ATOM 2757 O O . ALA A 1 368 ? -9.733 0.431 5.410 1.00 76.56 368 ALA A O 1
ATOM 2758 N N . HIS A 1 369 ? -9.011 -1.343 6.610 1.00 82.94 369 HIS A N 1
ATOM 2759 C CA . HIS A 1 369 ? -8.505 -0.654 7.799 1.00 82.94 369 HIS A CA 1
ATOM 2760 C C . HIS A 1 369 ? -6.972 -0.740 7.916 1.00 82.94 369 HIS A C 1
ATOM 2762 O O . HIS A 1 369 ? -6.454 -0.504 9.002 1.00 82.94 369 HIS A O 1
ATOM 2768 N N . GLY A 1 370 ? -6.270 -1.132 6.848 1.00 86.50 370 GLY A N 1
ATOM 2769 C CA . GLY A 1 370 ? -4.828 -1.376 6.833 1.00 86.50 370 GLY A CA 1
ATOM 2770 C C . GLY A 1 370 ? -4.013 -0.241 6.216 1.00 86.50 370 GLY A C 1
ATOM 2771 O O . GLY A 1 370 ? -4.339 0.940 6.363 1.00 86.50 370 GLY A O 1
ATOM 2772 N N . LEU A 1 371 ? -2.946 -0.602 5.506 1.00 88.88 371 LEU A N 1
ATOM 2773 C CA . LEU A 1 371 ? -1.917 0.294 4.975 1.00 88.88 371 LEU A CA 1
ATOM 2774 C C . LEU A 1 371 ? -2.460 1.357 4.021 1.00 88.88 371 LEU A C 1
ATOM 2776 O O . LEU A 1 371 ? -1.901 2.450 3.944 1.00 88.88 371 LEU A O 1
ATOM 2780 N N . ARG A 1 372 ? -3.588 1.097 3.349 1.00 84.44 372 ARG A N 1
ATOM 2781 C CA . ARG A 1 372 ? -4.235 2.086 2.470 1.00 84.44 372 ARG A CA 1
ATOM 2782 C C . ARG A 1 372 ? -4.577 3.398 3.192 1.00 84.44 372 ARG A C 1
ATOM 2784 O O . ARG A 1 372 ? -4.640 4.444 2.561 1.00 84.44 372 ARG A O 1
ATOM 2791 N N . ARG A 1 373 ? -4.790 3.348 4.516 1.00 87.19 373 ARG A N 1
ATOM 2792 C CA . ARG A 1 373 ? -5.143 4.517 5.338 1.00 87.19 373 ARG A CA 1
ATOM 2793 C C . ARG A 1 373 ? -3.947 5.426 5.625 1.00 87.19 373 ARG A C 1
ATOM 2795 O O . ARG A 1 373 ? -4.158 6.569 6.013 1.00 87.19 373 ARG A O 1
ATOM 2802 N N . ILE A 1 374 ? -2.712 4.956 5.428 1.00 90.69 374 ILE A N 1
ATOM 2803 C CA . ILE A 1 374 ? -1.501 5.749 5.689 1.00 90.69 374 ILE A CA 1
ATOM 2804 C C . ILE A 1 374 ? -1.456 6.990 4.796 1.00 90.69 374 ILE A C 1
ATOM 2806 O O . ILE A 1 374 ? -1.175 8.070 5.300 1.00 90.69 374 ILE A O 1
ATOM 2810 N N . ALA A 1 375 ? -1.767 6.858 3.501 1.00 85.94 375 ALA A N 1
ATOM 2811 C CA . ALA A 1 375 ? -1.742 7.986 2.570 1.00 85.94 375 ALA A CA 1
ATOM 2812 C C . ALA A 1 375 ? -2.708 9.103 3.004 1.00 85.94 375 ALA A C 1
ATOM 2814 O O . ALA A 1 375 ? -2.303 10.259 3.092 1.00 85.94 375 ALA A O 1
ATOM 2815 N N . GLU A 1 376 ? -3.939 8.738 3.378 1.00 86.06 376 GLU A N 1
ATOM 2816 C CA . GLU A 1 376 ? -4.944 9.679 3.891 1.00 86.06 376 GLU A CA 1
ATOM 2817 C C . GLU A 1 376 ? -4.460 10.391 5.170 1.00 86.06 376 GLU A C 1
ATOM 2819 O O . GLU A 1 376 ? -4.602 11.607 5.303 1.00 86.06 376 GLU A O 1
ATOM 2824 N N . VAL A 1 377 ? -3.828 9.655 6.094 1.00 91.56 377 VAL A N 1
ATOM 2825 C CA . VAL A 1 377 ? -3.274 10.223 7.335 1.00 91.56 377 VAL A CA 1
ATOM 2826 C C . VAL A 1 377 ? -2.090 11.153 7.057 1.00 91.56 377 VAL A C 1
ATOM 2828 O O . VAL A 1 377 ? -1.998 12.214 7.670 1.00 91.56 377 VAL A O 1
ATOM 2831 N N . CYS A 1 378 ? -1.194 10.787 6.138 1.00 91.12 378 CYS A N 1
ATOM 2832 C CA . CYS A 1 378 ? -0.093 11.645 5.701 1.00 91.12 378 CYS A CA 1
ATOM 2833 C C . CYS A 1 378 ? -0.612 12.978 5.144 1.00 91.12 378 CYS A C 1
ATOM 2835 O O . CYS A 1 378 ? -0.090 14.033 5.498 1.00 91.12 378 CYS A O 1
ATOM 2837 N N . ASP A 1 379 ? -1.654 12.935 4.311 1.00 89.12 379 ASP A N 1
ATOM 2838 C CA . ASP A 1 379 ? -2.240 14.137 3.719 1.00 89.12 379 ASP A CA 1
ATOM 2839 C C . ASP A 1 379 ? -2.903 15.024 4.789 1.00 89.12 379 ASP A C 1
ATOM 2841 O O . ASP A 1 379 ? -2.719 16.241 4.777 1.00 89.12 379 ASP A O 1
ATOM 2845 N N . ALA A 1 380 ? -3.611 14.429 5.755 1.00 89.69 380 ALA A N 1
ATOM 2846 C CA . ALA A 1 380 ? -4.214 15.150 6.880 1.00 89.69 380 ALA A CA 1
ATOM 2847 C C . ALA A 1 380 ? -3.168 15.780 7.824 1.00 89.69 380 ALA A C 1
ATOM 2849 O O . ALA A 1 380 ? -3.334 16.920 8.258 1.00 89.69 380 ALA A O 1
ATOM 2850 N N . LEU A 1 381 ? -2.056 15.087 8.098 1.00 91.88 381 LEU A N 1
ATOM 2851 C CA . LEU A 1 381 ? -0.915 15.658 8.828 1.00 91.88 381 LEU A CA 1
ATOM 2852 C C . LEU A 1 381 ? -0.304 16.845 8.070 1.00 91.88 381 LEU A C 1
ATOM 2854 O O . LEU A 1 381 ? -0.050 17.888 8.668 1.00 91.88 381 LEU A O 1
ATOM 2858 N N . GLY A 1 382 ? -0.123 16.714 6.751 1.00 89.88 382 GLY A N 1
ATOM 2859 C CA . GLY A 1 382 ? 0.425 17.773 5.902 1.00 89.88 382 GLY A CA 1
ATOM 2860 C C . GLY A 1 382 ? -0.449 19.030 5.837 1.00 89.88 382 GLY A C 1
ATOM 2861 O O . GLY A 1 382 ? 0.082 20.134 5.725 1.00 89.88 382 GLY A O 1
ATOM 2862 N N . ARG A 1 383 ? -1.778 18.882 5.946 1.00 90.25 383 ARG A N 1
ATOM 2863 C CA . ARG A 1 383 ? -2.727 20.007 6.056 1.00 90.25 383 ARG A CA 1
ATOM 2864 C C . ARG A 1 383 ? -2.821 20.602 7.464 1.00 90.25 383 ARG A C 1
ATOM 2866 O O . ARG A 1 383 ? -3.322 21.712 7.610 1.00 90.25 383 ARG A O 1
ATOM 2873 N N . GLY A 1 384 ? -2.316 19.902 8.480 1.00 90.75 384 GLY A N 1
ATOM 2874 C CA . GLY A 1 384 ? -2.427 20.303 9.883 1.00 90.75 384 GLY A CA 1
ATOM 2875 C C . GLY A 1 384 ? -3.756 19.924 10.546 1.00 90.75 384 GLY A C 1
ATOM 2876 O O . GLY A 1 384 ? -4.028 20.402 11.644 1.00 90.75 384 GLY A O 1
ATOM 2877 N N . ASP A 1 385 ? -4.558 19.057 9.918 1.00 90.06 385 ASP A N 1
ATOM 2878 C CA . ASP A 1 385 ? -5.839 18.577 10.466 1.00 90.06 385 ASP A CA 1
ATOM 2879 C C . ASP A 1 385 ? -5.623 17.656 11.685 1.00 90.06 385 ASP A C 1
ATOM 2881 O O . ASP A 1 385 ? -6.472 17.551 12.570 1.00 90.06 385 ASP A O 1
ATOM 2885 N N . ILE A 1 386 ? -4.457 16.999 11.738 1.00 92.94 386 ILE A N 1
ATOM 2886 C CA . ILE A 1 386 ? -4.021 16.101 12.813 1.00 92.94 386 ILE A CA 1
ATOM 2887 C C . ILE A 1 386 ? -2.807 16.712 13.509 1.00 92.94 386 ILE A C 1
ATOM 2889 O O . ILE A 1 386 ? -1.828 17.086 12.859 1.00 92.94 386 ILE A O 1
ATOM 2893 N N . ALA A 1 387 ? -2.818 16.742 14.843 1.00 94.19 387 ALA A N 1
ATOM 2894 C CA . ALA A 1 387 ? -1.670 17.192 15.616 1.00 94.19 387 ALA A CA 1
ATOM 2895 C C . ALA A 1 387 ? -0.456 16.271 15.384 1.00 94.19 387 ALA A C 1
ATOM 2897 O O . ALA A 1 387 ? -0.464 15.081 15.707 1.00 94.19 387 ALA A O 1
ATOM 2898 N N . ALA A 1 388 ? 0.625 16.843 14.855 1.00 94.75 388 ALA A N 1
ATOM 2899 C CA . ALA A 1 388 ? 1.901 16.165 14.622 1.00 94.75 388 ALA A CA 1
ATOM 2900 C C . ALA A 1 388 ? 2.507 15.568 15.910 1.00 94.75 388 ALA A C 1
ATOM 2902 O O . ALA A 1 388 ? 2.971 14.424 15.937 1.00 94.75 388 ALA A O 1
ATOM 2903 N N . THR A 1 389 ? 2.466 16.339 16.994 1.00 95.94 389 THR A N 1
ATOM 2904 C CA . THR A 1 389 ? 3.009 16.006 18.319 1.00 95.94 389 THR A CA 1
ATOM 2905 C C . THR A 1 389 ? 1.921 16.225 19.377 1.00 95.94 389 THR A C 1
ATOM 2907 O O . THR A 1 389 ? 1.935 17.262 20.045 1.00 95.94 389 THR A O 1
ATOM 2910 N N . PRO A 1 390 ? 0.936 15.318 19.496 1.00 94.31 390 PRO A N 1
ATOM 2911 C CA . PRO A 1 390 ? -0.172 15.501 20.426 1.00 94.31 390 PRO A CA 1
ATOM 2912 C C . PRO A 1 390 ? 0.298 15.388 21.880 1.00 94.31 390 PRO A C 1
ATOM 2914 O O . PRO A 1 390 ? 1.104 14.519 22.219 1.00 94.31 390 PRO A O 1
ATOM 2917 N N . ASP A 1 391 ? -0.242 16.243 22.746 1.00 94.31 391 ASP A N 1
ATOM 2918 C CA . ASP A 1 391 ? -0.081 16.146 24.200 1.00 94.31 391 ASP A CA 1
ATOM 2919 C C . ASP A 1 391 ? -1.203 15.271 24.774 1.00 94.31 391 ASP A C 1
ATOM 2921 O O . ASP A 1 391 ? -2.282 15.762 25.110 1.00 94.31 391 ASP A O 1
ATOM 2925 N N . VAL A 1 392 ? -0.967 13.957 24.810 1.00 94.31 392 VAL A N 1
ATOM 2926 C CA . VAL A 1 392 ? -1.942 12.976 25.308 1.00 94.31 392 VAL A CA 1
ATOM 2927 C C . VAL A 1 392 ? -1.963 12.991 26.834 1.00 94.31 392 VAL A C 1
ATOM 2929 O O . VAL A 1 392 ? -0.927 12.819 27.480 1.00 94.31 392 VAL A O 1
ATOM 2932 N N . ARG A 1 393 ? -3.149 13.153 27.430 1.00 94.88 393 ARG A N 1
ATOM 2933 C CA . ARG A 1 393 ? -3.310 13.278 28.887 1.00 94.88 393 ARG A CA 1
ATOM 2934 C C . ARG A 1 393 ? -4.307 12.269 29.432 1.00 94.88 393 ARG A C 1
ATOM 2936 O O . ARG A 1 393 ? -5.487 12.308 29.095 1.00 94.88 393 ARG A O 1
ATOM 2943 N N . VAL A 1 394 ? -3.853 11.426 30.358 1.00 93.62 394 VAL A N 1
ATOM 2944 C CA . VAL A 1 394 ? -4.731 10.567 31.163 1.00 93.62 394 VAL A CA 1
ATOM 2945 C C . VAL A 1 394 ? -5.215 11.357 32.378 1.00 93.62 394 VAL A C 1
ATOM 2947 O O . VAL A 1 394 ? -4.440 11.732 33.256 1.00 93.62 394 VAL A O 1
ATOM 2950 N N . LEU A 1 395 ? -6.514 11.622 32.420 1.00 89.94 395 LEU A N 1
ATOM 2951 C CA . LEU A 1 395 ? -7.209 12.373 33.456 1.00 89.94 395 LEU A CA 1
ATOM 2952 C C . LEU A 1 395 ? -8.006 11.389 34.321 1.00 89.94 395 LEU A C 1
ATOM 2954 O O . LEU A 1 395 ? -9.126 10.996 33.988 1.00 89.94 395 LEU A O 1
ATOM 2958 N N . MET A 1 396 ? -7.415 10.972 35.439 1.00 81.62 396 MET A N 1
ATOM 2959 C CA . MET A 1 396 ? -8.021 9.999 36.346 1.00 81.62 396 MET A CA 1
ATOM 2960 C C . MET A 1 396 ? -7.751 10.364 37.810 1.00 81.62 396 MET A C 1
ATOM 2962 O O . MET A 1 396 ? -6.609 10.602 38.199 1.00 81.62 396 MET A O 1
ATOM 2966 N N . ASP A 1 397 ? -8.802 10.349 38.633 1.00 74.94 397 ASP A N 1
ATOM 2967 C CA . ASP A 1 397 ? -8.675 10.227 40.090 1.00 74.94 397 ASP A CA 1
ATOM 2968 C C . ASP A 1 397 ? -8.601 8.731 40.437 1.00 74.94 397 ASP A C 1
ATOM 2970 O O . ASP A 1 397 ? -9.430 7.951 39.975 1.00 74.94 397 ASP A O 1
ATOM 2974 N N . GLN A 1 398 ? -7.628 8.320 41.252 1.00 69.56 398 GLN A N 1
ATOM 2975 C CA . GLN A 1 398 ? -7.397 6.924 41.655 1.00 69.56 398 GLN A CA 1
ATOM 2976 C C . GLN A 1 398 ? -8.626 6.263 42.308 1.00 69.56 398 GLN A C 1
ATOM 2978 O O . GLN A 1 398 ? -8.726 5.041 42.312 1.00 69.56 398 GLN A O 1
ATOM 2983 N N . LYS A 1 399 ? -9.559 7.052 42.858 1.00 72.12 399 LYS A N 1
ATOM 2984 C CA . LYS A 1 399 ? -10.819 6.557 43.448 1.00 72.12 399 LYS A CA 1
ATOM 2985 C C . LYS A 1 399 ? -11.978 6.462 42.450 1.00 72.12 399 LYS A C 1
ATOM 2987 O O . LYS A 1 399 ? -13.083 6.074 42.827 1.00 72.12 399 LYS A O 1
ATOM 2992 N N . SER A 1 400 ? -11.762 6.887 41.211 1.00 82.75 400 SER A N 1
ATOM 2993 C CA . SER A 1 400 ? -12.776 6.922 40.166 1.00 82.75 400 SER A CA 1
ATOM 2994 C C . SER A 1 400 ? -12.816 5.599 39.406 1.00 82.75 400 SER A C 1
ATOM 2996 O O . SER A 1 400 ? -11.783 5.045 39.038 1.00 82.75 400 SER A O 1
ATOM 2998 N N . VAL A 1 401 ? -14.027 5.138 39.092 1.00 89.88 401 VAL A N 1
ATOM 2999 C CA . VAL A 1 401 ? -14.254 4.092 38.078 1.00 89.88 401 VAL A CA 1
ATOM 3000 C C . VAL A 1 401 ? -14.234 4.664 36.658 1.00 89.88 401 VAL A C 1
ATOM 3002 O O . VAL A 1 401 ? -14.221 3.916 35.691 1.00 89.88 401 VAL A O 1
ATOM 3005 N N . VAL A 1 402 ? -14.243 5.990 36.510 1.00 93.81 402 VAL A N 1
ATOM 3006 C CA . VAL A 1 402 ? -14.176 6.675 35.216 1.00 93.81 402 VAL A CA 1
ATOM 3007 C C . VAL A 1 402 ? -12.743 7.123 34.940 1.00 93.81 402 VAL A C 1
ATOM 3009 O O . VAL A 1 402 ? -12.170 7.880 35.728 1.00 93.81 402 VAL A O 1
ATOM 3012 N N . VAL A 1 403 ? -12.207 6.693 33.802 1.00 94.00 403 VAL A N 1
ATOM 3013 C CA . VAL A 1 403 ? -10.919 7.090 33.229 1.00 94.00 403 VAL A CA 1
ATOM 3014 C C . VAL A 1 403 ? -11.195 7.982 32.027 1.00 94.00 403 VAL A C 1
ATOM 3016 O O . VAL A 1 403 ? -11.930 7.589 31.126 1.00 94.00 403 VAL A O 1
ATOM 3019 N N . ARG A 1 404 ? -10.611 9.179 31.985 1.00 94.00 404 ARG A N 1
ATOM 3020 C CA . ARG A 1 404 ? -10.700 10.065 30.818 1.00 94.00 404 ARG A CA 1
ATOM 3021 C C . ARG A 1 404 ? -9.331 10.181 30.162 1.00 94.00 404 ARG A C 1
ATOM 3023 O O . ARG A 1 404 ? -8.338 10.311 30.867 1.00 94.00 404 ARG A O 1
ATOM 3030 N N . VAL A 1 405 ? -9.268 10.157 28.838 1.00 94.44 405 VAL A N 1
ATOM 3031 C CA . VAL A 1 405 ? -8.037 10.360 28.069 1.00 94.44 405 VAL A CA 1
ATOM 3032 C C . VAL A 1 405 ? -8.289 11.412 26.998 1.00 94.44 405 VAL A C 1
ATOM 3034 O O . VAL A 1 405 ? -9.131 11.220 26.126 1.00 94.44 405 VAL A O 1
ATOM 3037 N N . ASP A 1 406 ? -7.560 12.520 27.078 1.00 94.12 406 ASP A N 1
ATOM 3038 C CA . ASP A 1 406 ? -7.531 13.561 26.050 1.00 94.12 406 ASP A CA 1
ATOM 3039 C C . ASP A 1 406 ? -6.434 13.221 25.036 1.00 94.12 406 ASP A C 1
ATOM 3041 O O . ASP A 1 406 ? -5.273 13.040 25.411 1.00 94.12 406 ASP A O 1
ATOM 3045 N N . GLY A 1 407 ? -6.810 13.088 23.766 1.00 93.88 407 GLY A N 1
ATOM 3046 C CA . GLY A 1 407 ? -5.925 12.707 22.674 1.00 93.88 407 GLY A CA 1
ATOM 3047 C C . GLY A 1 407 ? -5.105 13.841 22.066 1.00 93.88 407 GLY A C 1
ATOM 3048 O O . GLY A 1 407 ? -4.291 13.577 21.179 1.00 93.88 407 GLY A O 1
ATOM 3049 N N . GLY A 1 408 ? -5.292 15.086 22.514 1.00 94.06 408 GLY A N 1
ATOM 3050 C CA . GLY A 1 408 ? -4.482 16.228 22.092 1.00 94.06 408 GLY A CA 1
ATOM 3051 C C . GLY A 1 408 ? -4.581 16.565 20.599 1.00 94.06 408 GLY A C 1
ATOM 3052 O O . GLY A 1 408 ? -3.627 17.100 20.037 1.00 94.06 408 GLY A O 1
ATOM 3053 N N . GLY A 1 409 ? -5.688 16.212 19.939 1.00 92.88 409 GLY A N 1
ATOM 3054 C CA . GLY A 1 409 ? -5.907 16.416 18.504 1.00 92.88 409 GLY A CA 1
ATOM 3055 C C . GLY A 1 409 ? -5.126 15.448 17.604 1.00 92.88 409 GLY A C 1
ATOM 3056 O O . GLY A 1 409 ? -5.031 15.665 16.397 1.00 92.88 409 GLY A O 1
ATOM 3057 N N . GLY A 1 410 ? -4.522 14.405 18.178 1.00 93.38 410 GLY A N 1
ATOM 3058 C CA . GLY A 1 410 ? -3.705 13.429 17.461 1.00 93.38 410 GLY A CA 1
ATOM 3059 C C . GLY A 1 410 ? -4.479 12.219 16.934 1.00 93.38 410 GLY A C 1
ATOM 3060 O O . GLY A 1 410 ? -5.712 12.162 16.912 1.00 93.38 410 GLY A O 1
ATOM 3061 N N . LEU A 1 411 ? -3.721 11.206 16.521 1.00 93.44 411 LEU A N 1
ATOM 3062 C CA . LEU A 1 411 ? -4.219 9.895 16.138 1.00 93.44 411 LEU A CA 1
ATOM 3063 C C . LEU A 1 411 ? -4.748 9.131 17.356 1.00 93.44 411 LEU A C 1
ATOM 3065 O O . LEU A 1 411 ? -4.153 9.170 18.430 1.00 93.44 411 LEU A O 1
ATOM 3069 N N . ALA A 1 412 ? -5.813 8.350 17.172 1.00 92.56 412 ALA A N 1
ATOM 3070 C CA . ALA A 1 412 ? -6.513 7.685 18.273 1.00 92.56 412 ALA A CA 1
ATOM 3071 C C . ALA A 1 412 ? -5.726 6.517 18.905 1.00 92.56 412 ALA A C 1
ATOM 3073 O O . ALA A 1 412 ? -6.038 6.106 20.018 1.00 92.56 412 ALA A O 1
ATOM 3074 N N . PHE A 1 413 ? -4.703 5.979 18.231 1.00 92.88 413 PHE A N 1
ATOM 3075 C CA . PHE A 1 413 ? -4.000 4.755 18.648 1.00 92.88 413 PHE A CA 1
ATOM 3076 C C . PHE A 1 413 ? -3.240 4.886 19.977 1.00 92.88 413 PHE A C 1
ATOM 3078 O O . PHE A 1 413 ? -3.296 3.980 20.807 1.00 92.88 413 PHE A O 1
ATOM 3085 N N . GLY A 1 414 ? -2.540 6.006 20.190 1.00 91.62 414 GLY A N 1
ATOM 3086 C CA . GLY A 1 414 ? -1.845 6.289 21.452 1.00 91.62 414 GLY A CA 1
ATOM 3087 C C . GLY A 1 414 ? -2.825 6.465 22.620 1.00 91.62 414 GLY A C 1
ATOM 3088 O O . GLY A 1 414 ? -2.756 5.691 23.573 1.00 91.62 414 GLY A O 1
ATOM 3089 N N . PRO A 1 415 ? -3.792 7.397 22.512 1.00 93.50 415 PRO A N 1
ATOM 3090 C CA . PRO A 1 415 ? -4.843 7.587 23.510 1.00 93.50 415 PRO A CA 1
ATOM 3091 C C . PRO A 1 415 ? -5.631 6.309 23.829 1.00 93.50 415 PRO A C 1
ATOM 3093 O O . PRO A 1 415 ? -5.937 6.055 24.991 1.00 93.50 415 PRO A O 1
ATOM 3096 N N . LEU A 1 416 ? -5.925 5.466 22.830 1.00 93.31 416 LEU A N 1
ATOM 3097 C CA . LEU A 1 416 ? -6.611 4.187 23.042 1.00 93.31 416 LEU A CA 1
ATOM 3098 C C . LEU A 1 416 ? -5.789 3.197 23.858 1.00 93.31 416 LEU A C 1
ATOM 3100 O O . LEU A 1 416 ? -6.341 2.557 24.750 1.00 93.31 416 LEU A O 1
ATOM 3104 N N . ARG A 1 417 ? -4.488 3.072 23.578 1.00 93.06 417 ARG A N 1
ATOM 3105 C CA . ARG A 1 417 ? -3.589 2.236 24.382 1.00 93.06 417 ARG A CA 1
ATOM 3106 C C . ARG A 1 417 ? -3.614 2.688 25.840 1.00 93.06 417 ARG A C 1
ATOM 3108 O O . ARG A 1 417 ? -3.866 1.873 26.721 1.00 93.06 417 ARG A O 1
ATOM 3115 N N . ASP A 1 418 ? -3.417 3.982 26.069 1.00 94.06 418 ASP A N 1
ATOM 3116 C CA . ASP A 1 418 ? -3.332 4.537 27.419 1.00 94.06 418 ASP A CA 1
ATOM 3117 C C . ASP A 1 418 ? -4.676 4.387 28.167 1.00 94.06 418 ASP A C 1
ATOM 3119 O O . ASP A 1 418 ? -4.700 4.060 29.355 1.00 94.06 418 ASP A O 1
ATOM 3123 N N . ALA A 1 419 ? -5.805 4.534 27.461 1.00 94.56 419 ALA A N 1
ATOM 3124 C CA . ALA A 1 419 ? -7.140 4.302 28.009 1.00 94.56 419 ALA A CA 1
ATOM 3125 C C . ALA A 1 419 ? -7.397 2.830 28.358 1.00 94.56 419 ALA A C 1
ATOM 3127 O O . ALA A 1 419 ? -7.962 2.549 29.413 1.00 94.56 419 ALA A O 1
ATOM 3128 N N . VAL A 1 420 ? -6.989 1.893 27.496 1.00 95.12 420 VAL A N 1
ATOM 3129 C CA . VAL A 1 420 ? -7.117 0.447 27.737 1.00 95.12 420 VAL A CA 1
ATOM 3130 C C . VAL A 1 420 ? -6.325 0.038 28.976 1.00 95.12 420 VAL A C 1
ATOM 3132 O O . VAL A 1 420 ? -6.872 -0.636 29.849 1.00 95.12 420 VAL A O 1
ATOM 3135 N N . ASP A 1 421 ? -5.075 0.485 29.090 1.00 94.88 421 ASP A N 1
ATOM 3136 C CA . ASP A 1 421 ? -4.208 0.129 30.214 1.00 94.88 421 ASP A CA 1
ATOM 3137 C C . ASP A 1 421 ? -4.748 0.685 31.540 1.00 94.88 421 ASP A C 1
ATOM 3139 O O . ASP A 1 421 ? -4.857 -0.051 32.528 1.00 94.88 421 ASP A O 1
ATOM 3143 N N . ALA A 1 422 ? -5.160 1.957 31.550 1.00 94.75 422 ALA A N 1
ATOM 3144 C CA . ALA A 1 422 ? -5.712 2.608 32.734 1.00 94.75 422 ALA A CA 1
ATOM 3145 C C . ALA A 1 422 ? -7.092 2.051 33.134 1.00 94.75 422 ALA A C 1
ATOM 3147 O O . ALA A 1 422 ? -7.332 1.798 34.317 1.00 94.75 422 ALA A O 1
ATOM 3148 N N . ALA A 1 423 ? -7.995 1.810 32.176 1.00 95.56 423 ALA A N 1
ATOM 3149 C CA . ALA A 1 423 ? -9.322 1.255 32.455 1.00 95.56 423 ALA A CA 1
ATOM 3150 C C . ALA A 1 423 ? -9.241 -0.178 32.993 1.00 95.56 423 ALA A C 1
ATOM 3152 O O . ALA A 1 423 ? -9.998 -0.546 33.888 1.00 95.56 423 ALA A O 1
ATOM 3153 N N . ALA A 1 424 ? -8.299 -0.979 32.500 1.00 95.44 424 ALA A N 1
ATOM 3154 C CA . ALA A 1 424 ? -8.087 -2.321 33.013 1.00 95.44 424 ALA A CA 1
ATOM 3155 C C . ALA A 1 424 ? -7.605 -2.318 34.471 1.00 95.44 424 ALA A C 1
ATOM 3157 O O . ALA A 1 424 ? -8.177 -3.020 35.300 1.00 95.44 424 ALA A O 1
ATOM 3158 N N . ALA A 1 425 ? -6.617 -1.478 34.805 1.00 93.50 425 ALA A N 1
ATOM 3159 C CA . ALA A 1 425 ? -6.141 -1.335 36.183 1.00 93.50 425 ALA A CA 1
ATOM 3160 C C . ALA A 1 425 ? -7.260 -0.857 37.131 1.00 93.50 425 ALA A C 1
ATOM 3162 O O . ALA A 1 425 ? -7.404 -1.347 38.255 1.00 93.50 425 ALA A O 1
ATOM 3163 N N . ALA A 1 426 ? -8.096 0.075 36.661 1.00 93.81 426 ALA A N 1
ATOM 3164 C CA . ALA A 1 426 ? -9.257 0.547 37.404 1.00 93.81 426 ALA A CA 1
ATOM 3165 C C . ALA A 1 426 ? -10.301 -0.564 37.614 1.00 93.81 426 ALA A C 1
ATOM 3167 O O . ALA A 1 426 ? -10.815 -0.697 38.725 1.00 93.81 426 ALA A O 1
ATOM 3168 N N . ALA A 1 427 ? -10.579 -1.378 36.591 1.00 94.62 427 ALA A N 1
ATOM 3169 C CA . ALA A 1 427 ? -11.535 -2.481 36.662 1.00 94.62 427 ALA A CA 1
ATOM 3170 C C . ALA A 1 427 ? -11.058 -3.617 37.577 1.00 94.62 427 ALA A C 1
ATOM 3172 O O . ALA A 1 427 ? -11.854 -4.128 38.355 1.00 94.62 427 ALA A O 1
ATOM 3173 N N . GLU A 1 428 ? -9.771 -3.961 37.557 1.00 92.12 428 GLU A N 1
ATOM 3174 C CA . GLU A 1 428 ? -9.180 -4.948 38.476 1.00 92.12 428 GLU A CA 1
ATOM 3175 C C . GLU A 1 428 ? -9.242 -4.479 39.939 1.00 92.12 428 GLU A C 1
ATOM 3177 O O . GLU A 1 428 ? -9.395 -5.282 40.858 1.00 92.12 428 GLU A O 1
ATOM 3182 N N . THR A 1 429 ? -9.166 -3.165 40.171 1.00 91.62 429 THR A N 1
ATOM 3183 C CA . THR A 1 429 ? -9.239 -2.587 41.521 1.00 91.62 429 THR A CA 1
ATOM 3184 C C . THR A 1 429 ? -10.680 -2.467 42.024 1.00 91.62 429 THR A C 1
ATOM 3186 O O . THR A 1 429 ? -10.967 -2.765 43.183 1.00 91.62 429 THR A O 1
ATOM 3189 N N . HIS A 1 430 ? -11.598 -2.012 41.168 1.00 92.31 430 HIS A N 1
ATOM 3190 C CA . HIS A 1 430 ? -12.947 -1.593 41.569 1.00 92.31 430 HIS A CA 1
ATOM 3191 C C . HIS A 1 430 ? -14.065 -2.519 41.064 1.00 92.31 430 HIS A C 1
ATOM 3193 O O . HIS A 1 430 ? -15.237 -2.289 41.355 1.00 92.31 430 HIS A O 1
ATOM 3199 N N . GLY A 1 431 ? -13.729 -3.553 40.294 1.00 92.69 431 GLY A N 1
ATOM 3200 C CA . GLY A 1 431 ? -14.662 -4.470 39.636 1.00 92.69 431 GLY A CA 1
ATOM 3201 C C . GLY A 1 431 ? -15.181 -3.985 38.277 1.00 92.69 431 GLY A C 1
ATOM 3202 O O . GLY A 1 431 ? -15.635 -4.799 37.474 1.00 92.69 431 GLY A O 1
ATOM 3203 N N . ALA A 1 432 ? -15.115 -2.684 37.985 1.00 95.56 432 ALA A N 1
ATOM 3204 C CA . ALA A 1 432 ? -15.478 -2.123 36.687 1.00 95.56 432 ALA A CA 1
ATOM 3205 C C . ALA A 1 432 ? -14.807 -0.768 36.439 1.00 95.56 432 ALA A C 1
ATOM 3207 O O . ALA A 1 432 ? -14.431 -0.066 37.380 1.00 95.56 432 ALA A O 1
ATOM 3208 N N . ALA A 1 433 ? -14.710 -0.391 35.166 1.00 96.62 433 ALA A N 1
ATOM 3209 C CA . ALA A 1 433 ? -14.261 0.919 34.735 1.00 96.62 433 ALA A CA 1
ATOM 3210 C C . ALA A 1 433 ? -14.986 1.394 33.470 1.00 96.62 433 ALA A C 1
ATOM 3212 O O . ALA A 1 433 ? -15.394 0.596 32.625 1.00 96.62 433 ALA A O 1
ATOM 3213 N N . VAL A 1 434 ? -15.102 2.711 33.330 1.00 96.31 434 VAL A N 1
ATOM 3214 C CA . VAL A 1 434 ? -15.564 3.395 32.120 1.00 96.31 434 VAL A CA 1
ATOM 3215 C C . VAL A 1 434 ? -14.426 4.265 31.601 1.00 96.31 434 VAL A C 1
ATOM 3217 O O . VAL A 1 434 ? -13.988 5.179 32.289 1.00 96.31 434 VAL A O 1
ATOM 3220 N N . GLY A 1 435 ? -13.949 3.986 30.395 1.00 95.56 435 GLY A N 1
ATOM 3221 C CA . GLY A 1 435 ? -13.002 4.813 29.661 1.00 95.56 435 GLY A CA 1
ATOM 3222 C C . GLY A 1 435 ? -13.722 5.778 28.722 1.00 95.56 435 GLY A C 1
ATOM 3223 O O . GLY A 1 435 ? -14.602 5.375 27.964 1.00 95.56 435 GLY A O 1
ATOM 3224 N N . ILE A 1 436 ? -13.319 7.041 28.754 1.00 94.75 436 ILE A N 1
ATOM 3225 C CA . ILE A 1 436 ? -13.755 8.096 27.843 1.00 94.75 436 ILE A CA 1
ATOM 3226 C C . ILE A 1 436 ? -12.517 8.617 27.125 1.00 94.75 436 ILE A C 1
ATOM 3228 O O . ILE A 1 436 ? -11.632 9.177 27.768 1.00 94.75 436 ILE A O 1
ATOM 3232 N N . ILE A 1 437 ? -12.441 8.418 25.814 1.00 94.12 437 ILE A N 1
ATOM 3233 C CA . ILE A 1 437 ? -11.340 8.897 24.978 1.00 94.12 437 ILE A CA 1
ATOM 3234 C C . ILE A 1 437 ? -11.890 10.017 24.106 1.00 94.12 437 ILE A C 1
ATOM 3236 O O . ILE A 1 437 ? -12.864 9.785 23.398 1.00 94.12 437 ILE A O 1
ATOM 3240 N N . SER A 1 438 ? -11.290 11.201 24.153 1.00 91.50 438 SER A N 1
ATOM 3241 C CA . SER A 1 438 ? -11.771 12.387 23.433 1.00 91.50 438 SER A CA 1
ATOM 3242 C C . SER A 1 438 ? -10.643 13.123 22.719 1.00 91.50 438 SER A C 1
ATOM 3244 O O . SER A 1 438 ? -9.471 12.832 22.964 1.00 91.50 438 SER A O 1
ATOM 3246 N N . ASN A 1 439 ? -10.973 14.104 21.875 1.00 90.31 439 ASN A N 1
ATOM 3247 C CA . ASN A 1 439 ? -10.016 14.965 21.181 1.00 90.31 439 ASN A CA 1
ATOM 3248 C C . ASN A 1 439 ? -9.033 14.176 20.300 1.00 90.31 439 ASN A C 1
ATOM 3250 O O . ASN A 1 439 ? -7.812 14.330 20.394 1.00 90.31 439 ASN A O 1
ATOM 3254 N N . THR A 1 440 ? -9.569 13.293 19.452 1.00 91.25 440 THR A N 1
ATOM 3255 C CA . THR A 1 440 ? -8.792 12.547 18.444 1.00 91.25 440 THR A CA 1
ATOM 3256 C C . THR A 1 440 ? -9.261 12.897 17.030 1.00 91.25 440 THR A C 1
ATOM 3258 O O . THR A 1 440 ? -10.443 13.136 16.814 1.00 91.25 440 THR A O 1
ATOM 3261 N N . ARG A 1 441 ? -8.351 12.931 16.046 1.00 84.62 441 ARG A N 1
ATOM 3262 C CA . ARG A 1 441 ? -8.613 13.428 14.671 1.00 84.62 441 ARG A CA 1
ATOM 3263 C C . ARG A 1 441 ? -8.396 12.374 13.579 1.00 84.62 441 ARG A C 1
ATOM 3265 O O . ARG A 1 441 ? -7.870 12.639 12.499 1.00 84.62 441 ARG A O 1
ATOM 3272 N N . SER A 1 442 ? -8.702 11.107 13.871 1.00 74.44 442 SER A N 1
ATOM 3273 C CA . SER A 1 442 ? -8.334 10.010 12.961 1.00 74.44 442 SER A CA 1
ATOM 3274 C C . SER A 1 442 ? -9.159 8.740 13.104 1.00 74.44 442 SER A C 1
ATOM 3276 O O . SER A 1 442 ? -9.992 8.607 13.999 1.00 74.44 442 SER A O 1
ATOM 3278 N N . VAL A 1 443 ? -8.888 7.772 12.220 1.00 68.38 443 VAL A N 1
ATOM 3279 C CA . VAL A 1 443 ? -9.401 6.398 12.311 1.00 68.38 443 VAL A CA 1
ATOM 3280 C C . VAL A 1 443 ? -8.887 5.723 13.581 1.00 68.38 443 VAL A C 1
ATOM 3282 O O . VAL A 1 443 ? -7.700 5.762 13.873 1.00 68.38 443 VAL A O 1
ATOM 3285 N N . SER A 1 444 ? -9.765 5.025 14.300 1.00 74.25 444 SER A N 1
ATOM 3286 C CA . SER A 1 444 ? -9.396 4.156 15.428 1.00 74.25 444 SER A CA 1
ATOM 3287 C C . SER A 1 444 ? -8.862 2.787 14.977 1.00 74.25 444 SER A C 1
ATOM 3289 O O . SER A 1 444 ? -8.598 1.913 15.801 1.00 74.25 444 SER A O 1
ATOM 3291 N N . GLY A 1 445 ? -8.699 2.589 13.662 1.00 85.00 445 GLY A N 1
ATOM 3292 C CA . GLY A 1 445 ? -8.367 1.301 13.064 1.00 85.00 445 GLY A CA 1
ATOM 3293 C C . GLY A 1 445 ? -9.493 0.291 13.272 1.00 85.00 445 GLY A C 1
ATOM 3294 O O . GLY A 1 445 ? -10.665 0.606 13.065 1.00 85.00 445 GLY A O 1
ATOM 3295 N N . ARG A 1 446 ? -9.127 -0.932 13.659 1.00 89.38 446 ARG A N 1
ATOM 3296 C CA . ARG A 1 446 ? -10.074 -1.956 14.118 1.00 89.38 446 ARG A CA 1
ATOM 3297 C C . ARG A 1 446 ? -10.286 -1.819 15.619 1.00 89.38 446 ARG A C 1
ATOM 3299 O O . ARG A 1 446 ? -9.334 -1.526 16.341 1.00 89.38 446 ARG A O 1
ATOM 3306 N N . LEU A 1 447 ? -11.502 -2.083 16.091 1.00 91.69 447 LEU A N 1
ATOM 3307 C CA . LEU A 1 447 ? -11.805 -2.029 17.521 1.00 91.69 447 LEU A CA 1
ATOM 3308 C C . LEU A 1 447 ? -11.441 -3.344 18.230 1.00 91.69 447 LEU A C 1
ATOM 3310 O O . LEU A 1 447 ? -11.063 -3.322 19.401 1.00 91.69 447 LEU A O 1
ATOM 3314 N N . ALA A 1 448 ? -11.497 -4.473 17.511 1.00 90.56 448 ALA A N 1
ATOM 3315 C CA . ALA A 1 448 ? -11.227 -5.814 18.035 1.00 90.56 448 ALA A CA 1
ATOM 3316 C C . ALA A 1 448 ? -9.935 -5.931 18.869 1.00 90.56 448 ALA A C 1
ATOM 3318 O O . ALA A 1 448 ? -10.020 -6.463 19.978 1.00 90.56 448 ALA A O 1
ATOM 3319 N N . PRO A 1 449 ? -8.762 -5.431 18.418 1.00 88.81 449 PRO A N 1
ATOM 3320 C CA . PRO A 1 449 ? -7.510 -5.643 19.147 1.00 88.81 449 PRO A CA 1
ATOM 3321 C C . PRO A 1 449 ? -7.516 -5.020 20.548 1.00 88.81 449 PRO A C 1
ATOM 3323 O O . PRO A 1 449 ? -6.876 -5.534 21.461 1.00 88.81 449 PRO A O 1
ATOM 3326 N N . TRP A 1 450 ? -8.252 -3.923 20.740 1.00 92.62 450 TRP A N 1
ATOM 3327 C CA . TRP A 1 450 ? -8.310 -3.209 22.014 1.00 92.62 450 TRP A CA 1
ATOM 3328 C C . TRP A 1 450 ? -9.133 -3.964 23.059 1.00 92.62 450 TRP A C 1
ATOM 3330 O O . TRP A 1 450 ? -8.682 -4.144 24.188 1.00 92.62 450 TRP A O 1
ATOM 3340 N N . VAL A 1 451 ? -10.317 -4.457 22.677 1.00 94.94 451 VAL A N 1
ATOM 3341 C CA . VAL A 1 451 ? -11.163 -5.263 23.575 1.00 94.94 451 VAL A CA 1
ATOM 3342 C C . VAL A 1 451 ? -10.573 -6.652 23.817 1.00 94.94 451 VAL A C 1
ATOM 3344 O O . VAL A 1 451 ? -10.723 -7.206 24.902 1.00 94.94 451 VAL A O 1
ATOM 3347 N N . GLU A 1 452 ? -9.851 -7.203 22.842 1.00 91.81 452 GLU A N 1
ATOM 3348 C CA . GLU A 1 452 ? -9.176 -8.493 22.967 1.00 91.81 452 GLU A CA 1
ATOM 3349 C C . GLU A 1 452 ? -8.076 -8.466 24.033 1.00 91.81 452 GLU A C 1
ATOM 3351 O O . GLU A 1 452 ? -8.063 -9.348 24.889 1.00 91.81 452 GLU A O 1
ATOM 3356 N N . ARG A 1 453 ? -7.231 -7.423 24.059 1.00 92.06 453 ARG A N 1
ATOM 3357 C CA . ARG A 1 453 ? -6.203 -7.232 25.105 1.00 92.06 453 ARG A CA 1
ATOM 3358 C C . ARG A 1 453 ? -6.791 -7.224 26.517 1.00 92.06 453 ARG A C 1
ATOM 3360 O O . ARG A 1 453 ? -6.179 -7.730 27.453 1.00 92.06 453 ARG A O 1
ATOM 3367 N N . LEU A 1 454 ? -7.989 -6.664 26.680 1.00 95.88 454 LEU A N 1
ATOM 3368 C CA . LEU A 1 454 ? -8.706 -6.669 27.958 1.00 95.88 454 LEU A CA 1
ATOM 3369 C C . LEU A 1 454 ? -9.208 -8.075 28.307 1.00 95.88 454 LEU A C 1
ATOM 3371 O O . LEU A 1 454 ? -9.044 -8.531 29.437 1.00 95.88 454 LEU A O 1
ATOM 3375 N N . ALA A 1 455 ? -9.753 -8.798 27.331 1.00 93.88 455 ALA A N 1
ATOM 3376 C CA . ALA A 1 455 ? -10.214 -10.166 27.536 1.00 93.88 455 ALA A CA 1
ATOM 3377 C C . ALA A 1 455 ? -9.085 -11.169 27.798 1.00 93.88 455 ALA A C 1
ATOM 3379 O O . ALA A 1 455 ? -9.280 -12.114 28.559 1.00 93.88 455 ALA A O 1
ATOM 3380 N N . GLU A 1 456 ? -7.889 -10.954 27.256 1.00 90.94 456 GLU A N 1
ATOM 3381 C CA . GLU A 1 456 ? -6.694 -11.733 27.609 1.00 90.94 456 GLU A CA 1
ATOM 3382 C C . GLU A 1 456 ? -6.282 -11.550 29.075 1.00 90.94 456 GLU A C 1
ATOM 3384 O O . GLU A 1 456 ? -5.745 -12.474 29.683 1.00 90.94 456 GLU A O 1
ATOM 3389 N N . ARG A 1 457 ? -6.596 -10.395 29.671 1.00 93.12 457 ARG A N 1
ATOM 3390 C CA . ARG A 1 457 ? -6.414 -10.131 31.106 1.00 93.12 457 ARG A CA 1
ATOM 3391 C C . ARG A 1 457 ? -7.541 -10.688 31.976 1.00 93.12 457 ARG A C 1
ATOM 3393 O O . ARG A 1 457 ? -7.558 -10.451 33.177 1.00 93.12 457 ARG A O 1
ATOM 3400 N N . GLY A 1 458 ? -8.492 -11.421 31.398 1.00 92.38 458 GLY A N 1
ATOM 3401 C CA . GLY A 1 458 ? -9.633 -11.951 32.139 1.00 92.38 458 GLY A CA 1
ATOM 3402 C C . GLY A 1 458 ? -10.807 -10.977 32.273 1.00 92.38 458 GLY A C 1
ATOM 3403 O O . GLY A 1 458 ? -11.728 -11.268 33.031 1.00 92.38 458 GLY A O 1
ATOM 3404 N N . LEU A 1 459 ? -10.813 -9.850 31.553 1.00 95.25 459 LEU A N 1
ATOM 3405 C CA . LEU A 1 459 ? -11.836 -8.804 31.679 1.00 95.25 459 LEU A CA 1
ATOM 3406 C C . LEU A 1 459 ? -12.873 -8.873 30.550 1.00 95.25 459 LEU A C 1
ATOM 3408 O O . LEU A 1 459 ? -12.566 -9.206 29.410 1.00 95.25 459 LEU A O 1
ATOM 3412 N N . VAL A 1 460 ? -14.122 -8.516 30.835 1.00 96.38 460 VAL A N 1
ATOM 3413 C CA . VAL A 1 460 ? -15.141 -8.306 29.795 1.00 96.38 460 VAL A CA 1
ATOM 3414 C C . VAL A 1 460 ? -15.077 -6.851 29.347 1.00 96.38 460 VAL A C 1
ATOM 3416 O O . VAL A 1 460 ? -15.059 -5.957 30.190 1.00 96.38 460 VAL A O 1
ATOM 3419 N N . ALA A 1 461 ? -15.065 -6.604 28.037 1.00 97.75 461 ALA A N 1
ATOM 3420 C CA . ALA A 1 461 ? -14.929 -5.255 27.495 1.00 97.75 461 ALA A CA 1
ATOM 3421 C C . ALA A 1 461 ? -15.933 -4.956 26.379 1.00 97.75 461 ALA A C 1
ATOM 3423 O O . ALA A 1 461 ? -16.243 -5.833 25.575 1.00 97.75 461 ALA A O 1
ATOM 3424 N N . VAL A 1 462 ? -16.394 -3.705 26.307 1.00 98.12 462 VAL A N 1
ATOM 3425 C CA . VAL A 1 462 ? -17.186 -3.143 25.201 1.00 98.12 462 VAL A CA 1
ATOM 3426 C C . VAL A 1 462 ? -16.557 -1.819 24.782 1.00 98.12 462 VAL A C 1
ATOM 3428 O O . VAL A 1 462 ? -16.400 -0.934 25.614 1.00 98.12 462 VAL A O 1
ATOM 3431 N N . LEU A 1 463 ? -16.220 -1.672 23.505 1.00 97.00 463 LEU A N 1
ATOM 3432 C CA . LEU A 1 463 ? -15.663 -0.459 22.912 1.00 97.00 463 LEU A CA 1
ATOM 3433 C C . LEU A 1 463 ? -16.596 0.035 21.807 1.00 97.00 463 LEU A C 1
ATOM 3435 O O . LEU A 1 463 ? -16.981 -0.731 20.925 1.00 97.00 463 LEU A O 1
ATOM 3439 N N . ALA A 1 464 ? -16.942 1.314 21.844 1.00 95.06 464 ALA A N 1
ATOM 3440 C CA . ALA A 1 464 ? -17.806 1.967 20.872 1.00 95.06 464 ALA A CA 1
ATOM 3441 C C . ALA A 1 464 ? -17.147 3.248 20.353 1.00 95.06 464 ALA A C 1
ATOM 3443 O O . ALA A 1 464 ? -16.425 3.929 21.084 1.00 95.06 464 ALA A O 1
ATOM 3444 N N . CYS A 1 465 ? -17.386 3.569 19.084 1.00 91.81 465 CYS A N 1
ATOM 3445 C CA . CYS A 1 465 ? -16.780 4.717 18.421 1.00 91.81 465 CYS A CA 1
ATOM 3446 C C . CYS A 1 465 ? -17.760 5.319 17.416 1.00 91.81 465 CYS A C 1
ATOM 3448 O O . CYS A 1 465 ? -18.333 4.571 16.625 1.00 91.81 465 CYS A O 1
ATOM 3450 N N . ASN A 1 466 ? -17.939 6.640 17.417 1.00 90.12 466 ASN A N 1
ATOM 3451 C CA . ASN A 1 466 ? -18.776 7.312 16.425 1.00 90.12 466 ASN A CA 1
ATOM 3452 C C . ASN A 1 466 ? -17.980 7.701 15.165 1.00 90.12 466 ASN A C 1
ATOM 3454 O O . ASN A 1 466 ? -16.745 7.704 15.152 1.00 90.12 466 ASN A O 1
ATOM 3458 N N . THR A 1 467 ? -18.673 7.963 14.059 1.00 88.19 467 THR A N 1
ATOM 3459 C CA . THR A 1 467 ? -18.078 8.407 12.782 1.00 88.19 467 THR A CA 1
ATOM 3460 C C . THR A 1 467 ? -18.899 9.556 12.191 1.00 88.19 467 THR A C 1
ATOM 3462 O O . THR A 1 467 ? -20.038 9.721 12.623 1.00 88.19 467 THR A O 1
ATOM 3465 N N . PRO A 1 468 ? -18.408 10.261 11.150 1.00 87.56 468 PRO A N 1
ATOM 3466 C CA . PRO A 1 468 ? -19.246 11.185 10.380 1.00 87.56 468 PRO A CA 1
ATOM 3467 C C . PRO A 1 468 ? -20.534 10.522 9.883 1.00 87.56 468 PRO A C 1
ATOM 3469 O O . PRO A 1 468 ? -20.585 9.286 9.763 1.00 87.56 468 PRO A O 1
ATOM 3472 N N . ALA A 1 469 ? -21.557 11.326 9.592 1.00 90.00 469 ALA A N 1
ATOM 3473 C CA . ALA A 1 469 ? -22.853 10.839 9.139 1.00 90.00 469 ALA A CA 1
ATOM 3474 C C . ALA A 1 469 ? -22.757 10.119 7.782 1.00 90.00 469 ALA A C 1
ATOM 3476 O O . ALA A 1 469 ? -22.419 10.695 6.753 1.00 90.00 469 ALA A O 1
ATOM 3477 N N . TYR A 1 470 ? -23.114 8.834 7.778 1.00 89.31 470 TYR A N 1
ATOM 3478 C CA . TYR A 1 470 ? -23.175 8.002 6.568 1.00 89.31 470 TYR A CA 1
ATOM 3479 C C . TYR A 1 470 ? -24.468 7.200 6.456 1.00 89.31 470 TYR A C 1
ATOM 3481 O O . TYR A 1 470 ? -24.818 6.748 5.365 1.00 89.31 470 TYR A O 1
ATOM 3489 N N . LEU A 1 471 ? -25.145 6.965 7.579 1.00 93.12 471 LEU A N 1
ATOM 3490 C CA . LEU A 1 471 ? -26.342 6.152 7.656 1.00 93.12 471 LEU A CA 1
ATOM 3491 C C . LEU A 1 471 ? -27.584 7.033 7.624 1.00 93.12 471 LEU A C 1
ATOM 3493 O O . LEU A 1 471 ? -27.752 7.906 8.478 1.00 93.12 471 LEU A O 1
ATOM 3497 N N . ALA A 1 472 ? -28.478 6.739 6.689 1.00 92.88 472 ALA A N 1
ATOM 3498 C CA . ALA A 1 472 ? -29.836 7.257 6.702 1.00 92.88 472 ALA A CA 1
ATOM 3499 C C . ALA A 1 472 ? -30.759 6.312 7.479 1.00 92.88 472 ALA A C 1
ATOM 3501 O O . ALA A 1 472 ? -30.627 5.085 7.432 1.00 92.88 472 ALA A O 1
ATOM 3502 N N . VAL A 1 473 ? -31.717 6.889 8.197 1.00 87.88 473 VAL A N 1
ATOM 3503 C CA . VAL A 1 473 ? -32.776 6.143 8.884 1.00 87.88 473 VAL A CA 1
ATOM 3504 C C . VAL A 1 473 ? -34.054 6.157 8.056 1.00 87.88 473 VAL A C 1
ATOM 3506 O O . VAL A 1 473 ? -34.257 7.026 7.213 1.00 87.88 473 VAL A O 1
ATOM 3509 N N . GLU A 1 474 ? -34.926 5.180 8.288 1.00 77.94 474 GLU A N 1
ATOM 3510 C CA . GLU A 1 474 ? -36.199 5.081 7.575 1.00 77.94 474 GLU A CA 1
ATOM 3511 C C . GLU A 1 474 ? -36.999 6.391 7.692 1.00 77.94 474 GLU A C 1
ATOM 3513 O O . GLU A 1 474 ? -37.262 6.870 8.794 1.00 77.94 474 GLU A O 1
ATOM 3518 N N . GLY A 1 475 ? -37.358 6.977 6.545 1.00 73.62 475 GLY A N 1
ATOM 3519 C CA . GLY A 1 475 ? -38.046 8.269 6.465 1.00 73.62 475 GLY A CA 1
ATOM 3520 C C . GLY A 1 475 ? -37.139 9.494 6.278 1.00 73.62 475 GLY A C 1
ATOM 3521 O O . GLY A 1 475 ? -37.674 10.584 6.097 1.00 73.62 475 GLY A O 1
ATOM 3522 N N . SER A 1 476 ? -35.811 9.331 6.269 1.00 79.00 476 SER A N 1
ATOM 3523 C CA . SER A 1 476 ? -34.835 10.377 5.923 1.00 79.00 476 SER A CA 1
ATOM 3524 C C . SER A 1 476 ? -34.090 10.027 4.633 1.00 79.00 476 SER A C 1
ATOM 3526 O O . SER A 1 476 ? -33.687 8.878 4.453 1.00 79.00 476 SER A O 1
ATOM 3528 N N . ALA A 1 477 ? -33.884 11.012 3.755 1.00 76.50 477 ALA A N 1
ATOM 3529 C CA . ALA A 1 477 ? -32.946 10.904 2.632 1.00 76.50 477 ALA A CA 1
ATOM 3530 C C . ALA A 1 477 ? -31.517 11.297 3.050 1.00 76.50 477 ALA A C 1
ATOM 3532 O O . ALA A 1 477 ? -30.547 10.763 2.523 1.00 76.50 477 ALA A O 1
ATOM 3533 N N . GLU A 1 478 ? -31.392 12.188 4.037 1.00 86.38 478 GLU A N 1
ATOM 3534 C CA . GLU A 1 478 ? -30.106 12.675 4.530 1.00 86.38 478 GLU A CA 1
ATOM 3535 C C . GLU A 1 478 ? -29.495 11.698 5.552 1.00 86.38 478 GLU A C 1
ATOM 3537 O O . GLU A 1 478 ? -30.225 11.155 6.403 1.00 86.38 478 GLU A O 1
ATOM 3542 N N . PRO A 1 479 ? -28.170 11.461 5.497 1.00 89.50 479 PRO A N 1
ATOM 3543 C CA . PRO A 1 479 ? -27.469 10.687 6.508 1.00 89.50 479 PRO A CA 1
ATOM 3544 C C . PRO A 1 479 ? -27.443 11.450 7.839 1.00 89.50 479 PRO A C 1
ATOM 3546 O O . PRO A 1 479 ? -27.182 12.646 7.879 1.00 89.50 479 PRO A O 1
ATOM 3549 N N . CYS A 1 480 ? -27.693 10.752 8.947 1.00 89.69 480 CYS A N 1
ATOM 3550 C CA . CYS A 1 480 ? -27.764 11.368 10.279 1.00 89.69 480 CYS A CA 1
ATOM 3551 C C . CYS A 1 480 ? -27.045 10.581 11.381 1.00 89.69 480 CYS A C 1
ATOM 3553 O O . CYS A 1 480 ? -26.907 11.069 12.500 1.00 89.69 480 CYS A O 1
ATOM 3555 N N . LEU A 1 481 ? -26.587 9.363 11.087 1.00 91.00 481 LEU A N 1
ATOM 3556 C CA . LEU A 1 481 ? -25.816 8.531 12.009 1.00 91.00 481 LEU A CA 1
ATOM 3557 C C . LEU A 1 481 ? -24.528 8.073 11.339 1.00 91.00 481 LEU A C 1
ATOM 3559 O O . LEU A 1 481 ? -24.487 7.846 10.128 1.00 91.00 481 LEU A O 1
ATOM 3563 N N . GLY A 1 482 ? -23.473 7.881 12.120 1.00 90.56 482 GLY A N 1
ATOM 3564 C CA . GLY A 1 482 ? -22.268 7.249 11.612 1.00 90.56 482 GLY A CA 1
ATOM 3565 C C . GLY A 1 482 ? -22.413 5.739 11.434 1.00 90.56 482 GLY A C 1
ATOM 3566 O O . GLY A 1 482 ? -23.364 5.103 11.890 1.00 90.56 482 GLY A O 1
ATOM 3567 N N . THR A 1 483 ? -21.420 5.128 10.786 1.00 90.31 483 THR A N 1
ATOM 3568 C CA . THR A 1 483 ? -21.292 3.659 10.716 1.00 90.31 483 THR A CA 1
ATOM 3569 C C . THR A 1 483 ? -21.086 3.021 12.095 1.00 90.31 483 THR A C 1
ATOM 3571 O O . THR A 1 483 ? -21.320 1.820 12.247 1.00 90.31 483 THR A O 1
ATOM 3574 N N . ASN A 1 484 ? -20.671 3.838 13.071 1.00 91.94 484 ASN A N 1
ATOM 3575 C CA . ASN A 1 484 ? -20.778 3.633 14.512 1.00 91.94 484 ASN A CA 1
ATOM 3576 C C . ASN A 1 484 ? -20.439 2.214 14.982 1.00 91.94 484 ASN A C 1
ATOM 3578 O O . ASN A 1 484 ? -21.309 1.505 15.495 1.00 91.94 484 ASN A O 1
ATOM 3582 N N . PRO A 1 485 ? -19.195 1.752 14.767 1.00 92.12 485 PRO A N 1
ATOM 3583 C CA . PRO A 1 485 ? -18.808 0.408 15.147 1.00 92.12 485 PRO A CA 1
ATOM 3584 C C . PRO A 1 485 ? -18.886 0.177 16.658 1.00 92.12 485 PRO A C 1
ATOM 3586 O O . PRO A 1 485 ? -18.585 1.055 17.473 1.00 92.12 485 PRO A O 1
ATOM 3589 N N . ILE A 1 486 ? -19.242 -1.057 17.006 1.00 94.31 486 ILE A N 1
ATOM 3590 C CA . ILE A 1 486 ? -19.211 -1.588 18.364 1.00 94.31 486 ILE A CA 1
ATOM 3591 C C . ILE A 1 486 ? -18.413 -2.890 18.369 1.00 94.31 486 ILE A C 1
ATOM 3593 O O . ILE A 1 486 ? -18.642 -3.792 17.558 1.00 94.31 486 ILE A O 1
ATOM 3597 N N . ALA A 1 487 ? -17.485 -2.995 19.311 1.00 94.75 487 ALA A N 1
ATOM 3598 C CA . ALA A 1 487 ? -16.745 -4.210 19.580 1.00 94.75 487 ALA A CA 1
ATOM 3599 C C . ALA A 1 487 ? -16.919 -4.635 21.029 1.00 94.75 487 ALA A C 1
ATOM 3601 O O . ALA A 1 487 ? -17.075 -3.810 21.925 1.00 94.75 487 ALA A O 1
ATOM 3602 N N . TRP A 1 488 ? -16.875 -5.937 21.267 1.00 96.19 488 TRP A N 1
ATOM 3603 C CA . TRP A 1 488 ? -16.846 -6.481 22.612 1.00 96.19 488 TRP A CA 1
ATOM 3604 C C . TRP A 1 488 ? -16.039 -7.767 22.657 1.00 96.19 488 TRP A C 1
ATOM 3606 O O . TRP A 1 488 ? -15.913 -8.481 21.659 1.00 96.19 488 TRP A O 1
ATOM 3616 N N . ALA A 1 489 ? -15.501 -8.061 23.832 1.00 93.88 489 ALA A N 1
ATOM 3617 C CA . ALA A 1 489 ? -14.790 -9.299 24.074 1.00 93.88 489 ALA A CA 1
ATOM 3618 C C . ALA A 1 489 ? -15.060 -9.841 25.475 1.00 93.88 489 ALA A C 1
ATOM 3620 O O . ALA A 1 489 ? -15.361 -9.088 26.404 1.00 93.88 489 ALA A O 1
ATOM 3621 N N . CYS A 1 490 ? -14.949 -11.159 25.623 1.00 91.88 490 CYS A N 1
ATOM 3622 C CA . CYS A 1 490 ? -14.989 -11.813 26.924 1.00 91.88 490 CYS A CA 1
ATOM 3623 C C . CYS A 1 490 ? -13.936 -12.927 27.028 1.00 91.88 490 CYS A C 1
ATOM 3625 O O . CYS A 1 490 ? -13.609 -13.575 26.022 1.00 91.88 490 CYS A O 1
ATOM 3627 N N . PRO A 1 491 ? -13.392 -13.146 28.238 1.00 90.94 491 PRO A N 1
ATOM 3628 C CA . PRO A 1 491 ? -12.364 -14.145 28.466 1.00 90.94 491 PRO A CA 1
ATOM 3629 C C . PRO A 1 491 ? -12.928 -15.560 28.340 1.00 90.94 491 PRO A C 1
ATOM 3631 O O . PRO A 1 491 ? -14.118 -15.811 28.554 1.00 90.94 491 PRO A O 1
ATOM 3634 N N . ARG A 1 492 ? -12.034 -16.500 28.043 1.00 87.50 492 ARG A N 1
ATOM 3635 C CA . ARG A 1 492 ? -12.287 -17.943 28.056 1.00 87.50 492 ARG A CA 1
ATOM 3636 C C . ARG A 1 492 ? -11.226 -18.621 28.908 1.00 87.50 492 ARG A C 1
ATOM 3638 O O . ARG A 1 492 ? -10.128 -18.092 29.045 1.00 87.50 492 ARG A O 1
ATOM 3645 N N . ARG A 1 493 ? -11.557 -19.769 29.505 1.00 80.31 493 ARG A N 1
ATOM 3646 C CA . ARG A 1 493 ? -10.668 -20.422 30.480 1.00 80.31 493 ARG A CA 1
ATOM 3647 C C . ARG A 1 493 ? -9.402 -20.979 29.824 1.00 80.31 493 ARG A C 1
ATOM 3649 O O . ARG A 1 493 ? -8.307 -20.638 30.244 1.00 80.31 493 ARG A O 1
ATOM 3656 N N . ASP A 1 494 ? -9.571 -21.804 28.792 1.00 80.88 494 ASP A N 1
ATOM 3657 C CA . ASP A 1 494 ? -8.485 -22.585 28.173 1.00 80.88 494 ASP A CA 1
ATOM 3658 C C . ASP A 1 494 ? -8.413 -22.362 26.650 1.00 80.88 494 ASP A C 1
ATOM 3660 O O . ASP A 1 494 ? -8.011 -23.234 25.877 1.00 80.88 494 ASP A O 1
ATOM 3664 N N . ALA A 1 495 ? -8.872 -21.197 26.187 1.00 80.69 495 ALA A N 1
ATOM 3665 C CA . ALA A 1 495 ? -8.953 -20.860 24.772 1.00 80.69 495 ALA A CA 1
ATOM 3666 C C . ALA A 1 495 ? -8.834 -19.342 24.543 1.00 80.69 495 ALA A C 1
ATOM 3668 O O . ALA A 1 495 ? -9.075 -18.566 25.466 1.00 80.69 495 ALA A O 1
ATOM 3669 N N . PRO A 1 496 ? -8.511 -18.895 23.313 1.00 82.75 496 PRO A N 1
ATOM 3670 C CA . PRO A 1 496 ? -8.507 -17.473 22.980 1.00 82.75 496 PRO A CA 1
ATOM 3671 C C . PRO A 1 496 ? -9.868 -16.809 23.250 1.00 82.75 496 PRO A C 1
ATOM 3673 O O . PRO A 1 496 ? -10.888 -17.477 23.042 1.00 82.75 496 PRO A O 1
ATOM 3676 N N . PRO A 1 497 ? -9.902 -15.517 23.635 1.00 87.94 497 PRO A N 1
ATOM 3677 C CA . PRO A 1 497 ? -11.137 -14.787 23.913 1.00 87.94 497 PRO A CA 1
ATOM 3678 C C . PRO A 1 497 ? -12.193 -14.867 22.807 1.00 87.94 497 PRO A C 1
ATOM 3680 O O . PRO A 1 497 ? -11.884 -15.004 21.619 1.00 87.94 497 PRO A O 1
ATOM 3683 N N . VAL A 1 498 ? -13.461 -14.713 23.193 1.00 87.31 498 VAL A N 1
ATOM 3684 C CA . VAL A 1 498 ? -14.506 -14.363 22.223 1.00 87.31 498 VAL A CA 1
ATOM 3685 C C . VAL A 1 498 ? -14.340 -12.889 21.904 1.00 87.31 498 VAL A C 1
ATOM 3687 O O . VAL A 1 498 ? -14.294 -12.079 22.824 1.00 87.31 498 VAL A O 1
ATOM 3690 N N . VAL A 1 499 ? -14.271 -12.547 20.620 1.00 88.44 499 VAL A N 1
ATOM 3691 C CA . VAL A 1 499 ? -14.144 -11.163 20.156 1.00 88.44 499 VAL A CA 1
ATOM 3692 C C . VAL A 1 499 ? -15.127 -10.931 19.022 1.00 88.44 499 VAL A C 1
ATOM 3694 O O . VAL A 1 499 ? -15.182 -11.711 18.065 1.00 88.44 499 VAL A O 1
ATOM 3697 N N . VAL A 1 500 ? -15.885 -9.849 19.134 1.00 90.31 500 VAL A N 1
ATOM 3698 C CA . VAL A 1 500 ? -16.824 -9.362 18.128 1.00 90.31 500 VAL A CA 1
ATOM 3699 C C . VAL A 1 500 ? -16.466 -7.918 17.811 1.00 90.31 500 VAL A C 1
ATOM 3701 O O . VAL A 1 500 ? -16.237 -7.131 18.720 1.00 90.31 500 VAL A O 1
ATOM 3704 N N . ASP A 1 501 ? -16.423 -7.581 16.526 1.00 89.31 501 ASP A N 1
ATOM 3705 C CA . ASP A 1 501 ? -16.170 -6.233 16.014 1.00 89.31 501 ASP A CA 1
ATOM 3706 C C . ASP A 1 501 ? -17.008 -6.050 14.749 1.00 89.31 501 ASP A C 1
ATOM 3708 O O . ASP A 1 501 ? -16.866 -6.818 13.789 1.00 89.31 501 ASP A O 1
ATOM 3712 N N . LEU A 1 502 ? -17.956 -5.114 14.788 1.00 89.75 502 LEU A N 1
ATOM 3713 C CA . LEU A 1 502 ? -18.905 -4.885 13.705 1.00 89.75 502 LEU A CA 1
ATOM 3714 C C . LEU A 1 502 ? -19.251 -3.404 13.566 1.00 89.75 502 LEU A C 1
ATOM 3716 O O . LEU A 1 502 ? -19.521 -2.713 14.546 1.00 89.75 502 LEU A O 1
ATOM 3720 N N . ALA A 1 503 ? -19.295 -2.942 12.316 1.00 91.12 503 ALA A N 1
ATOM 3721 C CA . ALA A 1 503 ? -19.979 -1.707 11.963 1.00 91.12 503 ALA A CA 1
ATOM 3722 C C . ALA A 1 503 ? -21.496 -1.938 11.989 1.00 91.12 503 ALA A C 1
ATOM 3724 O O . ALA A 1 503 ? -21.974 -3.033 11.689 1.00 91.12 503 ALA A O 1
ATOM 3725 N N . LEU A 1 504 ? -22.255 -0.890 12.296 1.00 94.38 504 LEU A N 1
ATOM 3726 C CA . LEU A 1 504 ? -23.719 -0.927 12.303 1.00 94.38 504 LEU A CA 1
ATOM 3727 C C . LEU A 1 504 ? -24.326 -0.529 10.950 1.00 94.38 504 LEU A C 1
ATOM 3729 O O . LEU A 1 504 ? -25.545 -0.466 10.806 1.00 94.38 504 LEU A O 1
ATOM 3733 N N . ALA A 1 505 ? -23.479 -0.332 9.938 1.00 93.38 505 ALA A N 1
ATOM 3734 C CA . ALA A 1 505 ? -23.852 -0.207 8.535 1.00 93.38 505 ALA A CA 1
ATOM 3735 C C . ALA A 1 505 ? -24.127 -1.581 7.898 1.00 93.38 505 ALA A C 1
ATOM 3737 O O . ALA A 1 505 ? -23.434 -2.555 8.183 1.00 93.38 505 ALA A O 1
ATOM 3738 N N . ALA A 1 506 ? -25.082 -1.657 6.968 1.00 93.06 506 ALA A N 1
ATOM 3739 C CA . ALA A 1 506 ? -25.392 -2.877 6.216 1.00 93.06 506 ALA A CA 1
ATOM 3740 C C . ALA A 1 506 ? -24.233 -3.346 5.311 1.00 93.06 506 ALA A C 1
ATOM 3742 O O . ALA A 1 506 ? -24.140 -4.526 4.980 1.00 93.06 506 ALA A O 1
ATOM 3743 N N . SER A 1 507 ? -23.350 -2.426 4.918 1.00 89.69 507 SER A N 1
ATOM 3744 C CA . SER A 1 507 ? -22.093 -2.692 4.215 1.00 89.69 507 SER A CA 1
ATOM 3745 C C . SER A 1 507 ? -21.059 -1.642 4.612 1.00 89.69 507 SER A C 1
ATOM 3747 O O . SER A 1 507 ? -21.427 -0.528 4.986 1.00 89.69 507 SER A O 1
ATOM 3749 N N . SER A 1 508 ? -19.770 -1.962 4.497 1.00 85.25 508 SER A N 1
ATOM 3750 C CA . SER A 1 508 ? -18.713 -0.957 4.638 1.00 85.25 508 SER A CA 1
ATOM 3751 C C . SER A 1 508 ? -18.717 0.005 3.446 1.00 85.25 508 SER A C 1
ATOM 3753 O O . SER A 1 508 ? -19.063 -0.386 2.327 1.00 85.25 508 SER A O 1
ATOM 3755 N N . ARG A 1 509 ? -18.290 1.254 3.674 1.00 84.06 509 ARG A N 1
ATOM 3756 C CA . ARG A 1 509 ? -18.176 2.263 2.609 1.00 84.06 509 ARG A CA 1
ATOM 3757 C C . ARG A 1 509 ? -17.165 1.849 1.535 1.00 84.06 509 ARG A C 1
ATOM 3759 O O . ARG A 1 509 ? -17.480 1.906 0.355 1.00 84.06 509 ARG A O 1
ATOM 3766 N N . ALA A 1 510 ? -16.030 1.279 1.946 1.00 77.19 510 ALA A N 1
ATOM 3767 C CA . ALA A 1 510 ? -15.019 0.738 1.033 1.00 77.19 510 ALA A CA 1
ATOM 3768 C C . ALA A 1 510 ? -15.572 -0.353 0.093 1.00 77.19 510 ALA A C 1
ATOM 3770 O O . ALA A 1 510 ? -15.213 -0.401 -1.077 1.00 77.19 510 ALA A O 1
ATOM 3771 N N . ALA A 1 511 ? -16.474 -1.221 0.566 1.00 80.44 511 ALA A N 1
ATOM 3772 C CA . ALA A 1 511 ? -17.095 -2.223 -0.304 1.00 80.44 511 ALA A CA 1
ATOM 3773 C C . ALA A 1 511 ? -18.032 -1.591 -1.350 1.00 80.44 511 ALA A C 1
ATOM 3775 O O . ALA A 1 511 ? -18.168 -2.125 -2.449 1.00 80.44 511 ALA A O 1
ATOM 3776 N N . ILE A 1 512 ? -18.655 -0.454 -1.025 1.00 88.44 512 ILE A N 1
ATOM 3777 C CA . ILE A 1 512 ? -19.482 0.313 -1.965 1.00 88.44 512 ILE A CA 1
ATOM 3778 C C . ILE A 1 512 ? -18.592 1.021 -2.992 1.00 88.44 512 ILE A C 1
ATOM 3780 O O . ILE A 1 512 ? -18.881 0.939 -4.179 1.00 88.44 512 ILE A O 1
ATOM 3784 N N . GLU A 1 513 ? -17.481 1.628 -2.567 1.00 82.25 513 GLU A N 1
ATOM 3785 C CA . GLU A 1 513 ? -16.473 2.231 -3.457 1.00 82.25 513 GLU A CA 1
ATOM 3786 C C . GLU A 1 513 ? -15.906 1.209 -4.452 1.00 82.25 513 GLU A C 1
ATOM 3788 O O . GLU A 1 513 ? -15.875 1.467 -5.654 1.00 82.25 513 GLU A O 1
ATOM 3793 N N . VAL A 1 514 ? -15.545 0.010 -3.980 1.00 75.25 514 VAL A N 1
ATOM 3794 C CA . VAL A 1 514 ? -15.083 -1.092 -4.843 1.00 75.25 514 VAL A CA 1
ATOM 3795 C C . VAL A 1 514 ? -16.174 -1.520 -5.826 1.00 75.25 514 VAL A C 1
ATOM 3797 O O . VAL A 1 514 ? -15.896 -1.721 -7.008 1.00 75.25 514 VAL A O 1
ATOM 3800 N N . ALA A 1 515 ? -17.424 -1.642 -5.371 1.00 79.00 515 ALA A N 1
ATOM 3801 C CA . ALA A 1 515 ? -18.536 -1.9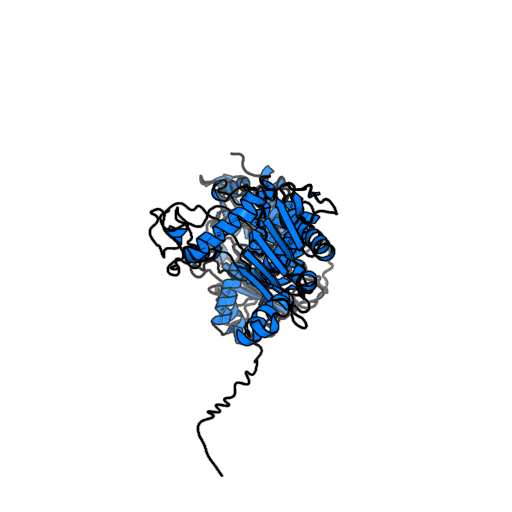73 -6.257 1.00 79.00 515 ALA A CA 1
ATOM 3802 C C . ALA A 1 515 ? -18.774 -0.880 -7.313 1.00 79.00 515 ALA A C 1
ATOM 3804 O O . ALA A 1 515 ? -19.032 -1.214 -8.466 1.00 79.00 515 ALA A O 1
ATOM 3805 N N . ALA A 1 516 ? -18.638 0.399 -6.951 1.00 81.31 516 ALA A N 1
ATOM 3806 C CA . ALA A 1 516 ? -18.776 1.525 -7.871 1.00 81.31 516 ALA A CA 1
ATOM 3807 C C . ALA A 1 516 ? -17.669 1.522 -8.931 1.00 81.31 516 ALA A C 1
ATOM 3809 O O . ALA A 1 516 ? -17.972 1.576 -10.122 1.00 81.31 516 ALA A O 1
ATOM 3810 N N . ALA A 1 517 ? -16.409 1.357 -8.517 1.00 69.62 517 ALA A N 1
ATOM 3811 C CA . ALA A 1 517 ? -15.270 1.253 -9.428 1.00 69.62 517 ALA A CA 1
ATOM 3812 C C . ALA A 1 517 ? -15.406 0.067 -10.403 1.00 69.62 517 ALA A C 1
ATOM 3814 O O . ALA A 1 517 ? -15.030 0.170 -11.568 1.00 69.62 517 ALA A O 1
ATOM 3815 N N . ALA A 1 518 ? -15.990 -1.045 -9.948 1.00 72.12 518 ALA A N 1
ATOM 3816 C CA . ALA A 1 518 ? -16.242 -2.227 -10.769 1.00 72.12 518 ALA A CA 1
ATOM 3817 C C . ALA A 1 518 ? -17.545 -2.163 -11.597 1.00 72.12 518 ALA A C 1
ATOM 3819 O O . ALA A 1 518 ? -17.854 -3.119 -12.311 1.00 72.12 518 ALA A O 1
ATOM 3820 N N . GLY A 1 519 ? -18.355 -1.103 -11.470 1.00 81.75 519 GLY A N 1
ATOM 3821 C CA . GLY A 1 519 ? -19.692 -1.032 -12.077 1.00 81.75 519 GLY A CA 1
ATOM 3822 C C . GLY A 1 519 ? -20.653 -2.132 -11.593 1.00 81.75 519 GLY A C 1
ATOM 3823 O O . GLY A 1 519 ? -21.586 -2.519 -12.302 1.00 81.75 519 GLY A O 1
ATOM 3824 N N . ALA A 1 520 ? -20.414 -2.688 -10.404 1.00 83.50 520 ALA A N 1
ATOM 3825 C CA . ALA A 1 520 ? -21.158 -3.800 -9.831 1.00 83.50 520 ALA A CA 1
ATOM 3826 C C . ALA A 1 520 ? -22.389 -3.330 -9.035 1.00 83.50 520 ALA A C 1
ATOM 3828 O O . ALA A 1 520 ? -22.400 -2.275 -8.404 1.00 83.50 520 ALA A O 1
ATOM 3829 N N . LYS A 1 521 ? -23.442 -4.160 -9.013 1.00 92.00 521 LYS A N 1
ATOM 3830 C CA . LYS A 1 521 ? -24.662 -3.877 -8.238 1.00 92.00 521 LYS A CA 1
ATOM 3831 C C . LYS A 1 521 ? -24.490 -4.235 -6.765 1.00 92.00 521 LYS A C 1
ATOM 3833 O O . LYS A 1 521 ? -24.110 -5.361 -6.444 1.00 92.00 521 LYS A O 1
ATOM 3838 N N . LEU A 1 522 ? -24.929 -3.347 -5.878 1.00 94.62 522 LEU A N 1
ATOM 3839 C CA . LEU A 1 522 ? -24.989 -3.605 -4.442 1.00 94.62 522 LEU A CA 1
ATOM 3840 C C . LEU A 1 522 ? -26.036 -4.683 -4.098 1.00 94.62 522 LEU A C 1
ATOM 3842 O O . LEU A 1 522 ? -27.036 -4.859 -4.817 1.00 94.62 522 LEU A O 1
ATOM 3846 N N . PRO A 1 523 ? -25.865 -5.413 -2.984 1.00 94.56 523 PRO A N 1
ATOM 3847 C CA . PRO A 1 523 ? -26.947 -6.177 -2.371 1.00 94.56 523 PRO A CA 1
ATOM 3848 C C . PRO A 1 523 ? -28.160 -5.290 -2.036 1.00 94.56 523 PRO A C 1
ATOM 3850 O O . PRO A 1 523 ? -28.051 -4.076 -1.882 1.00 94.56 523 PRO A O 1
ATOM 3853 N N . ARG A 1 524 ? -29.349 -5.894 -1.933 1.00 93.69 524 ARG A N 1
ATOM 3854 C CA . ARG A 1 524 ? -30.553 -5.164 -1.500 1.00 93.69 524 ARG A CA 1
ATOM 3855 C C . ARG A 1 524 ? -30.409 -4.717 -0.042 1.00 93.69 524 ARG A C 1
ATOM 3857 O O . ARG A 1 524 ? -29.907 -5.483 0.772 1.00 93.69 524 ARG A O 1
ATOM 3864 N N . GLY A 1 525 ? -30.921 -3.525 0.273 1.00 92.12 525 GLY A N 1
ATOM 3865 C CA . GLY A 1 525 ? -30.935 -2.989 1.640 1.00 92.12 525 GLY A CA 1
ATOM 3866 C C . GLY A 1 525 ? -29.598 -2.410 2.109 1.00 92.12 525 GLY A C 1
ATOM 3867 O O . GLY A 1 525 ? -29.401 -2.273 3.309 1.00 92.12 525 GLY A O 1
ATOM 3868 N N . VAL A 1 526 ? -28.684 -2.100 1.182 1.00 94.69 526 VAL A N 1
ATOM 3869 C CA . VAL A 1 526 ? -27.367 -1.527 1.503 1.00 94.69 526 VAL A CA 1
ATOM 3870 C C . VAL A 1 526 ? -27.370 -0.002 1.499 1.00 94.69 526 VAL A C 1
ATOM 3872 O O . VAL A 1 526 ? -26.702 0.590 2.342 1.00 94.69 526 VAL A O 1
ATOM 3875 N N . ALA A 1 527 ? -28.090 0.627 0.569 1.00 95.06 527 ALA A N 1
ATOM 3876 C CA . ALA A 1 527 ? -28.041 2.071 0.372 1.00 95.06 527 ALA A CA 1
ATOM 3877 C C . ALA A 1 527 ? -29.340 2.641 -0.220 1.00 95.06 527 ALA A C 1
ATOM 3879 O O . ALA A 1 527 ? -30.173 1.906 -0.767 1.00 95.06 527 ALA A O 1
ATOM 3880 N N . ILE A 1 528 ? -29.460 3.962 -0.131 1.00 94.69 528 ILE A N 1
ATOM 3881 C CA . ILE A 1 528 ? -30.435 4.807 -0.825 1.00 94.69 528 ILE A CA 1
ATOM 3882 C C . ILE A 1 528 ? -29.705 5.800 -1.739 1.00 94.69 528 ILE A C 1
ATOM 3884 O O . ILE A 1 528 ? -28.528 6.084 -1.519 1.00 94.69 528 ILE A O 1
ATOM 3888 N N . ASP A 1 529 ? -30.383 6.275 -2.780 1.00 93.94 529 ASP A N 1
ATOM 3889 C CA . ASP A 1 529 ? -29.905 7.370 -3.632 1.00 93.94 529 ASP A CA 1
ATOM 3890 C C . ASP A 1 529 ? -30.196 8.749 -3.008 1.00 93.94 529 ASP A C 1
ATOM 3892 O O . ASP A 1 529 ? -30.767 8.838 -1.918 1.00 93.94 529 ASP A O 1
ATOM 3896 N N . ALA A 1 530 ? -29.809 9.821 -3.704 1.00 92.44 530 ALA A N 1
ATOM 3897 C CA . ALA A 1 530 ? -30.014 11.204 -3.267 1.00 92.44 530 ALA A CA 1
ATOM 3898 C C . ALA A 1 530 ? -31.494 11.608 -3.084 1.00 92.44 530 ALA A C 1
ATOM 3900 O O . ALA A 1 530 ? -31.789 12.539 -2.339 1.00 92.44 530 ALA A O 1
ATOM 3901 N N . ASP A 1 531 ? -32.441 10.898 -3.714 1.00 91.00 531 ASP A N 1
ATOM 3902 C CA . ASP A 1 531 ? -33.883 11.104 -3.503 1.00 91.00 531 ASP A CA 1
ATOM 3903 C C . ASP A 1 531 ? -34.409 10.331 -2.274 1.00 91.00 531 ASP A C 1
ATOM 3905 O O . ASP A 1 531 ? -35.611 10.337 -1.986 1.00 91.00 531 ASP A O 1
ATOM 3909 N N . GLY A 1 532 ? -33.540 9.588 -1.586 1.00 91.44 532 GLY A N 1
ATOM 3910 C CA . GLY A 1 532 ? -33.890 8.697 -0.489 1.00 91.44 532 GLY A CA 1
ATOM 3911 C C . GLY A 1 532 ? -34.539 7.380 -0.927 1.00 91.44 532 GLY A C 1
ATOM 3912 O O . GLY A 1 532 ? -35.125 6.671 -0.103 1.00 91.44 532 GLY A O 1
ATOM 3913 N N . LYS A 1 533 ? -34.467 7.012 -2.214 1.00 93.62 533 LYS A N 1
ATOM 3914 C CA . LYS A 1 533 ? -35.051 5.762 -2.721 1.00 93.62 533 LYS A CA 1
ATOM 3915 C C . LYS A 1 533 ? -34.049 4.613 -2.582 1.00 93.62 533 LYS A C 1
ATOM 3917 O O . LYS A 1 533 ? -32.867 4.793 -2.867 1.00 93.62 533 LYS A O 1
ATOM 3922 N N . PRO A 1 534 ? -34.487 3.394 -2.205 1.00 94.31 534 PRO A N 1
ATOM 3923 C CA . PRO A 1 534 ? -33.602 2.233 -2.155 1.00 94.31 534 PRO A CA 1
ATOM 3924 C C . PRO A 1 534 ? -32.890 1.995 -3.488 1.00 94.31 534 PRO A C 1
ATOM 3926 O O . PRO A 1 534 ? -33.540 1.747 -4.507 1.00 94.31 534 PRO A O 1
ATOM 3929 N N . THR A 1 535 ? -31.557 1.992 -3.465 1.00 95.12 535 THR A N 1
ATOM 3930 C CA . THR A 1 535 ? -30.733 1.814 -4.663 1.00 95.12 535 THR A CA 1
ATOM 3931 C C . THR A 1 535 ? -29.860 0.567 -4.576 1.00 95.12 535 THR A C 1
ATOM 3933 O O . THR A 1 535 ? -29.546 0.036 -3.509 1.00 95.12 535 THR A O 1
ATOM 3936 N N . ARG A 1 536 ? -29.494 0.053 -5.750 1.00 96.69 536 ARG A N 1
ATOM 3937 C CA . ARG A 1 536 ? -28.466 -0.983 -5.918 1.00 96.69 536 ARG A CA 1
ATOM 3938 C C . ARG A 1 536 ? -27.317 -0.505 -6.798 1.00 96.69 536 ARG A C 1
ATOM 3940 O O . ARG A 1 536 ? -26.434 -1.299 -7.109 1.00 96.69 536 ARG A O 1
ATOM 3947 N N . ASP A 1 537 ? -27.375 0.742 -7.241 1.00 95.88 537 ASP A N 1
ATOM 3948 C CA . ASP A 1 537 ? -26.305 1.392 -7.972 1.00 95.88 537 ASP A CA 1
ATOM 3949 C C . ASP A 1 537 ? -25.316 1.959 -6.950 1.00 95.88 537 ASP A C 1
ATOM 3951 O O . ASP A 1 537 ? -25.684 2.764 -6.095 1.00 95.88 537 ASP A O 1
ATOM 3955 N N . ALA A 1 538 ? -24.078 1.471 -6.999 1.00 94.19 538 ALA A N 1
ATOM 3956 C CA . ALA A 1 538 ? -23.038 1.878 -6.068 1.00 94.19 538 ALA A CA 1
ATOM 3957 C C . ALA A 1 538 ? -22.572 3.322 -6.303 1.00 94.19 538 ALA A C 1
ATOM 3959 O O . ALA A 1 538 ? -22.233 3.995 -5.336 1.00 94.19 538 ALA A O 1
ATOM 3960 N N . ALA A 1 539 ? -22.603 3.816 -7.546 1.00 93.06 539 ALA A N 1
ATOM 3961 C CA . ALA A 1 539 ? -22.265 5.204 -7.842 1.00 93.06 539 ALA A CA 1
ATOM 3962 C C . ALA A 1 539 ? -23.347 6.144 -7.294 1.00 93.06 539 ALA A C 1
ATOM 3964 O O . ALA A 1 539 ? -23.025 7.080 -6.572 1.00 93.06 539 ALA A O 1
ATOM 3965 N N . ALA A 1 540 ? -24.626 5.824 -7.520 1.00 93.31 540 ALA A N 1
ATOM 3966 C CA . ALA A 1 540 ? -25.741 6.605 -6.970 1.00 93.31 540 ALA A CA 1
ATOM 3967 C C . ALA A 1 540 ? -25.789 6.595 -5.429 1.00 93.31 540 ALA A C 1
ATOM 3969 O O . ALA A 1 540 ? -26.267 7.541 -4.815 1.00 93.31 540 ALA A O 1
ATOM 3970 N N . ALA A 1 541 ? -25.302 5.527 -4.789 1.00 92.50 541 ALA A N 1
ATOM 3971 C CA . ALA A 1 541 ? -25.181 5.463 -3.332 1.00 92.50 541 ALA A CA 1
ATOM 3972 C C . ALA A 1 541 ? -24.078 6.382 -2.773 1.00 92.50 541 ALA A C 1
ATOM 3974 O O . ALA A 1 541 ? -24.150 6.779 -1.612 1.00 92.50 541 ALA A O 1
ATOM 3975 N N . LEU A 1 542 ? -23.039 6.672 -3.563 1.00 90.19 542 LEU A N 1
ATOM 3976 C CA . LEU A 1 542 ? -21.924 7.543 -3.176 1.00 90.19 542 LEU A CA 1
ATOM 3977 C C . LEU A 1 542 ? -22.168 9.006 -3.564 1.00 90.19 542 LEU A C 1
ATOM 3979 O O . LEU A 1 542 ? -21.667 9.896 -2.880 1.00 90.19 542 LEU A O 1
ATOM 3983 N N . ASP A 1 543 ? -22.929 9.240 -4.633 1.00 89.94 543 ASP A N 1
ATOM 3984 C CA . ASP A 1 543 ? -23.270 10.561 -5.159 1.00 89.94 543 ASP A CA 1
ATOM 3985 C C . ASP A 1 543 ? -24.562 11.093 -4.523 1.00 89.94 543 ASP A C 1
ATOM 3987 O O . ASP A 1 543 ? -25.670 10.830 -4.989 1.00 89.94 543 ASP A O 1
ATOM 3991 N N . GLY A 1 544 ? -24.423 11.774 -3.383 1.00 85.50 544 GLY A N 1
ATOM 3992 C CA . GLY A 1 544 ? -25.542 12.374 -2.644 1.00 85.50 544 GLY A CA 1
ATOM 3993 C C . GLY A 1 544 ? -26.477 11.384 -1.934 1.00 85.50 544 GLY A C 1
ATOM 3994 O O . GLY A 1 544 ? -27.378 11.819 -1.224 1.00 85.50 544 GLY A O 1
ATOM 3995 N N . GLY A 1 545 ? -26.275 10.073 -2.105 1.00 91.69 545 GLY A N 1
ATOM 3996 C CA . GLY A 1 545 ? -26.992 9.017 -1.388 1.00 91.69 545 GLY A CA 1
ATOM 3997 C C . GLY A 1 545 ? -26.444 8.716 0.013 1.00 91.69 545 GLY A C 1
ATOM 3998 O O . GLY A 1 545 ? -25.554 9.392 0.532 1.00 91.69 545 GLY A O 1
ATOM 3999 N N . ALA A 1 546 ? -26.969 7.655 0.632 1.00 92.75 546 ALA A N 1
ATOM 4000 C CA . ALA A 1 546 ? -26.584 7.240 1.982 1.00 92.75 546 ALA A CA 1
ATOM 4001 C C . ALA A 1 546 ? -26.596 5.715 2.166 1.00 92.75 546 ALA A C 1
ATOM 4003 O O . ALA A 1 546 ? -27.322 4.975 1.499 1.00 92.75 546 ALA A O 1
ATOM 4004 N N . GLN A 1 547 ? -25.801 5.228 3.119 1.00 94.50 547 GLN A N 1
ATOM 4005 C CA . GLN A 1 547 ? -25.803 3.826 3.537 1.00 94.50 547 GLN A CA 1
ATOM 4006 C C . GLN A 1 547 ? -27.005 3.541 4.447 1.00 94.50 547 GLN A C 1
ATOM 4008 O O . GLN A 1 547 ? -27.509 4.422 5.138 1.00 94.50 547 GLN A O 1
ATOM 4013 N N . LEU A 1 548 ? -27.454 2.287 4.488 1.00 95.25 548 LEU A N 1
ATOM 4014 C CA . LEU A 1 548 ? -28.512 1.847 5.397 1.00 95.25 548 LEU A CA 1
ATOM 4015 C C . LEU A 1 548 ? -27.936 1.088 6.605 1.00 95.25 548 LEU A C 1
ATOM 4017 O O . LEU A 1 548 ? -26.918 0.401 6.472 1.00 95.25 548 LEU A O 1
ATOM 4021 N N . PRO A 1 549 ? -28.579 1.157 7.784 1.00 95.38 549 PRO A N 1
ATOM 4022 C CA . PRO A 1 549 ? -28.177 0.394 8.959 1.00 95.38 549 PRO A CA 1
ATOM 4023 C C . PRO A 1 549 ? -28.383 -1.118 8.794 1.00 95.38 549 PRO A C 1
ATOM 4025 O O . PRO A 1 549 ? -29.370 -1.589 8.220 1.00 95.38 549 PRO A O 1
ATOM 4028 N N . ALA A 1 550 ? -27.477 -1.904 9.372 1.00 93.25 550 ALA A N 1
ATOM 4029 C CA . ALA A 1 550 ? -27.576 -3.356 9.412 1.00 93.25 550 ALA A CA 1
ATOM 4030 C C . ALA A 1 550 ? -28.822 -3.796 10.198 1.00 93.25 550 ALA A C 1
ATOM 4032 O O . ALA A 1 550 ? -29.028 -3.413 11.346 1.00 93.25 550 ALA A O 1
ATOM 4033 N N . GLY A 1 551 ? -29.673 -4.630 9.599 1.00 91.31 551 GLY A N 1
ATOM 4034 C CA . GLY A 1 551 ? -30.904 -5.079 10.262 1.00 91.31 551 GLY A CA 1
ATOM 4035 C C . GLY A 1 551 ? -31.968 -3.982 10.428 1.00 91.31 551 GLY A C 1
ATOM 4036 O O . GLY A 1 551 ? -32.846 -4.116 11.286 1.00 91.31 551 GLY A O 1
ATOM 4037 N N . GLY A 1 552 ? -31.904 -2.913 9.623 1.00 91.25 552 GLY A N 1
ATOM 4038 C CA . GLY A 1 552 ? -32.905 -1.846 9.582 1.00 91.25 552 GLY A CA 1
ATOM 4039 C C . GLY A 1 552 ? -32.957 -1.039 10.879 1.00 91.25 552 GLY A C 1
ATOM 4040 O O . GLY A 1 552 ? -31.922 -0.710 11.457 1.00 91.25 552 GLY A O 1
ATOM 4041 N N . ILE A 1 553 ? -34.166 -0.755 11.375 1.00 91.38 553 ILE A N 1
ATOM 4042 C CA . ILE A 1 553 ? -34.375 0.096 12.560 1.00 91.38 553 ILE A CA 1
ATOM 4043 C C . ILE A 1 553 ? -33.605 -0.375 13.805 1.00 91.38 553 ILE A C 1
ATOM 4045 O O . ILE A 1 553 ? -33.178 0.443 14.611 1.00 91.38 553 ILE A O 1
ATOM 4049 N N . LYS A 1 554 ? -33.355 -1.682 13.963 1.00 93.56 554 LYS A N 1
ATOM 4050 C CA . LYS A 1 554 ? -32.559 -2.196 15.091 1.00 93.56 554 LYS A CA 1
ATOM 4051 C C . LYS A 1 554 ? -31.099 -1.749 15.009 1.00 93.56 554 LYS A C 1
ATOM 4053 O O . LYS A 1 554 ? -30.543 -1.344 16.024 1.00 93.56 554 LYS A O 1
ATOM 4058 N N . GLY A 1 555 ? -30.501 -1.794 13.817 1.00 93.56 555 GLY A N 1
ATOM 4059 C CA . GLY A 1 555 ? -29.158 -1.264 13.585 1.00 93.56 555 GLY A CA 1
ATOM 4060 C C . GLY A 1 555 ? -29.103 0.240 13.786 1.00 93.56 555 GLY A C 1
ATOM 4061 O O . GLY A 1 555 ? -28.181 0.724 14.428 1.00 93.56 555 GLY A O 1
ATOM 4062 N N . ALA A 1 556 ? -30.130 0.962 13.326 1.00 94.06 556 ALA A N 1
ATOM 4063 C CA . ALA A 1 556 ? -30.241 2.406 13.528 1.00 94.06 556 ALA A CA 1
ATOM 4064 C C . ALA A 1 556 ? -30.254 2.778 15.019 1.00 94.06 556 ALA A C 1
ATOM 4066 O O . ALA A 1 556 ? -29.512 3.652 15.449 1.00 94.06 556 ALA A O 1
ATOM 4067 N N . LEU A 1 557 ? -31.060 2.081 15.826 1.00 94.94 557 LEU A N 1
ATOM 4068 C CA . LEU A 1 557 ? -31.155 2.331 17.267 1.00 94.94 557 LEU A CA 1
ATOM 4069 C C . LEU A 1 557 ? -29.865 1.967 18.014 1.00 94.94 557 LEU A C 1
ATOM 4071 O O . LEU A 1 557 ? -29.498 2.651 18.967 1.00 94.94 557 LEU A O 1
ATOM 4075 N N . LEU A 1 558 ? -29.154 0.921 17.581 1.00 95.62 558 LEU A N 1
ATOM 4076 C CA . LEU A 1 558 ? -27.824 0.613 18.111 1.00 95.62 558 LEU A CA 1
ATOM 4077 C C . LEU A 1 558 ? -26.795 1.677 17.703 1.00 95.62 558 LEU A C 1
ATOM 4079 O O . LEU A 1 558 ? -25.962 2.052 18.523 1.00 95.62 558 LEU A O 1
ATOM 4083 N N . ALA A 1 559 ? -26.868 2.193 16.474 1.00 94.62 559 ALA A N 1
ATOM 4084 C CA . ALA A 1 559 ? -25.970 3.242 16.002 1.00 94.62 559 ALA A CA 1
ATOM 4085 C C . ALA A 1 559 ? -26.217 4.545 16.764 1.00 94.62 559 ALA A C 1
ATOM 4087 O O . ALA A 1 559 ? -25.259 5.200 17.164 1.00 94.62 559 ALA A O 1
ATOM 4088 N N . LEU A 1 560 ? -27.478 4.858 17.065 1.00 94.88 560 LEU A N 1
ATOM 4089 C CA . LEU A 1 560 ? -27.850 5.961 17.943 1.00 94.88 560 LEU A CA 1
ATOM 4090 C C . LEU A 1 560 ? -27.300 5.774 19.365 1.00 94.88 560 LEU A C 1
ATOM 4092 O O . LEU A 1 560 ? -26.793 6.727 19.947 1.00 94.88 560 LEU A O 1
ATOM 4096 N N . LEU A 1 561 ? -27.350 4.560 19.928 1.00 96.00 561 LEU A N 1
ATOM 4097 C CA . LEU A 1 561 ? -26.730 4.285 21.230 1.00 96.00 561 LEU A CA 1
ATOM 4098 C C . LEU A 1 561 ? -25.218 4.551 21.196 1.00 96.00 561 LEU A C 1
ATOM 4100 O O . LEU A 1 561 ? -24.693 5.178 22.112 1.00 96.00 561 LEU A O 1
ATOM 4104 N N . VAL A 1 562 ? -24.524 4.103 20.148 1.00 95.06 562 VAL A N 1
ATOM 4105 C CA . VAL A 1 562 ? -23.093 4.391 19.970 1.00 95.06 562 VAL A CA 1
ATOM 4106 C C . VAL A 1 562 ? -22.847 5.894 19.847 1.00 95.06 562 VAL A C 1
ATOM 4108 O O . VAL A 1 562 ? -21.912 6.384 20.465 1.00 95.06 562 VAL A O 1
ATOM 4111 N N . GLU A 1 563 ? -23.700 6.635 19.141 1.00 93.19 563 GLU A N 1
ATOM 4112 C CA . GLU A 1 563 ? -23.596 8.096 19.029 1.00 93.19 563 GLU A CA 1
ATOM 4113 C C . GLU A 1 563 ? -23.713 8.782 20.399 1.00 93.19 563 GLU A C 1
ATOM 4115 O O . GLU A 1 563 ? -22.908 9.640 20.754 1.00 93.19 563 GLU A O 1
ATOM 4120 N N . VAL A 1 564 ? -24.675 8.346 21.217 1.00 94.19 564 VAL A N 1
ATOM 4121 C CA . VAL A 1 564 ? -24.868 8.862 22.579 1.00 94.19 564 VAL A CA 1
ATOM 4122 C C . VAL A 1 564 ? -23.669 8.545 23.473 1.00 94.19 564 VAL A C 1
ATOM 4124 O O . VAL A 1 564 ? -23.263 9.394 24.261 1.00 94.19 564 VAL A O 1
ATOM 4127 N N . LEU A 1 565 ? -23.096 7.343 23.375 1.00 94.12 565 LEU A N 1
ATOM 4128 C CA . LEU A 1 565 ? -21.977 6.917 24.220 1.00 94.12 565 LEU A CA 1
ATOM 4129 C C . LEU A 1 565 ? -20.640 7.528 23.786 1.00 94.12 565 LEU A C 1
ATOM 4131 O O . LEU A 1 565 ? -19.889 8.028 24.619 1.00 94.12 565 LEU A O 1
ATOM 4135 N N . ALA A 1 566 ? -20.329 7.446 22.496 1.00 91.00 566 ALA A N 1
ATOM 4136 C CA . ALA A 1 566 ? -19.023 7.786 21.953 1.00 91.00 566 ALA A CA 1
ATOM 4137 C C . ALA A 1 566 ? -18.940 9.225 21.439 1.00 91.00 566 ALA A C 1
ATOM 4139 O O . ALA A 1 566 ? -17.854 9.773 21.469 1.00 91.00 566 ALA A O 1
ATOM 4140 N N . GLY A 1 567 ? -20.041 9.844 21.010 1.00 86.44 567 GLY A N 1
ATOM 4141 C CA . GLY A 1 567 ? -20.087 11.277 20.705 1.00 86.44 567 GLY A CA 1
ATOM 4142 C C . GLY A 1 567 ? -20.489 12.070 21.945 1.00 86.44 567 GLY A C 1
ATOM 4143 O O . GLY A 1 567 ? -19.653 12.673 22.616 1.00 86.44 567 GLY A O 1
ATOM 4144 N N . GLY A 1 568 ? -21.770 11.978 22.315 1.00 87.81 568 GLY A N 1
ATOM 4145 C CA . GLY A 1 568 ? -22.374 12.826 23.349 1.00 87.81 568 GLY A CA 1
ATOM 4146 C C . GLY A 1 568 ? -21.752 12.691 24.745 1.00 87.81 568 GLY A C 1
ATOM 4147 O O . GLY A 1 568 ? -21.360 13.688 25.346 1.00 87.81 568 GLY A O 1
ATOM 4148 N N . LEU A 1 569 ? -21.653 11.471 25.283 1.00 88.75 569 LEU A N 1
ATOM 4149 C CA . LEU A 1 569 ? -21.126 11.236 26.635 1.00 88.75 569 LEU A CA 1
ATOM 4150 C C . LEU A 1 569 ? -19.609 11.439 26.710 1.00 88.75 569 LEU A C 1
ATOM 4152 O O . LEU A 1 569 ? -19.106 11.907 27.733 1.00 88.75 569 LEU A O 1
ATOM 4156 N N . ALA A 1 570 ? -18.884 11.081 25.651 1.00 85.31 570 ALA A N 1
ATOM 4157 C CA . ALA A 1 570 ? -17.439 11.250 25.609 1.00 85.31 570 ALA A CA 1
ATOM 4158 C C . ALA A 1 570 ? -17.002 12.699 25.317 1.00 85.31 570 ALA A C 1
ATOM 4160 O O . ALA A 1 570 ? -15.863 13.056 25.616 1.00 85.31 570 ALA A O 1
ATOM 4161 N N . GLY A 1 571 ? -17.926 13.543 24.842 1.00 81.38 571 GLY A N 1
ATOM 4162 C CA . GLY A 1 571 ? -17.730 14.981 24.664 1.00 81.38 571 GLY A CA 1
ATOM 4163 C C . GLY A 1 571 ? -17.087 15.376 23.335 1.00 81.38 571 GLY A C 1
ATOM 4164 O O . GLY A 1 571 ? -16.522 16.464 23.268 1.00 81.38 571 GLY A O 1
ATOM 4165 N N . GLY A 1 572 ? -17.149 14.501 22.327 1.00 83.88 572 GLY A N 1
ATOM 4166 C CA . GLY A 1 572 ? -16.729 14.797 20.955 1.00 83.88 572 GLY A CA 1
ATOM 4167 C C . GLY A 1 572 ? -17.881 15.292 20.084 1.00 83.88 572 GLY A C 1
ATOM 4168 O O . GLY A 1 572 ? -19.019 15.416 20.545 1.00 83.88 572 GLY A O 1
ATOM 4169 N N . ASP A 1 573 ? -17.580 15.523 18.809 1.00 87.38 573 ASP A N 1
ATOM 4170 C CA . ASP A 1 573 ? -18.575 15.917 17.811 1.00 87.38 573 ASP A CA 1
ATOM 4171 C C . ASP A 1 573 ? -19.583 14.782 17.588 1.00 87.38 573 ASP A C 1
ATOM 4173 O O . ASP A 1 573 ? -19.220 13.598 17.620 1.00 87.38 573 ASP A O 1
ATOM 4177 N N . LEU A 1 574 ? -20.848 15.123 17.332 1.00 89.38 574 LEU A N 1
ATOM 4178 C CA . LEU A 1 574 ? -21.825 14.153 16.846 1.00 89.38 574 LEU A CA 1
ATOM 4179 C C . LEU A 1 574 ? -21.657 13.961 15.335 1.00 89.38 574 LEU A C 1
ATOM 4181 O O . LEU A 1 574 ? -21.150 14.829 14.630 1.00 89.38 574 LEU A O 1
ATOM 4185 N N . ALA A 1 575 ? -22.152 12.843 14.807 1.00 87.25 575 ALA A N 1
ATOM 4186 C CA . ALA A 1 575 ? -22.134 12.550 13.372 1.00 87.25 575 ALA A CA 1
ATOM 4187 C C . ALA A 1 575 ? -22.727 13.675 12.500 1.00 87.25 575 ALA A C 1
ATOM 4189 O O . ALA A 1 575 ? -22.314 13.830 11.357 1.00 87.25 575 ALA A O 1
ATOM 4190 N N . ILE A 1 576 ? -23.683 14.441 13.034 1.00 86.31 576 ILE A N 1
ATOM 4191 C CA . ILE A 1 576 ? -24.356 15.557 12.349 1.00 86.31 576 ILE A CA 1
ATOM 4192 C C . ILE A 1 576 ? -23.576 16.879 12.396 1.00 86.31 576 ILE A C 1
ATOM 4194 O O . ILE A 1 576 ? -23.947 17.820 11.702 1.00 86.31 576 ILE A O 1
ATOM 4198 N N . ASP A 1 577 ? -22.533 16.964 13.222 1.00 82.94 577 ASP A N 1
ATOM 4199 C CA . ASP A 1 577 ? -21.734 18.179 13.407 1.00 82.94 577 ASP A CA 1
ATOM 4200 C C . ASP A 1 577 ? -20.503 18.205 12.483 1.00 82.94 577 ASP A C 1
ATOM 4202 O O . ASP A 1 577 ? -19.789 19.208 12.427 1.00 82.94 577 ASP A O 1
ATOM 4206 N N . SER A 1 578 ? -20.223 17.109 11.763 1.00 70.00 578 SER A N 1
ATOM 4207 C CA . SER A 1 578 ? -19.030 16.992 10.925 1.00 70.00 578 SER A CA 1
ATOM 4208 C C . SER A 1 578 ? -19.223 16.093 9.705 1.00 70.00 578 SER A C 1
ATOM 4210 O O . SER A 1 578 ? -19.627 14.935 9.821 1.00 70.00 578 SER A O 1
ATOM 4212 N N . ASP A 1 579 ? -18.814 16.611 8.547 1.00 68.62 579 ASP A N 1
ATOM 4213 C CA . ASP A 1 579 ? -18.846 15.899 7.265 1.00 68.62 579 ASP A CA 1
ATOM 4214 C C . ASP A 1 579 ? -17.499 15.230 6.921 1.00 68.62 579 ASP A C 1
ATOM 4216 O O . ASP A 1 579 ? -17.426 14.410 6.003 1.00 68.62 579 ASP A O 1
ATOM 4220 N N . ASP A 1 580 ? -16.420 15.552 7.650 1.00 68.19 580 ASP A N 1
ATOM 4221 C CA . ASP A 1 580 ? -15.062 15.060 7.383 1.00 68.19 580 ASP A CA 1
ATOM 4222 C C . ASP A 1 580 ? -14.469 14.310 8.586 1.00 68.19 580 ASP A C 1
ATOM 4224 O O . ASP A 1 580 ? -14.409 14.772 9.726 1.00 68.19 580 ASP A O 1
ATOM 4228 N N . TYR A 1 581 ? -13.980 13.109 8.280 1.00 64.06 581 TYR A N 1
ATOM 4229 C CA . TYR A 1 581 ? -13.371 12.158 9.195 1.00 64.06 581 TYR A CA 1
ATOM 4230 C C . TYR A 1 581 ? -12.170 12.721 9.973 1.00 64.06 581 TYR A C 1
ATOM 4232 O O . TYR A 1 581 ? -11.931 12.297 11.106 1.00 64.06 581 TYR A O 1
ATOM 4240 N N . HIS A 1 582 ? -11.392 13.622 9.367 1.00 64.38 582 HIS A N 1
ATOM 4241 C CA . HIS A 1 582 ? -10.153 14.150 9.948 1.00 64.38 582 HIS A CA 1
ATOM 4242 C C . HIS A 1 582 ? -10.331 15.489 10.666 1.00 64.38 582 HIS A C 1
ATOM 4244 O O . HIS A 1 582 ? -9.494 15.853 11.490 1.00 64.38 582 HIS A O 1
ATOM 4250 N N . THR A 1 583 ? -11.434 16.196 10.420 1.00 69.56 583 THR A N 1
ATOM 4251 C CA . THR A 1 583 ? -11.764 17.435 11.136 1.00 69.56 583 THR A CA 1
ATOM 4252 C C . THR A 1 583 ? -12.663 17.201 12.345 1.00 69.56 583 THR A C 1
ATOM 4254 O O . THR A 1 583 ? -12.633 18.016 13.265 1.00 69.56 583 THR A O 1
ATOM 4257 N N . MET A 1 584 ? -13.416 16.096 12.356 1.00 80.19 584 MET A N 1
ATOM 4258 C CA . MET A 1 584 ? -14.260 15.672 13.473 1.00 80.19 584 MET A CA 1
ATOM 4259 C C . MET A 1 584 ? -13.425 15.404 14.734 1.00 80.19 584 MET A C 1
ATOM 4261 O O . MET A 1 584 ? -12.453 14.643 14.685 1.00 80.19 584 MET A O 1
ATOM 4265 N N . ASP A 1 585 ? -13.827 15.965 15.876 1.00 81.88 585 ASP A N 1
ATOM 4266 C CA . ASP A 1 585 ? -13.380 15.499 17.189 1.00 81.88 585 ASP A CA 1
ATOM 4267 C C . ASP A 1 585 ? -14.020 14.140 17.484 1.00 81.88 585 ASP A C 1
ATOM 4269 O O . ASP A 1 585 ? -15.141 14.023 17.988 1.00 81.88 585 ASP A O 1
ATOM 4273 N N . ARG A 1 586 ? -13.285 13.084 17.138 1.00 82.44 586 ARG A N 1
ATOM 4274 C CA . ARG A 1 586 ? -13.723 11.715 17.352 1.00 82.44 586 ARG A CA 1
ATOM 4275 C C . ARG A 1 586 ? -13.447 11.293 18.776 1.00 82.44 586 ARG A C 1
ATOM 4277 O O . ARG A 1 586 ? -12.327 11.406 19.285 1.00 82.44 586 ARG A O 1
ATOM 4284 N N . SER A 1 587 ? -14.470 10.695 19.363 1.00 85.75 587 SER A N 1
ATOM 4285 C CA . SER A 1 587 ? -14.441 10.216 20.728 1.00 85.75 587 SER A CA 1
ATOM 4286 C C . SER A 1 587 ? -14.864 8.743 20.799 1.00 85.75 587 SER A C 1
ATOM 4288 O O . SER A 1 587 ? -15.491 8.186 19.890 1.00 85.75 587 SER A O 1
ATOM 4290 N N . LEU A 1 588 ? -14.407 8.050 21.841 1.00 93.88 588 LEU A N 1
ATOM 4291 C CA . LEU A 1 588 ? -14.642 6.626 22.053 1.00 93.88 588 LEU A CA 1
ATOM 4292 C C . LEU A 1 588 ? -15.089 6.367 23.484 1.00 93.88 588 LEU A C 1
ATOM 4294 O O . LEU A 1 588 ? -14.624 6.994 24.437 1.00 93.88 588 LEU A O 1
ATOM 4298 N N . PHE A 1 589 ? -15.954 5.371 23.616 1.00 96.12 589 PHE A N 1
ATOM 4299 C CA . PHE A 1 589 ? -16.455 4.883 24.888 1.00 96.12 589 PHE A CA 1
ATOM 4300 C C . PHE A 1 589 ? -15.972 3.456 25.121 1.00 96.12 589 PHE A C 1
ATOM 4302 O O . PHE A 1 589 ? -16.183 2.584 24.279 1.00 96.12 589 PHE A O 1
ATOM 4309 N N . LEU A 1 590 ? -15.373 3.210 26.281 1.00 97.56 590 LEU A N 1
ATOM 4310 C CA . LEU A 1 590 ? -14.911 1.900 26.717 1.00 97.56 590 LEU A CA 1
ATOM 4311 C C . LEU A 1 590 ? -15.603 1.525 28.031 1.00 97.56 590 LEU A C 1
ATOM 4313 O O . LEU A 1 590 ? -15.562 2.276 28.996 1.00 97.56 590 LEU A O 1
ATOM 4317 N N . LEU A 1 591 ? -16.190 0.338 28.101 1.00 97.81 591 LEU A N 1
ATOM 4318 C CA . LEU A 1 591 ? -16.655 -0.279 29.339 1.00 97.81 591 LEU A CA 1
ATOM 4319 C C . LEU A 1 591 ? -15.806 -1.515 29.609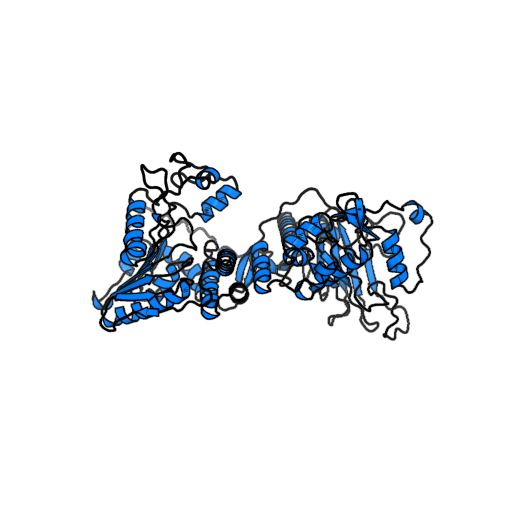 1.00 97.81 591 LEU A C 1
ATOM 4321 O O . LEU A 1 591 ? -15.661 -2.356 28.725 1.00 97.81 591 LEU A O 1
ATOM 4325 N N . VAL A 1 592 ? -15.293 -1.642 30.829 1.00 97.94 592 VAL A N 1
ATOM 4326 C CA . VAL A 1 592 ? -14.503 -2.790 31.283 1.00 97.94 592 VAL A CA 1
ATOM 4327 C C . VAL A 1 592 ? -15.095 -3.314 32.582 1.00 97.94 592 VAL A C 1
ATOM 4329 O O . VAL A 1 592 ? -15.398 -2.539 33.485 1.00 97.94 592 VAL A O 1
ATOM 4332 N N . VAL A 1 593 ? -15.273 -4.626 32.689 1.00 97.00 593 VAL A N 1
ATOM 4333 C CA . VAL A 1 593 ? -15.832 -5.284 33.874 1.00 97.00 593 VAL A CA 1
ATOM 4334 C C . VAL A 1 593 ? -14.961 -6.476 34.232 1.00 97.00 593 VAL A C 1
ATOM 4336 O O . VAL A 1 593 ? -14.665 -7.303 33.370 1.00 97.00 593 VAL A O 1
ATOM 4339 N N . ASP A 1 594 ? -14.593 -6.587 35.505 1.00 94.31 594 ASP A N 1
ATOM 4340 C CA . ASP A 1 594 ? -13.976 -7.791 36.046 1.00 94.31 594 ASP A CA 1
ATOM 4341 C C . ASP A 1 594 ? -15.076 -8.813 36.395 1.00 94.31 594 ASP A C 1
ATOM 4343 O O . ASP A 1 594 ? -15.825 -8.638 37.368 1.00 94.31 594 ASP A O 1
ATOM 4347 N N . PRO A 1 595 ? -15.208 -9.907 35.623 1.00 91.69 595 PRO A N 1
ATOM 4348 C CA . PRO A 1 595 ? -16.223 -10.910 35.892 1.00 91.69 595 PRO A CA 1
ATOM 4349 C C . PRO A 1 595 ? -16.027 -11.610 37.246 1.00 91.69 595 PRO A C 1
ATOM 4351 O O . PRO A 1 595 ? -17.026 -12.033 37.837 1.00 91.69 595 PRO A O 1
ATOM 4354 N N . ALA A 1 596 ? -14.801 -11.698 37.775 1.00 87.00 596 ALA A N 1
ATOM 4355 C CA . ALA A 1 596 ? -14.515 -12.336 39.062 1.00 87.00 596 ALA A CA 1
ATOM 4356 C C . ALA A 1 596 ? -15.113 -11.564 40.249 1.00 87.00 596 ALA A C 1
ATOM 4358 O O . ALA A 1 596 ? -15.467 -12.164 41.267 1.00 87.00 596 ALA A O 1
ATOM 4359 N N . MET A 1 597 ? -15.285 -10.249 40.094 1.00 86.31 597 MET A N 1
ATOM 4360 C CA . MET A 1 597 ? -15.888 -9.365 41.096 1.00 86.31 597 MET A CA 1
ATOM 4361 C C . MET A 1 597 ? -17.423 -9.340 41.025 1.00 86.31 597 MET A C 1
ATOM 4363 O O . MET A 1 597 ? -18.074 -8.882 41.962 1.00 86.31 597 MET A O 1
ATOM 4367 N N . THR A 1 598 ? -18.020 -9.865 39.947 1.00 78.81 598 THR A N 1
ATOM 4368 C CA . THR A 1 598 ? -19.484 -9.925 39.773 1.00 78.81 598 THR A CA 1
ATOM 4369 C C . THR A 1 598 ? -20.069 -11.283 40.154 1.00 78.81 598 THR A C 1
ATOM 4371 O O . THR A 1 598 ? -21.079 -11.353 40.855 1.00 78.81 598 THR A O 1
ATOM 4374 N N . THR A 1 599 ? -19.447 -12.380 39.712 1.00 76.12 599 THR A N 1
ATOM 4375 C CA . THR A 1 599 ? -19.938 -13.742 39.949 1.00 76.12 599 THR A CA 1
ATOM 4376 C C . THR A 1 599 ? -18.785 -14.695 40.243 1.00 76.12 599 THR A C 1
ATOM 4378 O O . THR A 1 599 ? -17.696 -14.587 39.683 1.00 76.12 599 THR A O 1
ATOM 4381 N N . ARG A 1 600 ? -19.031 -15.700 41.092 1.00 64.62 600 ARG A N 1
ATOM 4382 C CA . ARG A 1 600 ? -18.087 -16.808 41.275 1.00 64.62 600 ARG A CA 1
ATOM 4383 C C . ARG A 1 600 ? -18.271 -17.813 40.137 1.00 64.62 600 ARG A C 1
ATOM 4385 O O . ARG A 1 600 ? -19.094 -18.714 40.252 1.00 64.62 600 ARG A O 1
ATOM 4392 N N . GLY A 1 601 ? -17.507 -17.654 39.058 1.00 66.81 601 GLY A N 1
ATOM 4393 C CA . GLY A 1 601 ? -17.431 -18.638 37.972 1.00 66.81 601 GLY A CA 1
ATOM 4394 C C . GLY A 1 601 ? -18.110 -18.223 36.670 1.00 66.81 601 GLY A C 1
ATOM 4395 O O . GLY A 1 601 ? -18.839 -19.026 36.095 1.00 66.81 601 GLY A O 1
ATOM 4396 N N . PHE A 1 602 ? -17.864 -16.995 36.201 1.00 79.44 602 PHE A N 1
ATOM 4397 C CA . PHE A 1 602 ? -18.177 -16.610 34.823 1.00 79.44 602 PHE A CA 1
ATOM 4398 C C . PHE A 1 602 ? -17.615 -17.655 33.847 1.00 79.44 602 PHE A C 1
ATOM 4400 O O . PHE A 1 602 ? -16.410 -17.903 33.819 1.00 79.44 602 PHE A O 1
ATOM 4407 N N . ASP A 1 603 ? -18.504 -18.283 33.080 1.00 77.06 603 ASP A N 1
ATOM 4408 C CA . ASP A 1 603 ? -18.165 -19.343 32.137 1.00 77.06 603 ASP A CA 1
ATOM 4409 C C . ASP A 1 603 ? -19.064 -19.239 30.897 1.00 77.06 603 ASP A C 1
ATOM 4411 O O . ASP A 1 603 ? -20.273 -19.490 30.946 1.00 77.06 603 ASP A O 1
ATOM 4415 N N . VAL A 1 604 ? -18.462 -18.835 29.778 1.00 84.94 604 VAL A N 1
ATOM 4416 C CA . VAL A 1 604 ? -19.137 -18.701 28.482 1.00 84.94 604 VAL A CA 1
ATOM 4417 C C . VAL A 1 604 ? -19.111 -20.007 27.675 1.00 84.94 604 VAL A C 1
ATOM 4419 O O . VAL A 1 604 ? -19.826 -20.120 26.679 1.00 84.94 604 VAL A O 1
ATOM 4422 N N . GLU A 1 605 ? -18.348 -21.023 28.095 1.00 84.31 605 GLU A N 1
ATOM 4423 C CA . GLU A 1 605 ? -18.118 -22.246 27.313 1.00 84.31 605 GLU A CA 1
ATOM 4424 C C . GLU A 1 605 ? -19.427 -22.983 27.029 1.00 84.31 605 GLU A C 1
ATOM 4426 O O . GLU A 1 605 ? -19.725 -23.310 25.881 1.00 84.31 605 GLU A O 1
ATOM 4431 N N . ARG A 1 606 ? -20.294 -23.121 28.038 1.00 82.38 606 ARG A N 1
ATOM 4432 C CA . ARG A 1 606 ? -21.605 -23.771 27.878 1.00 82.38 606 ARG A CA 1
ATOM 4433 C C . ARG A 1 606 ? -22.496 -23.073 26.844 1.00 82.38 606 ARG A C 1
ATOM 4435 O O . ARG A 1 606 ? -23.292 -23.725 26.164 1.00 82.38 606 ARG A O 1
ATOM 4442 N N . LEU A 1 607 ? -22.401 -21.745 26.742 1.00 81.56 607 LEU A N 1
ATOM 4443 C CA . LEU A 1 607 ? -23.131 -20.983 25.731 1.00 81.56 607 LEU A CA 1
ATOM 4444 C C . LEU A 1 607 ? -22.543 -21.253 24.343 1.00 81.56 607 LEU A C 1
ATOM 4446 O O . LEU A 1 607 ? -23.302 -21.552 23.424 1.00 81.56 607 LEU A O 1
ATOM 4450 N N . LEU A 1 608 ? -21.215 -21.196 24.201 1.00 82.19 608 LEU A N 1
ATOM 4451 C CA . LEU A 1 608 ? -20.514 -21.415 22.930 1.00 82.19 608 LEU A CA 1
ATOM 4452 C C . LEU A 1 608 ? -20.716 -22.833 22.382 1.00 82.19 608 LEU A C 1
ATOM 4454 O O . LEU A 1 608 ? -20.972 -22.994 21.185 1.00 82.19 608 LEU A O 1
ATOM 4458 N N . GLU A 1 609 ? -20.671 -23.846 23.250 1.00 81.31 609 GLU A N 1
ATOM 4459 C CA . GLU A 1 609 ? -20.967 -25.241 22.911 1.00 81.31 609 GLU A CA 1
ATOM 4460 C C . GLU A 1 609 ? -22.373 -25.378 22.322 1.00 81.31 609 GLU A C 1
ATOM 4462 O O . GLU A 1 609 ? -22.560 -25.961 21.252 1.00 81.31 609 GLU A O 1
ATOM 4467 N N . ARG A 1 610 ? -23.374 -24.785 22.983 1.00 81.50 610 ARG A N 1
ATOM 4468 C CA . ARG A 1 610 ? -24.772 -24.844 22.537 1.00 81.50 610 ARG A CA 1
ATOM 4469 C C . ARG A 1 610 ? -25.023 -24.040 21.268 1.00 81.50 610 ARG A C 1
ATOM 4471 O O . ARG A 1 610 ? -25.859 -24.428 20.457 1.00 81.50 610 ARG A O 1
ATOM 4478 N N . PHE A 1 611 ? -24.311 -22.932 21.098 1.00 75.31 611 PHE A N 1
ATOM 4479 C CA . PHE A 1 611 ? -24.374 -22.115 19.891 1.00 75.31 611 PHE A CA 1
ATOM 4480 C C . PHE A 1 611 ? -23.708 -22.814 18.688 1.00 75.31 611 PHE A C 1
ATOM 4482 O O . PHE A 1 611 ? -23.796 -22.326 17.564 1.00 75.31 611 PHE A O 1
ATOM 4489 N N . GLY A 1 612 ? -23.071 -23.976 18.895 1.00 64.31 612 GLY A N 1
ATOM 4490 C CA . GLY A 1 612 ? -22.449 -24.763 17.832 1.00 64.31 612 GLY A CA 1
ATOM 4491 C C . GLY A 1 612 ? -21.206 -24.088 17.265 1.00 64.31 612 GLY A C 1
ATOM 4492 O O . GLY A 1 612 ? -20.886 -24.262 16.087 1.00 64.31 612 GLY A O 1
ATOM 4493 N N . VAL A 1 613 ? -20.512 -23.286 18.078 1.00 57.00 613 VAL A N 1
ATOM 4494 C CA . VAL A 1 613 ? -19.373 -22.480 17.638 1.00 57.00 613 VAL A CA 1
ATOM 4495 C C . VAL A 1 613 ? -18.178 -23.389 17.324 1.00 57.00 613 VAL A C 1
ATOM 4497 O O . VAL A 1 613 ? -17.264 -23.574 18.116 1.00 57.00 613 VAL A O 1
ATOM 4500 N N . ARG A 1 614 ? -18.143 -23.897 16.085 1.00 51.78 614 ARG A N 1
ATOM 4501 C CA . ARG A 1 614 ? -16.901 -24.080 15.311 1.00 51.78 614 ARG A CA 1
ATOM 4502 C C . ARG A 1 614 ? -16.399 -22.745 14.729 1.00 51.78 614 ARG A C 1
ATOM 4504 O O . ARG A 1 614 ? -15.328 -22.702 14.135 1.00 51.78 614 ARG A O 1
ATOM 4511 N N . ALA A 1 615 ? -17.134 -21.645 14.949 1.00 43.72 615 ALA A N 1
ATOM 4512 C CA . ALA A 1 615 ? -16.802 -20.284 14.501 1.00 43.72 615 ALA A CA 1
ATOM 4513 C C . ALA A 1 615 ? -15.551 -19.680 15.177 1.00 43.72 615 ALA A C 1
ATOM 4515 O O . ALA A 1 615 ? -15.105 -18.596 14.811 1.00 43.72 615 ALA A O 1
ATOM 4516 N N . GLY A 1 616 ? -14.947 -20.403 16.126 1.00 42.41 616 GLY A N 1
ATOM 4517 C CA . GLY A 1 616 ? -13.644 -20.071 16.680 1.00 42.41 616 GLY A CA 1
ATOM 4518 C C . GLY A 1 616 ? -12.485 -20.351 15.723 1.00 42.41 616 GLY A C 1
ATOM 4519 O O . GLY A 1 616 ? -11.546 -19.581 15.749 1.00 42.41 616 GLY A O 1
ATOM 4520 N N . ALA A 1 617 ? -12.530 -21.382 14.869 1.00 37.91 617 ALA A N 1
ATOM 4521 C CA . ALA A 1 617 ? -11.339 -21.864 14.150 1.00 37.91 617 ALA A CA 1
ATOM 4522 C C . ALA A 1 617 ? -10.816 -20.892 13.071 1.00 37.91 617 ALA A C 1
ATOM 4524 O O . ALA A 1 617 ? -9.665 -20.479 13.141 1.00 37.91 617 ALA A O 1
ATOM 4525 N N . ALA A 1 618 ? -11.672 -20.436 12.150 1.00 36.31 618 ALA A N 1
ATOM 4526 C CA . ALA A 1 618 ? -11.263 -19.531 11.063 1.00 36.31 618 ALA A CA 1
ATOM 4527 C C . ALA A 1 618 ? -10.850 -18.138 11.568 1.00 36.31 618 ALA A C 1
ATOM 4529 O O . ALA A 1 618 ? -9.941 -17.500 11.048 1.00 36.31 618 ALA A O 1
ATOM 4530 N N . ALA A 1 619 ? -11.512 -17.667 12.621 1.00 44.16 619 ALA A N 1
ATOM 4531 C CA . ALA A 1 619 ? -11.189 -16.389 13.218 1.00 44.16 619 ALA A CA 1
ATOM 4532 C C . ALA A 1 619 ? -9.970 -16.524 14.169 1.00 44.16 619 ALA A C 1
ATOM 4534 O O . A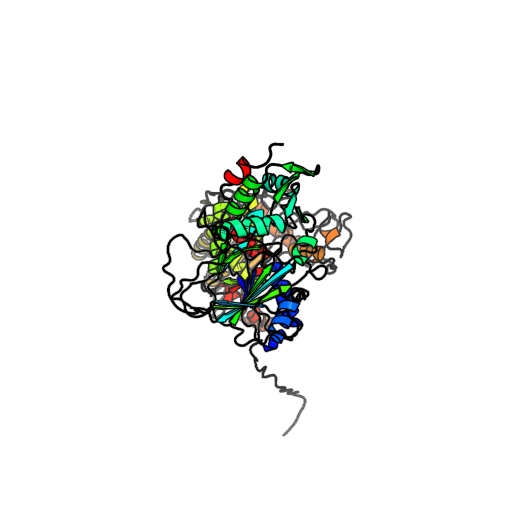LA A 1 619 ? -9.193 -15.591 14.302 1.00 44.16 619 ALA A O 1
ATOM 4535 N N . ARG A 1 620 ? -9.730 -17.698 14.772 1.00 45.62 620 ARG A N 1
ATOM 4536 C CA . ARG A 1 620 ? -8.518 -18.037 15.544 1.00 45.62 620 ARG A CA 1
ATOM 4537 C C . ARG A 1 620 ? -7.269 -18.145 14.672 1.00 45.62 620 ARG A C 1
ATOM 4539 O O . ARG A 1 620 ? -6.247 -17.639 15.101 1.00 45.62 620 ARG A O 1
ATOM 4546 N N . GLU A 1 621 ? -7.334 -18.745 13.485 1.00 41.88 621 GLU A N 1
ATOM 4547 C CA . GLU A 1 621 ? -6.168 -18.873 12.590 1.00 41.88 621 GLU A CA 1
ATOM 4548 C C . GLU A 1 621 ? -5.678 -17.511 12.077 1.00 41.88 621 GLU A C 1
ATOM 4550 O O . GLU A 1 621 ? -4.491 -17.221 12.178 1.00 41.88 621 GLU A O 1
ATOM 4555 N N . SER A 1 622 ? -6.592 -16.629 11.652 1.00 45.22 622 SER A N 1
ATOM 4556 C CA . SER A 1 622 ? -6.260 -15.235 11.306 1.00 45.22 622 SER A CA 1
ATOM 4557 C C . SER A 1 622 ? -5.656 -14.471 12.497 1.00 45.22 622 SER A C 1
ATOM 4559 O O . SER A 1 622 ? -4.661 -13.773 12.352 1.00 45.22 622 SER A O 1
ATOM 4561 N N . ARG A 1 623 ? -6.217 -14.640 13.704 1.00 52.56 623 ARG A N 1
ATOM 4562 C CA . ARG A 1 623 ? -5.833 -13.861 14.898 1.00 52.56 623 ARG A CA 1
ATOM 4563 C C . ARG A 1 623 ? -4.577 -14.368 15.608 1.00 52.56 623 ARG A C 1
ATOM 4565 O O . ARG A 1 623 ? -3.808 -13.562 16.126 1.00 52.56 623 ARG A O 1
ATOM 4572 N N . GLU A 1 624 ? -4.344 -15.683 15.637 1.00 46.56 624 GLU A N 1
ATOM 4573 C CA . GLU A 1 624 ? -3.065 -16.252 16.082 1.00 46.56 624 GLU A CA 1
ATOM 4574 C C . GLU A 1 624 ? -1.938 -15.841 15.122 1.00 46.56 624 GLU A C 1
ATOM 4576 O O . GLU A 1 624 ? -0.842 -15.567 15.602 1.00 46.56 624 GLU A O 1
ATOM 4581 N N . ALA A 1 625 ? -2.210 -15.704 13.815 1.00 40.09 625 ALA A N 1
ATOM 4582 C CA . ALA A 1 625 ? -1.259 -15.155 12.846 1.00 40.09 625 ALA A CA 1
ATOM 4583 C C . ALA A 1 625 ? -0.962 -13.661 13.072 1.00 40.09 625 ALA A C 1
ATOM 4585 O O . ALA A 1 625 ? 0.188 -13.275 12.943 1.00 40.09 625 ALA A O 1
ATOM 4586 N N . SER A 1 626 ? -1.929 -12.839 13.501 1.00 48.22 626 SER A N 1
ATOM 4587 C CA . SER A 1 626 ? -1.686 -11.427 13.870 1.00 48.22 626 SER A CA 1
ATOM 4588 C C . SER A 1 626 ? -0.927 -11.230 15.180 1.00 48.22 626 SER A C 1
ATOM 4590 O O . SER A 1 626 ? -0.135 -10.297 15.294 1.00 48.22 626 SER A O 1
ATOM 4592 N N . ARG A 1 627 ? -1.144 -12.098 16.178 1.00 50.75 627 ARG A N 1
ATOM 4593 C CA . ARG A 1 627 ? -0.418 -12.047 17.465 1.00 50.75 627 ARG A CA 1
ATOM 4594 C C . ARG A 1 627 ? 0.963 -12.699 17.400 1.00 50.75 627 ARG A C 1
ATOM 4596 O O . ARG A 1 627 ? 1.869 -12.253 18.094 1.00 50.75 627 ARG A O 1
ATOM 4603 N N . ARG A 1 628 ? 1.118 -13.746 16.582 1.00 44.19 628 ARG A N 1
ATOM 4604 C CA . ARG A 1 628 ? 2.402 -14.385 16.242 1.00 44.19 628 ARG A CA 1
ATOM 4605 C C . ARG A 1 628 ? 2.926 -13.922 14.890 1.00 44.19 628 ARG A C 1
ATOM 4607 O O . ARG A 1 628 ? 3.691 -14.661 14.273 1.00 44.19 628 ARG A O 1
ATOM 4614 N N . ALA A 1 629 ? 2.517 -12.744 14.422 1.00 46.59 629 ALA A N 1
ATOM 4615 C CA . ALA A 1 629 ? 3.229 -12.080 13.348 1.00 46.59 629 ALA A CA 1
ATOM 4616 C C . ALA A 1 629 ? 4.573 -11.675 13.940 1.00 46.59 629 ALA A C 1
ATOM 4618 O O . ALA A 1 629 ? 4.787 -10.525 14.324 1.00 46.59 629 ALA A O 1
ATOM 4619 N N . ASP A 1 630 ? 5.449 -12.674 14.047 1.00 53.78 630 ASP A N 1
ATOM 4620 C CA . ASP A 1 630 ? 6.879 -12.493 14.052 1.00 53.78 630 ASP A CA 1
ATOM 4621 C C . ASP A 1 630 ? 7.181 -11.477 12.955 1.00 53.78 630 ASP A C 1
ATOM 4623 O O . ASP A 1 630 ? 6.433 -11.341 11.974 1.00 53.78 630 ASP A O 1
ATOM 4627 N N . ASP A 1 631 ? 8.269 -10.744 13.106 1.00 59.66 631 ASP A N 1
ATOM 4628 C CA . ASP A 1 631 ? 8.674 -9.746 12.119 1.00 59.66 631 ASP A CA 1
ATOM 4629 C C . ASP A 1 631 ? 8.776 -10.308 10.676 1.00 59.66 631 ASP A C 1
ATOM 4631 O O . ASP A 1 631 ? 8.787 -9.527 9.720 1.00 59.66 631 ASP A O 1
ATOM 4635 N N . ASP A 1 632 ? 8.724 -11.637 10.530 1.00 67.06 632 ASP A N 1
ATOM 4636 C CA . ASP A 1 632 ? 8.753 -12.438 9.308 1.00 67.06 632 ASP A CA 1
ATOM 4637 C C . ASP A 1 632 ? 7.379 -12.816 8.701 1.00 67.06 632 ASP A C 1
ATOM 4639 O O . ASP A 1 632 ? 7.349 -13.493 7.675 1.00 67.06 632 ASP A O 1
ATOM 4643 N N . HIS A 1 633 ? 6.226 -12.434 9.275 1.00 80.44 633 HIS A N 1
ATOM 4644 C CA . HIS A 1 633 ? 4.935 -12.729 8.624 1.00 80.44 633 HIS A CA 1
ATOM 4645 C C . HIS A 1 633 ? 4.714 -11.850 7.388 1.00 80.44 633 HIS A C 1
ATOM 4647 O O . HIS A 1 633 ? 4.743 -10.624 7.485 1.00 80.44 633 HIS A O 1
ATOM 4653 N N . ASP A 1 634 ? 4.420 -12.467 6.248 1.00 84.19 634 ASP A N 1
ATOM 4654 C CA . ASP A 1 634 ? 4.174 -11.760 4.994 1.00 84.19 634 ASP A CA 1
ATOM 4655 C C . ASP A 1 634 ? 2.745 -11.208 4.899 1.00 84.19 634 ASP A C 1
ATOM 4657 O O . ASP A 1 634 ? 1.760 -11.920 5.094 1.00 84.19 634 ASP A O 1
ATOM 4661 N N . VAL A 1 635 ? 2.624 -9.937 4.520 1.00 85.06 635 VAL A N 1
ATOM 4662 C CA . VAL A 1 635 ? 1.367 -9.288 4.140 1.00 85.06 635 VAL A CA 1
ATOM 4663 C C . VAL A 1 635 ? 1.317 -9.075 2.629 1.00 85.06 635 VAL A C 1
ATOM 4665 O O . VAL A 1 635 ? 2.324 -8.764 1.990 1.00 85.06 635 VAL A O 1
ATOM 4668 N N . ARG A 1 636 ? 0.123 -9.227 2.046 1.00 85.75 636 ARG A N 1
ATOM 4669 C CA . ARG A 1 636 ? -0.110 -8.975 0.619 1.00 85.75 636 ARG A CA 1
ATOM 4670 C C . ARG A 1 636 ? -0.690 -7.587 0.416 1.00 85.75 636 ARG A C 1
ATOM 4672 O O . ARG A 1 636 ? -1.784 -7.305 0.892 1.00 85.75 636 ARG A O 1
ATOM 4679 N N . VAL A 1 637 ? 0.019 -6.750 -0.328 1.00 85.31 637 VAL A N 1
ATOM 4680 C CA . VAL A 1 637 ? -0.345 -5.347 -0.580 1.00 85.31 637 VAL A CA 1
ATOM 4681 C C . VAL A 1 637 ? -0.378 -5.115 -2.084 1.00 85.31 637 VAL A C 1
ATOM 4683 O O . VAL A 1 637 ? 0.393 -5.749 -2.798 1.00 85.31 637 VAL A O 1
ATOM 4686 N N . SER A 1 638 ? -1.236 -4.234 -2.608 1.00 85.31 638 SER A N 1
ATOM 4687 C CA . SER A 1 638 ? -1.136 -3.887 -4.032 1.00 85.31 638 SER A CA 1
ATOM 4688 C C . SER A 1 638 ? 0.212 -3.223 -4.330 1.00 85.31 638 SER A C 1
ATOM 4690 O O . SER A 1 638 ? 0.722 -2.432 -3.532 1.00 85.31 638 SER A O 1
ATOM 4692 N N . ALA A 1 639 ? 0.805 -3.542 -5.480 1.00 83.75 639 ALA A N 1
ATOM 4693 C CA . ALA A 1 639 ? 2.097 -2.999 -5.894 1.00 83.75 639 ALA A CA 1
ATOM 4694 C C . ALA A 1 639 ? 2.060 -1.464 -5.940 1.00 83.75 639 ALA A C 1
ATOM 4696 O O . ALA A 1 639 ? 2.964 -0.802 -5.432 1.00 83.75 639 ALA A O 1
ATOM 4697 N N . ALA A 1 640 ? 0.974 -0.900 -6.477 1.00 81.44 640 ALA A N 1
ATOM 4698 C CA . ALA A 1 640 ? 0.759 0.542 -6.547 1.00 81.44 640 ALA A CA 1
ATOM 4699 C C . ALA A 1 640 ? 0.783 1.199 -5.157 1.00 81.44 640 ALA A C 1
ATOM 4701 O O . ALA A 1 640 ? 1.518 2.164 -4.947 1.00 81.44 640 ALA A O 1
ATOM 4702 N N . LEU A 1 641 ? 0.040 0.641 -4.192 1.00 83.69 641 LEU A N 1
ATOM 4703 C CA . LEU A 1 641 ? 0.032 1.143 -2.818 1.00 83.69 641 LEU A CA 1
ATOM 4704 C C . LEU A 1 641 ? 1.413 1.006 -2.172 1.00 83.69 641 LEU A C 1
ATOM 4706 O O . LEU A 1 641 ? 1.879 1.938 -1.524 1.00 83.69 641 LEU A O 1
ATOM 4710 N N . TRP A 1 642 ? 2.087 -0.129 -2.359 1.00 90.44 642 TRP A N 1
ATOM 4711 C CA . TRP A 1 642 ? 3.408 -0.353 -1.779 1.00 90.44 642 TRP A CA 1
ATOM 4712 C C . TRP A 1 642 ? 4.436 0.685 -2.250 1.00 90.44 642 TRP A C 1
ATOM 4714 O O . TRP A 1 642 ? 5.093 1.321 -1.422 1.00 90.44 642 TRP A O 1
ATOM 4724 N N . PHE A 1 643 ? 4.531 0.919 -3.561 1.00 88.12 643 PHE A N 1
ATOM 4725 C CA . PHE A 1 643 ? 5.460 1.908 -4.110 1.00 88.12 643 PHE A CA 1
ATOM 4726 C C . PHE A 1 643 ? 5.122 3.338 -3.671 1.00 88.12 643 PHE A C 1
ATOM 4728 O O . PHE A 1 643 ? 6.032 4.110 -3.366 1.00 88.12 643 PHE A O 1
ATOM 4735 N N . GLU A 1 644 ? 3.836 3.677 -3.556 1.00 86.69 644 GLU A N 1
ATOM 4736 C CA . GLU A 1 644 ? 3.391 4.970 -3.027 1.00 86.69 644 GLU A CA 1
ATOM 4737 C C . GLU A 1 644 ? 3.818 5.179 -1.563 1.00 86.69 644 GLU A C 1
ATOM 4739 O O . GLU A 1 644 ? 4.307 6.249 -1.193 1.00 86.69 644 GLU A O 1
ATOM 4744 N N . LEU A 1 645 ? 3.698 4.154 -0.716 1.00 88.19 645 LEU A N 1
ATOM 4745 C CA . LEU A 1 645 ? 4.141 4.234 0.680 1.00 88.19 645 LEU A CA 1
ATOM 4746 C C . LEU A 1 645 ? 5.658 4.404 0.783 1.00 88.19 645 LEU A C 1
ATOM 4748 O O . LEU A 1 645 ? 6.137 5.230 1.563 1.00 88.19 645 LEU A O 1
ATOM 4752 N N . GLN A 1 646 ? 6.422 3.673 -0.031 1.00 89.88 646 GLN A N 1
ATOM 4753 C CA . GLN A 1 646 ? 7.877 3.818 -0.082 1.00 89.88 646 GLN A CA 1
ATOM 4754 C C . GLN A 1 646 ? 8.292 5.213 -0.562 1.00 89.88 646 GLN A C 1
ATOM 4756 O O . GLN A 1 646 ? 9.239 5.791 -0.026 1.00 89.88 646 GLN A O 1
ATOM 4761 N N . ARG A 1 647 ? 7.561 5.783 -1.524 1.00 87.25 647 ARG A N 1
ATOM 4762 C CA . ARG A 1 647 ? 7.746 7.158 -1.998 1.00 87.25 647 ARG A CA 1
ATOM 4763 C C . ARG A 1 647 ? 7.551 8.172 -0.870 1.00 87.25 647 ARG A C 1
ATOM 4765 O O . ARG A 1 647 ? 8.446 8.967 -0.590 1.00 87.25 647 ARG A O 1
ATOM 4772 N N . ARG A 1 648 ? 6.435 8.080 -0.141 1.00 87.94 648 ARG A N 1
ATOM 4773 C CA . ARG A 1 648 ? 6.151 8.941 1.023 1.00 87.94 648 ARG A CA 1
ATOM 4774 C C . ARG A 1 648 ? 7.192 8.795 2.135 1.00 87.94 648 ARG A C 1
ATOM 4776 O O . ARG A 1 648 ? 7.571 9.789 2.747 1.00 87.94 648 ARG A O 1
ATOM 4783 N N . ALA A 1 649 ? 7.697 7.584 2.365 1.00 89.12 649 ALA A N 1
ATOM 4784 C CA . ALA A 1 649 ? 8.758 7.327 3.338 1.00 89.12 649 ALA A CA 1
ATOM 4785 C C . ALA A 1 649 ? 10.107 7.970 2.958 1.00 89.12 649 ALA A C 1
ATOM 4787 O O . ALA A 1 649 ? 10.863 8.391 3.839 1.00 89.12 649 ALA A O 1
ATOM 4788 N N . ARG A 1 650 ? 10.421 8.079 1.659 1.00 85.25 650 ARG A N 1
ATOM 4789 C CA . ARG A 1 650 ? 11.628 8.774 1.181 1.00 85.25 650 ARG A CA 1
ATOM 4790 C C . ARG A 1 650 ? 11.501 10.295 1.302 1.00 85.25 650 ARG A C 1
ATOM 4792 O O . ARG A 1 650 ? 12.426 10.926 1.818 1.00 85.25 650 ARG A O 1
ATOM 4799 N N . GLY A 1 651 ? 10.351 10.851 0.913 1.00 71.81 651 GLY A N 1
ATOM 4800 C CA . GLY A 1 651 ? 10.109 12.296 0.820 1.00 71.81 651 GLY A CA 1
ATOM 4801 C C . GLY A 1 651 ? 10.571 12.897 -0.517 1.00 71.81 651 GLY A C 1
ATOM 4802 O O . GLY A 1 651 ? 11.127 12.199 -1.358 1.00 71.81 651 GLY A O 1
ATOM 4803 N N . VAL A 1 652 ? 10.331 14.197 -0.719 1.00 69.50 652 VAL A N 1
ATOM 4804 C CA . VAL A 1 652 ? 10.693 14.911 -1.961 1.00 69.50 652 VAL A CA 1
ATOM 4805 C C . VAL A 1 652 ? 12.162 15.346 -1.916 1.00 69.50 652 VAL A C 1
ATOM 4807 O O . VAL A 1 652 ? 12.584 15.997 -0.960 1.00 69.50 652 VAL A O 1
ATOM 4810 N N . GLY A 1 653 ? 12.940 14.990 -2.943 1.00 69.12 653 GLY A N 1
ATOM 4811 C CA . GLY A 1 653 ? 14.344 15.395 -3.087 1.00 69.12 653 GLY A CA 1
ATOM 4812 C C . GLY A 1 653 ? 14.527 16.835 -3.592 1.00 69.12 653 GLY A C 1
ATOM 4813 O O . GLY A 1 653 ? 13.593 17.455 -4.094 1.00 69.12 653 GLY A O 1
ATOM 4814 N N . ASP A 1 654 ? 15.749 17.368 -3.497 1.00 81.25 654 ASP A N 1
ATOM 4815 C CA . ASP A 1 654 ? 16.093 18.697 -4.030 1.00 81.25 654 ASP A CA 1
ATOM 4816 C C . ASP A 1 654 ? 16.066 18.704 -5.568 1.00 81.25 654 ASP A C 1
ATOM 4818 O O . ASP A 1 654 ? 16.825 17.967 -6.208 1.00 81.25 654 ASP A O 1
ATOM 4822 N N . VAL A 1 655 ? 15.183 19.530 -6.137 1.00 84.69 655 VAL A N 1
ATOM 4823 C CA . VAL A 1 655 ? 14.916 19.678 -7.580 1.00 84.69 655 VAL A CA 1
ATOM 4824 C C . VAL A 1 655 ? 15.548 20.925 -8.203 1.00 84.69 655 VAL A C 1
ATOM 4826 O O . VAL A 1 655 ? 15.263 21.222 -9.363 1.00 84.69 655 VAL A O 1
ATOM 4829 N N . SER A 1 656 ? 16.377 21.665 -7.464 1.00 84.56 656 SER A N 1
ATOM 4830 C CA . SER A 1 656 ? 16.972 22.929 -7.920 1.00 84.56 656 SER A CA 1
ATOM 4831 C C . SER A 1 656 ? 17.710 22.810 -9.261 1.00 84.56 656 SER A C 1
ATOM 4833 O O . SER A 1 656 ? 17.538 23.675 -10.119 1.00 84.56 656 SER A O 1
ATOM 4835 N N . ASP A 1 657 ? 18.432 21.707 -9.487 1.00 83.75 657 ASP A N 1
ATOM 4836 C CA . ASP A 1 657 ? 19.142 21.428 -10.745 1.00 83.75 657 ASP A CA 1
ATOM 4837 C C . ASP A 1 657 ? 18.201 21.327 -11.954 1.00 83.75 657 ASP A C 1
ATOM 4839 O O . ASP A 1 657 ? 18.482 21.878 -13.015 1.00 83.75 657 ASP A O 1
ATOM 4843 N N . VAL A 1 658 ? 17.063 20.639 -11.795 1.00 86.12 658 VAL A N 1
ATOM 4844 C CA . VAL A 1 658 ? 16.061 20.491 -12.864 1.00 86.12 658 VAL A CA 1
ATOM 4845 C C . VAL A 1 658 ? 15.326 21.809 -13.064 1.00 86.12 658 VAL A C 1
ATOM 4847 O O . VAL A 1 658 ? 15.111 22.245 -14.189 1.00 86.12 658 VAL A O 1
ATOM 4850 N N . GLU A 1 659 ? 14.940 22.467 -11.974 1.00 85.81 659 GLU A N 1
ATOM 4851 C CA . GLU A 1 659 ? 14.195 23.716 -12.036 1.00 85.81 659 GLU A CA 1
ATOM 4852 C C . GLU A 1 659 ? 14.993 24.859 -12.672 1.00 85.81 659 GLU A C 1
ATOM 4854 O O . GLU A 1 659 ? 14.428 25.633 -13.448 1.00 85.81 659 GLU A O 1
ATOM 4859 N N . GLY A 1 660 ? 16.289 24.954 -12.364 1.00 84.31 660 GLY A N 1
ATOM 4860 C CA . GLY A 1 660 ? 17.167 26.024 -12.834 1.00 84.31 660 GLY A CA 1
ATOM 4861 C C . GLY A 1 660 ? 17.338 26.069 -14.353 1.00 84.31 660 GLY A C 1
ATOM 4862 O O . GLY A 1 660 ? 17.579 27.147 -14.895 1.00 84.31 660 GLY A O 1
ATOM 4863 N N . VAL A 1 661 ? 17.161 24.931 -15.032 1.00 85.75 661 VAL A N 1
ATOM 4864 C CA . VAL A 1 661 ? 17.319 24.788 -16.492 1.00 85.75 661 VAL A CA 1
ATOM 4865 C C . VAL A 1 661 ? 15.989 24.693 -17.247 1.00 85.75 661 VAL A C 1
ATOM 4867 O O . VAL A 1 661 ? 15.976 24.611 -18.474 1.00 85.75 661 VAL A O 1
ATOM 4870 N N . LEU A 1 662 ? 14.845 24.715 -16.549 1.00 83.38 662 LEU A N 1
ATOM 4871 C CA . LEU A 1 662 ? 13.543 24.724 -17.218 1.00 83.38 662 LEU A CA 1
ATOM 4872 C C . LEU A 1 662 ? 13.316 26.059 -17.951 1.00 83.38 662 LEU A C 1
ATOM 4874 O O . LEU A 1 662 ? 13.494 27.119 -17.340 1.00 83.38 662 LEU A O 1
ATOM 4878 N N . PRO A 1 663 ? 12.821 26.041 -19.205 1.00 73.75 663 PRO A N 1
ATOM 4879 C CA . PRO A 1 663 ? 12.506 27.258 -19.954 1.00 73.75 663 PRO A CA 1
ATOM 4880 C C . PRO A 1 663 ? 11.554 28.155 -19.165 1.00 73.75 663 PRO A C 1
ATOM 4882 O O . PRO A 1 663 ? 10.492 27.691 -18.756 1.00 73.75 663 PRO A O 1
ATOM 4885 N N . ARG A 1 664 ? 11.924 29.417 -18.917 1.00 72.19 664 ARG A N 1
ATOM 4886 C CA . ARG A 1 664 ? 11.040 30.371 -18.226 1.00 72.19 664 ARG A CA 1
ATOM 4887 C C . ARG A 1 664 ? 9.787 30.624 -19.068 1.00 72.19 664 ARG A C 1
ATOM 4889 O O . ARG A 1 664 ? 9.902 30.691 -20.290 1.00 72.19 664 ARG A O 1
ATOM 4896 N N . ASP A 1 665 ? 8.648 30.727 -18.385 1.00 59.41 665 ASP A N 1
ATOM 4897 C CA . ASP A 1 665 ? 7.340 31.002 -18.995 1.00 59.41 665 ASP A CA 1
ATOM 4898 C C . ASP A 1 665 ? 7.321 32.338 -19.756 1.00 59.41 665 ASP A C 1
ATOM 4900 O O . ASP A 1 665 ? 7.981 33.303 -19.289 1.00 59.41 665 ASP A O 1
#

Organism: NCBI:txid35677

Foldseek 3Di:
DDDDDDDPDPPDDDPPPCPPPQDWAWAQQALFFEIETPSDELVCLPPPVSLVQVCLRQLLGLWKYKYFDHFDDDPVSVCSNQPSNFAWDADPPPCPAVAQDDPRRFKGKDKDDDDDDDDDDDLQDLDLQAQSVPRHGQKFFPPLQDPVDFFKKKKAWADWLDDLFWWKKKFFQLSLLVLDDPVLNVLQQQKKFFFFPVLLVVSSCNSRVNDDDDDDPVVVVPRDGTDIGRCQDPNGGQARLSGTPFMAGNVRDTDRCNLLRVLSVVSRPPPNRMDTDRDDHGMMMMTTSRTMIMGIGHGDPPGPMTIMMMIIHHDDPDDDNDQDKHKDFLLVQLLLQLLLLVLLLADNVQSNLQSLLQSLCLLLVNNVLHLVCSVVNSVCSNVVLADRYAPWDWDDDLPDLEIEIERRRHACRVSLVVQLVVNLVSCVVPQKHKYKYWNYQADPRFPFVSQQVSQVVQKKKKKKWFFAFFADAPPDQGGFFGLIKMKIWHHADPDRIDIDIGGQFLDDLVVLVVCQVVQHFADWQFWAALVRHTGRGSVRCVHNIHTHTRPHPVSVVVRVVSQCAFDVVSPWHGNVRDPDSRNTTMMMMMMIGNVVVVDPDDHCVVVCVVVVPPVCPVSVVSVVSSVPSDSGDIGMDGSVSSSVSSSSSVHRDDSCSSVVPRDDD

Radius of gyration: 31.09 Å; chains: 1; bounding box: 84×90×92 Å

pLDDT: mean 80.61, std 18.32, range [23.27, 98.12]

InterPro domains:
  IPR003767 Malate/L-lactate dehydrogenase-like [PF02615] (329-606)
  IPR003767 Malate/L-lactate dehydrogenase-like [PTHR11091] (323-603)
  IPR003819 TauD/TfdA-like domain [PF02668] (27-312)
  IPR036111 Malate/L-sulfolactate/L-lactate dehydrogenase-like superfamily [SSF89733] (327-650)
  IPR042098 Glutarate 2-hydroxylase superfamily [G3DSA:3.60.130.10] (15-316)
  IPR043143 Malate/L-sulfolactate/L-lactate dehydrogenase-like, NADPH binding domain [G3DSA:3.30.1370.60] (398-629)
  IPR043144 Malate/L-sulfolactate/L-lactate dehydrogenase-like, alpha-helical domain [G3DSA:1.10.1530.10] (323-397)

Secondary structure (DSSP, 8-state):
------------------------EEEESSSSS-EEEES--TTGGG-HHHHHHHHHHHHHTTTEEEE---TT--HHHHHHHHTTSSEEPPPPTT--STTB-STTS--EEEEE---SS----SS----TTB-TTT--B--B-TTTT-SSPP-EEEEEEEE---TT-S-EEEEEHHHHHHTS-HHHHHHHTT-EEEE-HHHHHHHHHHHTTT--PPPPHHHHTT-PPPEEEESEETTEE---TTTEEEEE-TT--EE--HHHHHHHHHHHTSGGGEEEE---TT-EEEEETTTEEEEEPP--TTS--EEEEEEEEEPPS-PPPP--EEEEEHHHHHHHHHHHHHHTT--HHHHHHHHHHHHHHHHTT-GGGSTHHHHHHHHHHHHTSS-SS---EEE--TT-SEEEEEEEEE-THHHHHHHHHHHHHHHHHHSEEEEEEEEE-S----SHHHHHHHHHTT-EEEEEE--SS-BPPTT-SS--B----EEEEE--SSSPPEEEEE-SBSS-HHHHHHHHHTTPBPPTTSEE-TTS-EE-BHHHHHSS-EEPBTTTHHHHHHHHHHIIIIIIITTS--TTS-S-TTTS-EEEEEEEE-HHHH-TT---HHHHHHTT--THHHHHHHHHHHHS--TT-EEEEEHHHHHHHHHHHH-PPP-HHHHHTSPP-